Protein 6K96 (pdb70)

Radius of gyration: 32.52 Å; Cα contacts (8 Å, |Δi|>4): 1447; chains: 2; bounding box: 104×56×51 Å

Solvent-accessible surface area: 29428 Å² total; per-residue (Å²): 153,40,0,50,0,0,0,0,9,1,21,14,34,0,1,2,7,4,3,14,4,13,45,32,95,89,45,68,85,124,66,52,62,54,89,106,19,76,49,35,127,55,45,110,0,5,51,2,4,6,16,43,12,59,6,23,0,1,2,23,102,68,111,67,12,49,58,35,68,0,65,67,0,0,48,19,138,53,20,35,18,52,142,60,63,25,181,24,63,108,43,70,28,46,3,31,37,5,3,54,117,158,29,34,82,52,93,14,108,14,0,94,91,0,1,98,37,0,114,110,19,128,1,3,0,0,0,0,15,28,79,38,58,59,65,63,0,0,42,3,5,0,82,0,0,17,57,7,110,2,0,0,0,0,13,4,53,16,89,0,2,80,34,98,133,4,29,111,56,0,98,149,31,30,4,0,0,0,0,0,15,18,26,53,76,87,10,14,63,68,28,6,154,59,36,40,36,109,12,79,143,184,63,50,63,62,40,8,0,7,10,1,8,0,2,4,6,92,70,6,138,71,95,150,138,111,65,25,54,81,33,96,32,2,2,62,0,54,34,11,114,0,60,41,1,1,15,5,5,0,47,1,68,20,235,87,48,75,103,49,71,49,88,50,78,27,102,28,43,19,5,42,11,12,16,15,4,0,12,5,0,0,0,0,0,0,2,2,67,89,36,44,84,24,2,38,20,23,1,0,6,103,21,1,124,29,1,4,65,26,76,137,72,59,88,64,125,63,3,53,99,14,13,145,80,4,42,44,49,36,139,81,188,139,38,0,49,0,0,0,0,10,1,22,18,36,0,1,2,7,10,2,14,9,19,42,33,106,79,27,63,84,132,58,58,61,60,89,107,21,78,49,31,151,47,42,106,0,5,49,2,2,6,16,36,11,64,8,29,0,0,2,21,102,70,112,62,14,55,56,37,57,0,56,64,0,0,55,19,124,40,19,33,22,51,142,60,71,23,154,27,54,93,51,68,34,39,1,37,44,4,2,51,109,152,32,33,82,42,91,15,117,14,2,97,78,0,18,88,28,1,182,109,20,132,3,3,0,0,0,0,16,31,74,43,56,52,74,62,0,0,46,2,6,0,116,0,0,29,79,18,106,2,0,0,0,1,14,5,55,20,82,0,0,78,29,106,135,17,28,80,76,0,89,167,36,33,3,0,0,0,0,0,13,20,25,49,82,88,16,9,24,79,29,0,121,60,33,3,28,92,10,54,138,195,61,52,63,29,41,10,0,2,0,0,0,0,2,2,4,91,70,6,121,64,93,136,147,119,66,41,38,93,19,3,88,80,90,39,94,64,9,55,0,20,35,30,6,0,47,0,54,39,6,115,1,60,37,0,1,11,1,6,0,44,1,69,26,233,88,45,77,100,50,70,48,82,50,78,26,95,27,41,22,4,43,13,8,12,15,5,0,13,7,0,0,1,0,0,0,2,1,76,88,40,47,97,25,2,38,20,23,2,0,6,126,23,2,104,26,2,3,65,27,74,139,70,56,88,69,139,53,6,53,90,20,14,143,77,5,50,58,67,52,152,129

Secondary structure (DSSP, 8-state):
--EEEEEE--SHHHHHHHHHHHHHHHHHHHT--GGG-TT-S-SEETTEETT-EEEEEEEE--TTTTTSBHHHHTT-TT--S---S------S-BPEE---GGGGSTTSHHHHHHHHHHHHTT-SEEEE---TT-HHHHHHHHHHHHHTT-EEEE-SSSSSTTSHHHHHHHHHTT-BEE-S-BPPTT-HHHHHHHHHHHHHHTTPEEEEEEEEEEE-SHHHHHH--TTEEEEEEEEE-GGGTTEEEEEEEEEEE-GGG-EEEEEEEEEEEHHHHHHHHHHHHHHHHHHHHHHT--B--GGGGGGBSS-TT-GGG--HHHHHHHHHHHHHHHHH-/--EEEEEE--SHHHHHHHHHHHHHHHHHHTT--GGG-TT-S-SEETTEETT-EEEEEEEE--TTTTTSBHHHHTT-TT--SPP-SS-----S-B-EE---GGGGSTTSHHHHHHHHHHHHTT-SEEEE-PPTT-HHHHHHHHHHHHHTT-EEEE-SSSSSTTSHHHHHHHHHTT-BEE-S-B--TT-HHHHHHHHHHHHHHTTPEEEEEEEEEEE-SHHHHHH--HHHHHHT----TTEEEEEEEEE-GGGTTEEEEEEEEEEE-GGG-EEEEEEEEEEEHHHHHHHHHHHHHHHHHHHHHHT--B--GGGGGGBSS-TT-GGG--HHHHHHHHHHHHHHHH-

Foldseek 3Di:
DAAAEEEEDLALLVLCLQLVLQVVVVCVVVPDDLVPDPLADDCAFLRDGSNSYQHLAAEDADPQAAFAQSVRNSVTPPHDLDNPPGDGDRNPDGYHYADDLVQLDCPRVNLVVLLVSCLVSVGQEYEYDDAEPCLSRLQRVLVSCLVSLHAYAEQYPHDQLAPPVNLVSQQVSLAAYWDDHFDFSDDPVVVVVVVVVVCVVVPWAWPAKEKAKEAAEVNLVRVCVVHYYYHDNNDYDNVRYQKMKMWMWTWIADVPRDTDIDIDIDIDSRSNSVSSLVSQSSSLRNLSSVLSPTGYQLLNLVGHPATNVGPVVDDCCSNVVSSCCSNVSSVVD/DAAAEAEEDLALLVLLLQLVLQVVVVVVVVPDDQVPDPLAPDQDFLRDGSNRYQHQAAEDADPQQAFAQSQRNNCTPPHDQDDPPGPRDRSPDGYHYADDLVCLDCVRPRLVVLLVSCLVSVGQEYEYDDAEDCLSRLQRVLVSCLVSLHAYAEQYPHDQLAPVVNLVSQQVSLAAYEDDHFDFSDDQLCVVQVVLVVCPVVPWAWPAKEKEKEEAEVNLVRVCFVLSLVSNVNPCPHYYYHDNPDYDNVRYQKMKMWMWTWTADPPGDTDIDIDIDIDSRSNSVSSLVSQVSSLRNLSSVLSRTGYQLLSVVGHSQTHPGPVVDDPVSNVVRSCCSNVSSVD

Sequence (676 aa):
ESIRLAVAGVGNNISALFQGAELYRKMSAEGVAEADFPGIKRPRIGGIGVSDLTFVAAFDLHPNKVGVPFKDAVLAEPNNYPLLGVELPDPGFSVDAGLTEEDADPSSPAFRRIVERLRESKAEVLLYSLPTGLQWAAIAYARAALEAKVAFVNCTPELVARTPELLEEFEKAGVPLIGDDLASHLGTSVVHRALLGLLSERGLSLASSYQLNLGGNEDFRNLRTSNVEVIPSAGYVAHLKDHKVAMLNIEGLGWAGTPVSIDLKLKVQDSSNAAGVIIDLIRIAAAARRVGFGGFSAAAVKVLKSPAGGHPSYTSEDVAEAYRQLDAVTEAMESIRLAVAGVGNNISALFQGAELYRKMSAEGVAEADFPGIKRPRIGGIGVSDLTFVAAFDLHPNKVGVPFKDAVLAEPNNYPLLGVELPDPGFSVDAGLTEEDADPSSPAFRRIVERLRESKAEVLLYSLPTGLQWAAIAYARAALEAKVAFVNCTPELVARTPELLEEFEKAGVPLIGDDLASHLGTSVVHRALLGLLSERGLSLASSYQLNLGGNEDFRNLRRQSKINALAVDTSNVEVIPSAGYVAHLKDHKVAMLNIEGLGWAGTPVSIDLKLKVQDSSNAAGVIIDLIRIAAAARRVGFGGFSAAAVKVLKSPAGGHPSYTSEDVAEAYRQLDAVTEA

Structure (mmCIF, N/CA/C/O backbone):
data_6K96
#
_entry.id   6K96
#
_cell.length_a   101.180
_cell.length_b   101.180
_cell.length_c   389.662
_cell.angle_alpha   90.000
_cell.angle_beta   90.000
_cell.angle_gamma   120.000
#
_symmetry.space_group_name_H-M   'P 65 2 2'
#
loop_
_entity.id
_entity.type
_entity.pdbx_description
1 polymer 'Five-membered-cyclitol-phosphate synthase'
2 non-polymer NICOTINAMIDE-ADENINE-DINUCLEOTIDE
3 non-polymer 'SODIUM ION'
4 non-polymer GLYCEROL
5 water water
#
loop_
_atom_site.group_PDB
_atom_site.id
_atom_site.type_symbol
_atom_site.label_atom_id
_atom_site.label_alt_id
_atom_site.label_comp_id
_atom_site.label_asym_id
_atom_site.label_entity_id
_atom_site.label_seq_id
_atom_site.pdbx_PDB_ins_code
_atom_site.Cartn_x
_atom_site.Cartn_y
_atom_site.Cartn_z
_atom_site.occupancy
_atom_site.B_iso_or_equiv
_atom_site.auth_seq_id
_atom_site.auth_comp_id
_atom_site.auth_asym_id
_atom_site.auth_atom_id
_atom_site.pdbx_PDB_model_num
ATOM 1 N N . GLU A 1 3 ? 8.784 -44.322 24.895 1.00 48.93 3 GLU A N 1
ATOM 2 C CA . GLU A 1 3 ? 8.906 -45.006 23.595 1.00 49.84 3 GLU A CA 1
ATOM 3 C C . GLU A 1 3 ? 10.296 -44.771 22.987 1.00 48.32 3 GLU A C 1
ATOM 4 O O . GLU A 1 3 ? 10.656 -43.593 22.707 1.00 49.00 3 GLU A O 1
ATOM 10 N N . SER A 1 4 ? 10.977 -45.882 22.677 1.00 45.57 4 SER A N 1
ATOM 11 C CA . SER A 1 4 ? 12.366 -45.976 22.168 1.00 43.15 4 SER A CA 1
ATOM 12 C C . SER A 1 4 ? 12.489 -45.304 20.793 1.00 41.69 4 SER A C 1
ATOM 13 O O . SER A 1 4 ? 11.594 -45.468 19.978 1.00 42.43 4 SER A O 1
ATOM 16 N N . ILE A 1 5 ? 13.570 -44.560 20.557 1.00 40.57 5 ILE A N 1
ATOM 17 C CA . ILE A 1 5 ? 13.925 -43.987 19.232 1.00 39.75 5 ILE A CA 1
ATOM 18 C C . ILE A 1 5 ? 14.360 -45.097 18.269 1.00 40.51 5 ILE A C 1
ATOM 19 O O . ILE A 1 5 ? 15.378 -45.785 18.572 1.00 40.43 5 ILE A O 1
ATOM 24 N N . ARG A 1 6 ? 13.677 -45.191 17.121 1.00 40.58 6 ARG A N 1
ATOM 25 C CA . ARG A 1 6 ? 14.079 -46.079 16.007 1.00 40.96 6 ARG A CA 1
ATOM 26 C C . ARG A 1 6 ? 15.089 -45.299 15.141 1.00 37.75 6 ARG A C 1
ATOM 27 O O . ARG A 1 6 ? 14.724 -44.309 14.457 1.00 37.09 6 ARG A O 1
ATOM 35 N N . LEU A 1 7 ? 16.340 -45.711 15.199 1.00 34.87 7 LEU A N 1
ATOM 36 C CA . LEU A 1 7 ? 17.469 -44.895 14.725 1.00 33.13 7 LEU A CA 1
ATOM 37 C C . LEU A 1 7 ? 18.078 -45.581 13.513 1.00 31.48 7 LEU A C 1
ATOM 38 O O . LEU A 1 7 ? 18.412 -46.802 13.597 1.00 30.91 7 LEU A O 1
ATOM 43 N N . ALA A 1 8 ? 18.273 -44.785 12.471 1.00 30.22 8 ALA A N 1
ATOM 44 C CA . ALA A 1 8 ? 19.048 -45.180 11.280 1.00 29.52 8 ALA A CA 1
ATOM 45 C C . ALA A 1 8 ? 20.351 -44.402 11.338 1.00 28.59 8 ALA A C 1
ATOM 46 O O . ALA A 1 8 ? 20.366 -43.290 11.856 1.00 28.77 8 ALA A O 1
ATOM 48 N N . VAL A 1 9 ? 21.385 -44.952 10.749 1.00 27.82 9 VAL A N 1
ATOM 49 C CA . VAL A 1 9 ? 22.775 -44.452 10.918 1.00 27.11 9 VAL A CA 1
ATOM 50 C C . VAL A 1 9 ? 23.387 -44.400 9.517 1.00 26.45 9 VAL A C 1
ATOM 51 O O . VAL A 1 9 ? 23.472 -45.427 8.935 1.00 26.42 9 VAL A O 1
ATOM 55 N N . ALA A 1 10 ? 23.807 -43.256 9.027 1.00 25.87 10 ALA A N 1
ATOM 56 C CA . ALA A 1 10 ? 24.665 -43.180 7.826 1.00 25.58 10 ALA A CA 1
ATOM 57 C C . ALA A 1 10 ? 26.085 -42.967 8.337 1.00 25.09 10 ALA A C 1
ATOM 58 O O . ALA A 1 10 ? 26.409 -41.913 8.716 1.00 24.86 10 ALA A O 1
ATOM 60 N N . GLY A 1 11 ? 26.842 -44.032 8.412 1.00 25.11 11 GLY A N 1
ATOM 61 C CA . GLY A 1 11 ? 28.269 -44.047 8.760 1.00 25.04 11 GLY A CA 1
ATOM 62 C C . GLY A 1 11 ? 28.428 -44.735 10.082 1.00 25.04 11 GLY A C 1
ATOM 63 O O . GLY A 1 11 ? 27.872 -44.218 11.090 1.00 25.13 11 GLY A O 1
ATOM 64 N N . VAL A 1 12 ? 29.103 -45.874 10.082 1.00 25.20 12 VAL A N 1
ATOM 65 C CA . VAL A 1 12 ? 29.192 -46.745 11.282 1.00 25.30 12 VAL A CA 1
ATOM 66 C C . VAL A 1 12 ? 30.618 -46.668 11.779 1.00 25.15 12 VAL A C 1
ATOM 67 O O . VAL A 1 12 ? 31.324 -47.693 11.831 1.00 25.73 12 VAL A O 1
ATOM 71 N N . GLY A 1 13 ? 30.963 -45.471 12.244 1.00 24.75 13 GLY A N 1
ATOM 72 C CA . GLY A 1 13 ? 32.292 -45.122 12.780 1.00 24.21 13 GLY A CA 1
ATOM 73 C C . GLY A 1 13 ? 32.323 -45.125 14.273 1.00 23.74 13 GLY A C 1
ATOM 74 O O . GLY A 1 13 ? 31.342 -45.583 14.887 1.00 23.72 13 GLY A O 1
ATOM 75 N N . ASN A 1 14 ? 33.435 -44.592 14.777 1.00 23.31 14 ASN A N 1
ATOM 76 C CA . ASN A 1 14 ? 33.789 -44.459 16.226 1.00 23.02 14 ASN A CA 1
ATOM 77 C C . ASN A 1 14 ? 32.609 -43.847 17.001 1.00 23.09 14 ASN A C 1
ATOM 78 O O . ASN A 1 14 ? 32.192 -44.436 17.948 1.00 23.13 14 ASN A O 1
ATOM 83 N N . ASN A 1 15 ? 31.979 -42.814 16.468 1.00 23.24 15 ASN A N 1
ATOM 84 C CA . ASN A 1 15 ? 30.827 -42.133 17.078 1.00 23.53 15 ASN A CA 1
ATOM 85 C C . ASN A 1 15 ? 29.710 -43.126 17.400 1.00 24.13 15 ASN A C 1
ATOM 86 O O . ASN A 1 15 ? 29.040 -42.967 18.559 1.00 24.14 15 ASN A O 1
ATOM 91 N N . ILE A 1 16 ? 29.445 -44.067 16.461 1.00 24.53 16 ILE A N 1
ATOM 92 C CA . ILE A 1 16 ? 28.297 -45.022 16.561 1.00 25.11 16 ILE A CA 1
ATOM 93 C C . ILE A 1 16 ? 28.704 -46.143 17.502 1.00 25.57 16 ILE A C 1
ATOM 94 O O . ILE A 1 16 ? 27.854 -46.664 18.215 1.00 25.76 16 ILE A O 1
ATOM 99 N N . SER A 1 17 ? 29.976 -46.497 17.493 1.00 26.06 17 SER A N 1
ATOM 100 C CA . SER A 1 17 ? 30.519 -47.500 18.434 1.00 26.82 17 SER A CA 1
ATOM 101 C C . SER A 1 17 ? 30.270 -46.981 19.860 1.00 27.31 17 SER A C 1
ATOM 102 O O . SER A 1 17 ? 29.727 -47.726 20.661 1.00 27.18 17 SER A O 1
ATOM 105 N N . ALA A 1 18 ? 30.613 -45.706 20.092 1.00 27.77 18 ALA A N 1
ATOM 106 C CA . ALA A 1 18 ? 30.447 -44.968 21.370 1.00 28.54 18 ALA A CA 1
ATOM 107 C C . ALA A 1 18 ? 28.948 -44.883 21.747 1.00 29.58 18 ALA A C 1
ATOM 108 O O . ALA A 1 18 ? 28.635 -45.166 22.869 1.00 30.16 18 ALA A O 1
ATOM 110 N N . LEU A 1 19 ? 28.048 -44.556 20.809 1.00 30.14 19 LEU A N 1
ATOM 111 C CA . LEU A 1 19 ? 26.612 -44.359 21.101 1.00 30.61 19 LEU A CA 1
ATOM 112 C C . LEU A 1 19 ? 25.949 -45.694 21.413 1.00 31.70 19 LEU A C 1
ATOM 113 O O . LEU A 1 19 ? 25.059 -45.722 22.293 1.00 31.60 19 LEU A O 1
ATOM 118 N N . PHE A 1 20 ? 26.289 -46.730 20.629 1.00 32.74 20 PHE A N 1
ATOM 119 C CA . PHE A 1 20 ? 25.686 -48.084 20.708 1.00 33.59 20 PHE A CA 1
ATOM 120 C C . PHE A 1 20 ? 26.123 -48.760 22.007 1.00 34.57 20 PHE A C 1
ATOM 121 O O . PHE A 1 20 ? 25.248 -49.102 22.812 1.00 36.63 20 PHE A O 1
ATOM 129 N N . GLN A 1 21 ? 27.424 -48.924 22.215 1.00 34.81 21 GLN A N 1
ATOM 130 C CA . GLN A 1 21 ? 27.996 -49.435 23.502 1.00 35.13 21 GLN A CA 1
ATOM 131 C C . GLN A 1 21 ? 27.533 -48.552 24.661 1.00 35.79 21 GLN A C 1
ATOM 132 O O . GLN A 1 21 ? 27.201 -49.086 25.723 1.00 37.31 21 GLN A O 1
ATOM 138 N N . GLY A 1 22 ? 27.560 -47.236 24.495 1.00 35.88 22 GLY A N 1
ATOM 139 C CA . GLY A 1 22 ? 27.197 -46.314 25.589 1.00 35.83 22 GLY A CA 1
ATOM 140 C C . GLY A 1 22 ? 25.808 -46.639 26.079 1.00 36.94 22 GLY A C 1
ATOM 141 O O . GLY A 1 22 ? 25.680 -46.974 27.240 1.00 35.98 22 GLY A O 1
ATOM 142 N N . ALA A 1 23 ? 24.826 -46.654 25.168 1.00 38.38 23 ALA A N 1
ATOM 143 C CA . ALA A 1 23 ? 23.398 -46.900 25.472 1.00 39.99 23 ALA A CA 1
ATOM 144 C C . ALA A 1 23 ? 23.242 -48.179 26.298 1.00 41.49 23 ALA A C 1
ATOM 145 O O . ALA A 1 23 ? 22.394 -48.150 27.192 1.00 40.92 23 ALA A O 1
ATOM 147 N N . GLU A 1 24 ? 23.979 -49.261 25.991 1.00 43.24 24 GLU A N 1
ATOM 148 C CA . GLU A 1 24 ? 23.852 -50.546 26.744 1.00 45.33 24 GLU A CA 1
ATOM 149 C C . GLU A 1 24 ? 24.625 -50.513 28.051 1.00 46.52 24 GLU A C 1
ATOM 150 O O . GLU A 1 24 ? 24.298 -51.336 28.914 1.00 48.95 24 GLU A O 1
ATOM 156 N N . LEU A 1 25 ? 25.631 -49.646 28.187 1.00 46.52 25 LEU A N 1
ATOM 157 C CA . LEU A 1 25 ? 26.290 -49.454 29.497 1.00 46.41 25 LEU A CA 1
ATOM 158 C C . LEU A 1 25 ? 25.266 -48.810 30.443 1.00 44.57 25 LEU A C 1
ATOM 159 O O . LEU A 1 25 ? 25.094 -49.347 31.515 1.00 44.83 25 LEU A O 1
ATOM 164 N N . TYR A 1 26 ? 24.584 -47.737 30.056 1.00 43.06 26 TYR A N 1
ATOM 165 C CA . TYR A 1 26 ? 23.539 -47.102 30.896 1.00 43.64 26 TYR A CA 1
ATOM 166 C C . TYR A 1 26 ? 22.394 -48.079 31.155 1.00 45.86 26 TYR A C 1
ATOM 167 O O . TYR A 1 26 ? 21.821 -47.996 32.208 1.00 47.05 26 TYR A O 1
ATOM 176 N N . ARG A 1 27 ? 22.051 -48.964 30.223 1.00 49.29 27 ARG A N 1
ATOM 177 C CA . ARG A 1 27 ? 20.960 -49.950 30.449 1.00 51.67 27 ARG A CA 1
ATOM 178 C C . ARG A 1 27 ? 21.388 -50.854 31.605 1.00 53.36 27 ARG A C 1
ATOM 179 O O . ARG A 1 27 ? 20.536 -51.173 32.428 1.00 56.07 27 ARG A O 1
ATOM 187 N N . LYS A 1 28 ? 22.662 -51.254 31.622 1.00 55.77 28 LYS A N 1
ATOM 188 C CA . LYS A 1 28 ? 23.272 -52.191 32.604 1.00 59.44 28 LYS A CA 1
ATOM 189 C C . LYS A 1 28 ? 23.292 -51.511 33.973 1.00 58.52 28 LYS A C 1
ATOM 190 O O . LYS A 1 28 ? 22.967 -52.169 34.937 1.00 60.20 28 LYS A O 1
ATOM 196 N N . MET A 1 29 ? 23.664 -50.235 34.038 1.00 58.08 29 MET A N 1
ATOM 197 C CA . MET A 1 29 ? 23.683 -49.433 35.295 1.00 59.42 29 MET A CA 1
ATOM 198 C C . MET A 1 29 ? 22.265 -49.350 35.887 1.00 62.11 29 MET A C 1
ATOM 199 O O . MET A 1 29 ? 22.149 -49.331 37.137 1.00 64.90 29 MET A O 1
ATOM 204 N N . SER A 1 30 ? 21.237 -49.260 35.043 1.00 62.18 30 SER A N 1
ATOM 205 C CA . SER A 1 30 ? 19.818 -49.245 35.488 1.00 65.82 30 SER A CA 1
ATOM 206 C C . SER A 1 30 ? 19.505 -50.572 36.177 1.00 66.59 30 SER A C 1
ATOM 207 O O . SER A 1 30 ? 18.813 -50.576 37.185 1.00 64.23 30 SER A O 1
ATOM 210 N N . ALA A 1 31 ? 19.970 -51.666 35.581 1.00 70.75 31 ALA A N 1
ATOM 211 C CA . ALA A 1 31 ? 19.810 -53.021 36.141 1.00 72.72 31 ALA A CA 1
ATOM 212 C C . ALA A 1 31 ? 20.516 -53.040 37.494 1.00 73.65 31 ALA A C 1
ATOM 213 O O . ALA A 1 31 ? 19.840 -53.237 38.501 1.00 77.99 31 ALA A O 1
ATOM 215 N N . GLU A 1 32 ? 21.815 -52.743 37.507 1.00 73.95 32 GLU A N 1
ATOM 216 C CA . GLU A 1 32 ? 22.662 -52.734 38.731 1.00 76.49 32 GLU A CA 1
ATOM 217 C C . GLU A 1 32 ? 21.968 -51.967 39.867 1.00 77.17 32 GLU A C 1
ATOM 218 O O . GLU A 1 32 ? 22.061 -52.433 41.026 1.00 83.52 32 GLU A O 1
ATOM 224 N N . GLY A 1 33 ? 21.332 -50.832 39.574 1.00 73.08 33 GLY A N 1
ATOM 225 C CA . GLY A 1 33 ? 20.594 -50.075 40.597 1.00 70.07 33 GLY A CA 1
ATOM 226 C C . GLY A 1 33 ? 21.025 -48.629 40.658 1.00 68.12 33 GLY A C 1
ATOM 227 O O . GLY A 1 33 ? 21.021 -48.078 41.772 1.00 72.35 33 GLY A O 1
ATOM 228 N N . VAL A 1 34 ? 21.419 -48.057 39.518 1.00 65.12 34 VAL A N 1
ATOM 229 C CA . VAL A 1 34 ? 21.816 -46.621 39.417 1.00 59.93 34 VAL A CA 1
ATOM 230 C C . VAL A 1 34 ? 20.650 -45.832 38.838 1.00 56.45 34 VAL A C 1
ATOM 231 O O . VAL A 1 34 ? 20.177 -46.185 37.764 1.00 58.07 34 VAL A O 1
ATOM 235 N N . ALA A 1 35 ? 20.219 -44.805 39.543 1.00 54.27 35 ALA A N 1
ATOM 236 C CA . ALA A 1 35 ? 19.254 -43.813 39.047 1.00 55.77 35 ALA A CA 1
ATOM 237 C C . ALA A 1 35 ? 19.965 -42.963 38.000 1.00 55.81 35 ALA A C 1
ATOM 238 O O . ALA A 1 35 ? 21.188 -42.758 38.106 1.00 56.08 35 ALA A O 1
ATOM 240 N N . GLU A 1 36 ? 19.184 -42.453 37.054 1.00 56.55 36 GLU A N 1
ATOM 241 C CA . GLU A 1 36 ? 19.665 -41.704 35.865 1.00 56.65 36 GLU A CA 1
ATOM 242 C C . GLU A 1 36 ? 20.166 -40.315 36.284 1.00 53.94 36 GLU A C 1
ATOM 243 O O . GLU A 1 36 ? 20.946 -39.720 35.524 1.00 54.28 36 GLU A O 1
ATOM 249 N N . ALA A 1 37 ? 19.731 -39.815 37.439 1.00 53.30 37 ALA A N 1
ATOM 250 C CA . ALA A 1 37 ? 20.291 -38.630 38.140 1.00 50.90 37 ALA A CA 1
ATOM 251 C C . ALA A 1 37 ? 21.803 -38.779 38.274 1.00 48.09 37 ALA A C 1
ATOM 252 O O . ALA A 1 37 ? 22.533 -37.772 38.134 1.00 47.87 37 ALA A O 1
ATOM 254 N N . ASP A 1 38 ? 22.224 -40.001 38.591 1.00 45.76 38 ASP A N 1
ATOM 255 C CA . ASP A 1 38 ? 23.622 -40.321 38.949 1.00 45.51 38 ASP A CA 1
ATOM 256 C C . ASP A 1 38 ? 24.371 -40.852 37.706 1.00 45.37 38 ASP A C 1
ATOM 257 O O . ASP A 1 38 ? 25.551 -41.268 37.837 1.00 44.99 38 ASP A O 1
ATOM 262 N N . PHE A 1 39 ? 23.779 -40.811 36.508 1.00 44.29 39 PHE A N 1
ATOM 263 C CA . PHE A 1 39 ? 24.482 -41.280 35.283 1.00 43.35 39 PHE A CA 1
ATOM 264 C C . PHE A 1 39 ? 25.657 -40.350 34.986 1.00 41.36 39 PHE A C 1
ATOM 265 O O . PHE A 1 39 ? 25.508 -39.135 34.968 1.00 41.24 39 PHE A O 1
ATOM 273 N N . PRO A 1 40 ? 26.868 -40.892 34.772 1.00 39.48 40 PRO A N 1
ATOM 274 C CA . PRO A 1 40 ? 28.023 -40.084 34.402 1.00 38.81 40 PRO A CA 1
ATOM 275 C C . PRO A 1 40 ? 27.921 -39.529 32.977 1.00 38.70 40 PRO A C 1
ATOM 276 O O . PRO A 1 40 ? 27.676 -40.285 32.051 1.00 40.63 40 PRO A O 1
ATOM 280 N N . GLY A 1 41 ? 28.069 -38.225 32.811 1.00 37.75 41 GLY A N 1
ATOM 281 C CA . GLY A 1 41 ? 28.235 -37.601 31.480 1.00 37.36 41 GLY A CA 1
ATOM 282 C C . GLY A 1 41 ? 26.933 -37.195 30.849 1.00 36.67 41 GLY A C 1
ATOM 283 O O . GLY A 1 41 ? 26.971 -36.843 29.743 1.00 38.20 41 GLY A O 1
ATOM 284 N N . ILE A 1 42 ? 25.831 -37.252 31.569 1.00 37.10 42 ILE A N 1
ATOM 285 C CA . ILE A 1 42 ? 24.467 -37.017 31.052 1.00 37.97 42 ILE A CA 1
ATOM 286 C C . ILE A 1 42 ? 23.979 -35.643 31.510 1.00 39.00 42 ILE A C 1
ATOM 287 O O . ILE A 1 42 ? 23.751 -35.470 32.749 1.00 39.94 42 ILE A O 1
ATOM 292 N N . LYS A 1 43 ? 23.812 -34.707 30.555 1.00 39.82 43 LYS A N 1
ATOM 293 C CA . LYS A 1 43 ? 23.256 -33.363 30.861 1.00 40.23 43 LYS A CA 1
ATOM 294 C C . LYS A 1 43 ? 21.751 -33.510 31.126 1.00 40.85 43 LYS A C 1
ATOM 295 O O . LYS A 1 43 ? 21.365 -33.423 32.314 1.00 39.51 43 LYS A O 1
ATOM 301 N N . ARG A 1 44 ? 20.940 -33.791 30.084 1.00 39.99 44 ARG A N 1
ATOM 302 C CA . ARG A 1 44 ? 19.493 -34.048 30.236 1.00 39.80 44 ARG A CA 1
ATOM 303 C C . ARG A 1 44 ? 19.276 -35.549 30.254 1.00 39.29 44 ARG A C 1
ATOM 304 O O . ARG A 1 44 ? 19.382 -36.197 29.223 1.00 40.27 44 ARG A O 1
ATOM 312 N N . PRO A 1 45 ? 18.954 -36.163 31.414 1.00 38.50 45 PRO A N 1
ATOM 313 C CA . PRO A 1 45 ? 18.642 -37.591 31.445 1.00 37.97 45 PRO A CA 1
ATOM 314 C C . PRO A 1 45 ? 17.308 -37.917 30.760 1.00 37.36 45 PRO A C 1
ATOM 315 O O . PRO A 1 45 ? 17.077 -39.074 30.533 1.00 37.59 45 PRO A O 1
ATOM 319 N N . ARG A 1 46 ? 16.480 -36.911 30.493 1.00 36.50 46 ARG A N 1
ATOM 320 C CA . ARG A 1 46 ? 15.169 -37.077 29.813 1.00 36.83 46 ARG A CA 1
ATOM 321 C C . ARG A 1 46 ? 14.974 -35.874 28.889 1.00 36.42 46 ARG A C 1
ATOM 322 O O . ARG A 1 46 ? 15.240 -34.737 29.319 1.00 36.07 46 ARG A O 1
ATOM 330 N N . ILE A 1 47 ? 14.583 -36.131 27.642 1.00 36.27 47 ILE A N 1
ATOM 331 C CA . ILE A 1 47 ? 14.123 -35.078 26.689 1.00 36.39 47 ILE A CA 1
ATOM 332 C C . ILE A 1 47 ? 12.893 -35.635 25.992 1.00 36.36 47 ILE A C 1
ATOM 333 O O . ILE A 1 47 ? 12.979 -36.758 25.462 1.00 36.28 47 ILE A O 1
ATOM 338 N N . GLY A 1 48 ? 11.793 -34.905 26.060 1.00 36.62 48 GLY A N 1
ATOM 339 C CA . GLY A 1 48 ? 10.454 -35.453 25.771 1.00 37.12 48 GLY A CA 1
ATOM 340 C C . GLY A 1 48 ? 10.320 -36.898 26.235 1.00 36.72 48 GLY A C 1
ATOM 341 O O . GLY A 1 48 ? 9.967 -37.712 25.440 1.00 37.00 48 GLY A O 1
ATOM 342 N N . GLY A 1 49 ? 10.637 -37.233 27.477 1.00 36.66 49 GLY A N 1
ATOM 343 C CA . GLY A 1 49 ? 10.346 -38.578 28.026 1.00 36.68 49 GLY A CA 1
ATOM 344 C C . GLY A 1 49 ? 11.342 -39.615 27.573 1.00 35.97 49 GLY A C 1
ATOM 345 O O . GLY A 1 49 ? 11.251 -40.742 28.023 1.00 35.72 49 GLY A O 1
ATOM 346 N N . ILE A 1 50 ? 12.303 -39.214 26.748 1.00 35.69 50 ILE A N 1
ATOM 347 C CA . ILE A 1 50 ? 13.334 -40.127 26.186 1.00 35.68 50 ILE A CA 1
ATOM 348 C C . ILE A 1 50 ? 14.511 -40.179 27.137 1.00 35.52 50 ILE A C 1
ATOM 349 O O . ILE A 1 50 ? 15.158 -39.155 27.318 1.00 35.69 50 ILE A O 1
ATOM 354 N N . GLY A 1 51 ? 14.799 -41.378 27.623 1.00 36.07 51 GLY A N 1
ATOM 355 C CA . GLY A 1 51 ? 16.030 -41.724 28.343 1.00 35.94 51 GLY A CA 1
ATOM 356 C C . GLY A 1 51 ? 17.182 -41.912 27.366 1.00 35.77 51 GLY A C 1
ATOM 357 O O . GLY A 1 51 ? 16.976 -42.133 26.163 1.00 35.22 51 GLY A O 1
ATOM 358 N N . VAL A 1 52 ? 18.371 -41.846 27.909 1.00 36.25 52 VAL A N 1
ATOM 359 C CA . VAL A 1 52 ? 19.681 -41.971 27.229 1.00 36.27 52 VAL A CA 1
ATOM 360 C C . VAL A 1 52 ? 19.850 -43.401 26.682 1.00 37.87 52 VAL A C 1
ATOM 361 O O . VAL A 1 52 ? 20.782 -43.663 25.863 1.00 37.04 52 VAL A O 1
ATOM 365 N N . SER A 1 53 ? 19.004 -44.319 27.138 1.00 40.35 53 SER A N 1
ATOM 366 C CA . SER A 1 53 ? 19.110 -45.770 26.862 1.00 41.74 53 SER A CA 1
ATOM 367 C C . SER A 1 53 ? 17.945 -46.228 25.985 1.00 42.25 53 SER A C 1
ATOM 368 O O . SER A 1 53 ? 17.920 -47.413 25.629 1.00 41.87 53 SER A O 1
ATOM 371 N N . ASP A 1 54 ? 17.056 -45.308 25.622 1.00 42.95 54 ASP A N 1
ATOM 372 C CA . ASP A 1 54 ? 15.801 -45.591 24.879 1.00 44.88 54 ASP A CA 1
ATOM 373 C C . ASP A 1 54 ? 16.090 -45.410 23.391 1.00 44.56 54 ASP A C 1
ATOM 374 O O . ASP A 1 54 ? 15.588 -44.434 22.780 1.00 44.66 54 ASP A O 1
ATOM 379 N N . LEU A 1 55 ? 16.877 -46.363 22.880 1.00 43.88 55 LEU A N 1
ATOM 380 C CA . LEU A 1 55 ? 17.579 -46.391 21.576 1.00 42.48 55 LEU A CA 1
ATOM 381 C C . LEU A 1 55 ? 17.355 -47.786 20.999 1.00 42.04 55 LEU A C 1
ATOM 382 O O . LEU A 1 55 ? 17.656 -48.768 21.761 1.00 40.16 55 LEU A O 1
ATOM 387 N N . THR A 1 56 ? 16.803 -47.862 19.776 1.00 40.38 56 THR A N 1
ATOM 388 C CA . THR A 1 56 ? 16.816 -49.079 18.957 1.00 40.26 56 THR A CA 1
ATOM 389 C C . THR A 1 56 ? 17.464 -48.739 17.613 1.00 40.59 56 THR A C 1
ATOM 390 O O . THR A 1 56 ? 16.910 -47.907 16.886 1.00 39.97 56 THR A O 1
ATOM 394 N N . PHE A 1 57 ? 18.593 -49.341 17.266 1.00 41.23 57 PHE A N 1
ATOM 395 C CA . PHE A 1 57 ? 19.121 -49.269 15.882 1.00 41.58 57 PHE A CA 1
ATOM 396 C C . PHE A 1 57 ? 18.260 -50.208 15.013 1.00 42.77 57 PHE A C 1
ATOM 397 O O . PHE A 1 57 ? 17.897 -51.370 15.395 1.00 43.58 57 PHE A O 1
ATOM 405 N N . VAL A 1 58 ? 17.814 -49.664 13.883 1.00 41.18 58 VAL A N 1
ATOM 406 C CA . VAL A 1 58 ? 16.878 -50.356 12.973 1.00 41.31 58 VAL A CA 1
ATOM 407 C C . VAL A 1 58 ? 17.543 -50.504 11.606 1.00 40.32 58 VAL A C 1
ATOM 408 O O . VAL A 1 58 ? 17.143 -51.439 10.871 1.00 41.89 58 VAL A O 1
ATOM 412 N N . ALA A 1 59 ? 18.547 -49.686 11.305 1.00 38.09 59 ALA A N 1
ATOM 413 C CA . ALA A 1 59 ? 19.129 -49.596 9.958 1.00 37.28 59 ALA A CA 1
ATOM 414 C C . ALA A 1 59 ? 20.457 -48.859 9.983 1.00 35.98 59 ALA A C 1
ATOM 415 O O . ALA A 1 59 ? 20.657 -47.961 10.780 1.00 35.90 59 ALA A O 1
ATOM 417 N N . ALA A 1 60 ? 21.317 -49.198 9.046 1.00 35.50 60 ALA A N 1
ATOM 418 C CA . ALA A 1 60 ? 22.707 -48.710 8.989 1.00 34.92 60 ALA A CA 1
ATOM 419 C C . ALA A 1 60 ? 23.196 -48.734 7.553 1.00 34.07 60 ALA A C 1
ATOM 420 O O . ALA A 1 60 ? 22.957 -49.740 6.898 1.00 34.77 60 ALA A O 1
ATOM 422 N N . PHE A 1 61 ? 23.927 -47.701 7.161 1.00 33.06 61 PHE A N 1
ATOM 423 C CA . PHE A 1 61 ? 24.636 -47.605 5.867 1.00 32.97 61 PHE A CA 1
ATOM 424 C C . PHE A 1 61 ? 26.120 -47.311 6.072 1.00 32.27 61 PHE A C 1
ATOM 425 O O . PHE A 1 61 ? 26.464 -46.279 6.712 1.00 30.68 61 PHE A O 1
ATOM 433 N N . ASP A 1 62 ? 26.936 -48.188 5.469 1.00 32.46 62 ASP A N 1
ATOM 434 C CA . ASP A 1 62 ? 28.376 -47.944 5.224 1.00 33.00 62 ASP A CA 1
ATOM 435 C C . ASP A 1 62 ? 28.779 -48.357 3.790 1.00 33.53 62 ASP A C 1
ATOM 436 O O . ASP A 1 62 ? 27.949 -48.828 3.050 1.00 32.36 62 ASP A O 1
ATOM 441 N N . LEU A 1 63 ? 30.069 -48.186 3.480 1.00 34.57 63 LEU A N 1
ATOM 442 C CA . LEU A 1 63 ? 30.766 -48.568 2.230 1.00 35.59 63 LEU A CA 1
ATOM 443 C C . LEU A 1 63 ? 31.952 -49.498 2.532 1.00 37.31 63 LEU A C 1
ATOM 444 O O . LEU A 1 63 ? 32.557 -50.066 1.525 1.00 38.41 63 LEU A O 1
ATOM 449 N N . HIS A 1 64 ? 32.384 -49.567 3.797 1.00 37.77 64 HIS A N 1
ATOM 450 C CA . HIS A 1 64 ? 33.653 -50.259 4.126 1.00 38.99 64 HIS A CA 1
ATOM 451 C C . HIS A 1 64 ? 33.403 -51.758 4.150 1.00 39.74 64 HIS A C 1
ATOM 452 O O . HIS A 1 64 ? 32.432 -52.207 4.752 1.00 40.37 64 HIS A O 1
ATOM 459 N N . PRO A 1 65 ? 34.254 -52.550 3.468 1.00 39.70 65 PRO A N 1
ATOM 460 C CA . PRO A 1 65 ? 34.076 -54.000 3.368 1.00 39.97 65 PRO A CA 1
ATOM 461 C C . PRO A 1 65 ? 33.953 -54.813 4.673 1.00 40.08 65 PRO A C 1
ATOM 462 O O . PRO A 1 65 ? 33.300 -55.883 4.664 1.00 40.48 65 PRO A O 1
ATOM 466 N N . ASN A 1 66 ? 34.593 -54.331 5.750 1.00 39.03 66 ASN A N 1
ATOM 467 C CA . ASN A 1 66 ? 34.496 -54.877 7.136 1.00 38.04 66 ASN A CA 1
ATOM 468 C C . ASN A 1 66 ? 33.085 -54.698 7.722 1.00 36.59 66 ASN A C 1
ATOM 469 O O . ASN A 1 66 ? 32.703 -55.493 8.602 1.00 35.65 66 ASN A O 1
ATOM 474 N N . LYS A 1 67 ? 32.334 -53.722 7.222 1.00 35.80 67 LYS A N 1
ATOM 475 C CA . LYS A 1 67 ? 31.048 -53.249 7.807 1.00 35.90 67 LYS A CA 1
ATOM 476 C C . LYS A 1 67 ? 29.847 -53.563 6.895 1.00 36.04 67 LYS A C 1
ATOM 477 O O . LYS A 1 67 ? 28.783 -53.829 7.460 1.00 37.09 67 LYS A O 1
ATOM 483 N N . VAL A 1 68 ? 29.949 -53.477 5.564 1.00 35.69 68 VAL A N 1
ATOM 484 C CA . VAL A 1 68 ? 28.786 -53.709 4.648 1.00 35.74 68 VAL A CA 1
ATOM 485 C C . VAL A 1 68 ? 28.462 -55.223 4.562 1.00 35.88 68 VAL A C 1
ATOM 486 O O . VAL A 1 68 ? 29.380 -56.046 4.314 1.00 34.14 68 VAL A O 1
ATOM 490 N N . GLY A 1 69 ? 27.184 -55.564 4.811 1.00 36.44 69 GLY A N 1
ATOM 491 C CA . GLY A 1 69 ? 26.674 -56.944 4.942 1.00 37.26 69 GLY A CA 1
ATOM 492 C C . GLY A 1 69 ? 27.294 -57.725 6.088 1.00 37.39 69 GLY A C 1
ATOM 493 O O . GLY A 1 69 ? 27.356 -58.980 6.059 1.00 37.62 69 GLY A O 1
ATOM 494 N N . VAL A 1 70 ? 27.779 -56.994 7.074 1.00 38.01 70 VAL A N 1
ATOM 495 C CA . VAL A 1 70 ? 28.053 -57.540 8.431 1.00 38.57 70 VAL A CA 1
ATOM 496 C C . VAL A 1 70 ? 26.849 -57.217 9.317 1.00 38.88 70 VAL A C 1
ATOM 497 O O . VAL A 1 70 ? 26.222 -56.162 9.223 1.00 37.38 70 VAL A O 1
ATOM 501 N N . PRO A 1 71 ? 26.465 -58.130 10.222 1.00 40.59 71 PRO A N 1
ATOM 502 C CA . PRO A 1 71 ? 25.541 -57.764 11.303 1.00 42.14 71 PRO A CA 1
ATOM 503 C C . PRO A 1 71 ? 26.061 -56.587 12.175 1.00 41.61 71 PRO A C 1
ATOM 504 O O . PRO A 1 71 ? 27.200 -56.552 12.575 1.00 38.07 71 PRO A O 1
ATOM 508 N N . PHE A 1 72 ? 25.151 -55.650 12.450 1.00 43.89 72 PHE A N 1
ATOM 509 C CA . PHE A 1 72 ? 25.400 -54.310 13.042 1.00 45.50 72 PHE A CA 1
ATOM 510 C C . PHE A 1 72 ? 26.301 -54.427 14.285 1.00 47.91 72 PHE A C 1
ATOM 511 O O . PHE A 1 72 ? 27.364 -53.762 14.332 1.00 47.38 72 PHE A O 1
ATOM 519 N N . LYS A 1 73 ? 25.870 -55.248 15.249 1.00 49.36 73 LYS A N 1
ATOM 520 C CA . LYS A 1 73 ? 26.622 -55.617 16.465 1.00 51.14 73 LYS A CA 1
ATOM 521 C C . LYS A 1 73 ? 28.116 -55.745 16.143 1.00 51.38 73 LYS A C 1
ATOM 522 O O . LYS A 1 73 ? 28.939 -55.300 16.978 1.00 54.78 73 LYS A O 1
ATOM 528 N N . ASP A 1 74 ? 28.473 -56.394 15.029 1.00 50.03 74 ASP A N 1
ATOM 529 C CA . ASP A 1 74 ? 29.884 -56.740 14.700 1.00 49.87 74 ASP A CA 1
ATOM 530 C C . ASP A 1 74 ? 30.546 -55.594 13.925 1.00 46.34 74 ASP A C 1
ATOM 531 O O . ASP A 1 74 ? 31.736 -55.319 14.190 1.00 45.55 74 ASP A O 1
ATOM 536 N N . ALA A 1 75 ? 29.788 -54.988 13.005 1.00 43.56 75 ALA A N 1
ATOM 537 C CA . ALA A 1 75 ? 30.156 -53.832 12.148 1.00 41.57 75 ALA A CA 1
ATOM 538 C C . ALA A 1 75 ? 30.661 -52.630 12.967 1.00 40.07 75 ALA A C 1
ATOM 539 O O . ALA A 1 75 ? 31.635 -51.990 12.517 1.00 39.43 75 ALA A O 1
ATOM 541 N N . VAL A 1 76 ? 29.995 -52.284 14.085 1.00 38.38 76 VAL A N 1
ATOM 542 C CA . VAL A 1 76 ? 30.336 -51.088 14.915 1.00 36.38 76 VAL A CA 1
ATOM 543 C C . VAL A 1 76 ? 31.714 -51.326 15.517 1.00 35.48 76 VAL A C 1
ATOM 544 O O . VAL A 1 76 ? 32.483 -50.357 15.634 1.00 34.93 76 VAL A O 1
ATOM 548 N N . LEU A 1 77 ? 32.058 -52.577 15.827 1.00 35.19 77 LEU A N 1
ATOM 549 C CA . LEU A 1 77 ? 33.319 -52.898 16.534 1.00 35.12 77 LEU A CA 1
ATOM 550 C C . LEU A 1 77 ? 34.403 -53.236 15.516 1.00 35.00 77 LEU A C 1
ATOM 551 O O . LEU A 1 77 ? 35.483 -53.687 15.883 1.00 35.45 77 LEU A O 1
ATOM 556 N N . ALA A 1 78 ? 34.119 -53.096 14.243 1.00 35.21 78 ALA A N 1
ATOM 557 C CA . ALA A 1 78 ? 34.992 -53.669 13.201 1.00 35.81 78 ALA A CA 1
ATOM 558 C C . ALA A 1 78 ? 36.066 -52.644 12.868 1.00 35.74 78 ALA A C 1
ATOM 559 O O . ALA A 1 78 ? 35.755 -51.433 12.782 1.00 34.39 78 ALA A O 1
ATOM 561 N N . GLU A 1 79 ? 37.276 -53.150 12.654 1.00 36.84 79 GLU A N 1
ATOM 562 C CA . GLU A 1 79 ? 38.444 -52.340 12.221 1.00 37.17 79 GLU A CA 1
ATOM 563 C C . GLU A 1 79 ? 37.960 -51.567 11.021 1.00 34.23 79 GLU A C 1
ATOM 564 O O . GLU A 1 79 ? 37.207 -52.148 10.281 1.00 33.75 79 GLU A O 1
ATOM 570 N N . PRO A 1 80 ? 38.265 -50.273 10.825 1.00 32.09 80 PRO A N 1
ATOM 571 C CA . PRO A 1 80 ? 39.248 -49.530 11.620 1.00 31.67 80 PRO A CA 1
ATOM 572 C C . PRO A 1 80 ? 38.751 -48.666 12.812 1.00 30.38 80 PRO A C 1
ATOM 573 O O . PRO A 1 80 ? 39.511 -47.832 13.289 1.00 29.59 80 PRO A O 1
ATOM 577 N N . ASN A 1 81 ? 37.532 -48.950 13.305 1.00 29.93 81 ASN A N 1
ATOM 578 C CA . ASN A 1 81 ? 36.931 -48.429 14.573 1.00 29.21 81 ASN A CA 1
ATOM 579 C C . ASN A 1 81 ? 37.822 -48.849 15.744 1.00 29.45 81 ASN A C 1
ATOM 580 O O . ASN A 1 81 ? 38.252 -50.015 15.795 1.00 29.47 81 ASN A O 1
ATOM 585 N N . ASN A 1 82 ? 38.163 -47.883 16.607 1.00 29.38 82 ASN A N 1
ATOM 586 C CA . ASN A 1 82 ? 39.138 -48.076 17.714 1.00 29.10 82 ASN A CA 1
ATOM 587 C C . ASN A 1 82 ? 38.617 -47.332 18.948 1.00 29.11 82 ASN A C 1
ATOM 588 O O . ASN A 1 82 ? 39.430 -47.101 19.853 1.00 28.92 82 ASN A O 1
ATOM 593 N N . TYR A 1 83 ? 37.336 -46.987 18.992 1.00 29.38 83 TYR A N 1
ATOM 594 C CA . TYR A 1 83 ? 36.648 -46.723 20.270 1.00 30.10 83 TYR A CA 1
ATOM 595 C C . TYR A 1 83 ? 36.803 -47.983 21.103 1.00 31.97 83 TYR A C 1
ATOM 596 O O . TYR A 1 83 ? 36.788 -49.072 20.550 1.00 31.27 83 TYR A O 1
ATOM 605 N N . PRO A 1 84 ? 37.019 -47.876 22.443 1.00 34.81 84 PRO A N 1
ATOM 606 C CA . PRO A 1 84 ? 37.343 -49.072 23.223 1.00 36.87 84 PRO A CA 1
ATOM 607 C C . PRO A 1 84 ? 36.112 -49.977 23.399 1.00 38.96 84 PRO A C 1
ATOM 608 O O . PRO A 1 84 ? 34.976 -49.461 23.275 1.00 38.00 84 PRO A O 1
ATOM 612 N N . LEU A 1 85 ? 36.362 -51.288 23.599 1.00 41.86 85 LEU A N 1
ATOM 613 C CA . LEU A 1 85 ? 35.332 -52.236 24.101 1.00 44.65 85 LEU A CA 1
ATOM 614 C C . LEU A 1 85 ? 35.044 -51.822 25.526 1.00 45.45 85 LEU A C 1
ATOM 615 O O . LEU A 1 85 ? 35.971 -51.943 26.339 1.00 45.41 85 LEU A O 1
ATOM 620 N N . LEU A 1 86 ? 33.844 -51.319 25.765 1.00 46.27 86 LEU A N 1
ATOM 621 C CA . LEU A 1 86 ? 33.431 -50.823 27.088 1.00 49.19 86 LEU A CA 1
ATOM 622 C C . LEU A 1 86 ? 33.053 -52.004 27.981 1.00 52.90 86 LEU A C 1
ATOM 623 O O . LEU A 1 86 ? 32.813 -51.748 29.175 1.00 56.79 86 LEU A O 1
ATOM 628 N N . GLY A 1 87 ? 33.073 -53.243 27.478 1.00 55.25 87 GLY A N 1
ATOM 629 C CA . GLY A 1 87 ? 32.926 -54.411 28.368 1.00 57.83 87 GLY A CA 1
ATOM 630 C C . GLY A 1 87 ? 31.527 -54.402 28.945 1.00 60.28 87 GLY A C 1
ATOM 631 O O . GLY A 1 87 ? 31.330 -53.974 30.115 1.00 59.84 87 GLY A O 1
ATOM 632 N N . VAL A 1 88 ? 30.596 -54.718 28.058 1.00 62.36 88 VAL A N 1
ATOM 633 C CA . VAL A 1 88 ? 29.126 -54.799 28.265 1.00 64.28 88 VAL A CA 1
ATOM 634 C C . VAL A 1 88 ? 28.639 -55.691 27.127 1.00 69.33 88 VAL A C 1
ATOM 635 O O . VAL A 1 88 ? 29.005 -55.401 25.954 1.00 69.64 88 VAL A O 1
ATOM 639 N N . GLU A 1 89 ? 27.889 -56.746 27.450 1.00 72.17 89 GLU A N 1
ATOM 640 C CA . GLU A 1 89 ? 27.336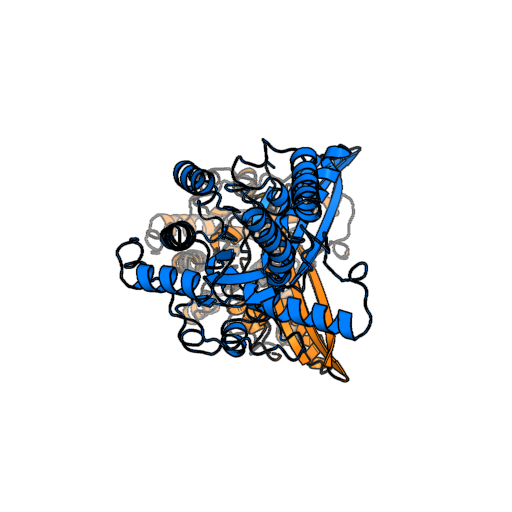 -57.681 26.436 1.00 69.33 89 GLU A CA 1
ATOM 641 C C . GLU A 1 89 ? 26.252 -56.917 25.679 1.00 63.51 89 GLU A C 1
ATOM 642 O O . GLU A 1 89 ? 25.139 -56.753 26.250 1.00 60.04 89 GLU A O 1
ATOM 648 N N . LEU A 1 90 ? 26.593 -56.438 24.476 1.00 60.06 90 LEU A N 1
ATOM 649 C CA . LEU A 1 90 ? 25.688 -55.613 23.626 1.00 57.53 90 LEU A CA 1
ATOM 650 C C . LEU A 1 90 ? 24.621 -56.518 23.026 1.00 56.70 90 LEU A C 1
ATOM 651 O O . LEU A 1 90 ? 24.917 -57.614 22.564 1.00 57.45 90 LEU A O 1
ATOM 656 N N . PRO A 1 91 ? 23.371 -56.036 22.886 1.00 56.79 91 PRO A N 1
ATOM 657 C CA . PRO A 1 91 ? 22.306 -56.840 22.287 1.00 57.69 91 PRO A CA 1
ATOM 658 C C . PRO A 1 91 ? 22.503 -56.898 20.770 1.00 54.45 91 PRO A C 1
ATOM 659 O O . PRO A 1 91 ? 23.083 -55.987 20.239 1.00 53.72 91 PRO A O 1
ATOM 663 N N . ASP A 1 92 ? 22.025 -57.964 20.131 1.00 54.85 92 ASP A N 1
ATOM 664 C CA . ASP A 1 92 ? 22.005 -58.097 18.647 1.00 52.71 92 ASP A CA 1
ATOM 665 C C . ASP A 1 92 ? 20.638 -57.605 18.159 1.00 50.22 92 ASP A C 1
ATOM 666 O O . ASP A 1 92 ? 19.614 -58.212 18.447 1.00 48.86 92 ASP A O 1
ATOM 671 N N . PRO A 1 93 ? 20.588 -56.443 17.471 1.00 48.71 93 PRO A N 1
ATOM 672 C CA . PRO A 1 93 ? 19.331 -55.789 17.115 1.00 49.37 93 PRO A CA 1
ATOM 673 C C . PRO A 1 93 ? 18.677 -56.320 15.825 1.00 49.53 93 PRO A C 1
ATOM 674 O O . PRO A 1 93 ? 17.695 -55.772 15.359 1.00 48.16 93 PRO A O 1
ATOM 678 N N . GLY A 1 94 ? 19.276 -57.357 15.248 1.00 50.62 94 GLY A N 1
ATOM 679 C CA . GLY A 1 94 ? 18.605 -58.306 14.339 1.00 52.13 94 GLY A CA 1
ATOM 680 C C . GLY A 1 94 ? 18.990 -58.099 12.887 1.00 52.59 94 GLY A C 1
ATOM 681 O O . GLY A 1 94 ? 18.580 -58.951 12.045 1.00 53.00 94 GLY A O 1
ATOM 682 N N . PHE A 1 95 ? 19.721 -57.022 12.587 1.00 50.53 95 PHE A N 1
ATOM 683 C CA . PHE A 1 95 ? 19.850 -56.523 11.203 1.00 49.73 95 PHE A CA 1
ATOM 684 C C . PHE A 1 95 ? 21.316 -56.464 10.812 1.00 48.52 95 PHE A C 1
ATOM 685 O O . PHE A 1 95 ? 22.212 -56.847 11.600 1.00 50.22 95 PHE A O 1
ATOM 693 N N . SER A 1 96 ? 21.513 -56.114 9.549 1.00 45.93 96 SER A N 1
ATOM 694 C CA . SER A 1 96 ? 22.822 -56.103 8.872 1.00 44.22 96 SER A CA 1
ATOM 695 C C . SER A 1 96 ? 22.981 -54.753 8.195 1.00 42.21 96 SER A C 1
ATOM 696 O O . SER A 1 96 ? 21.985 -54.146 7.809 1.00 42.07 96 SER A O 1
ATOM 699 N N . VAL A 1 97 ? 24.205 -54.285 8.121 1.00 41.57 97 VAL A N 1
ATOM 700 C CA . VAL A 1 97 ? 24.526 -52.937 7.584 1.00 42.17 97 VAL A CA 1
ATOM 701 C C . VAL A 1 97 ? 24.293 -53.000 6.066 1.00 42.22 97 VAL A C 1
ATOM 702 O O . VAL A 1 97 ? 25.024 -53.784 5.400 1.00 43.51 97 VAL A O 1
ATOM 706 N N . ASP A 1 98 ? 23.329 -52.225 5.557 1.00 41.26 98 ASP A N 1
ATOM 707 C CA . ASP A 1 98 ? 23.053 -52.025 4.109 1.00 42.08 98 ASP A CA 1
ATOM 708 C C . ASP A 1 98 ? 24.234 -51.257 3.494 1.00 40.64 98 ASP A C 1
ATOM 709 O O . ASP A 1 98 ? 24.962 -50.664 4.242 1.00 40.44 98 ASP A O 1
ATOM 714 N N . ALA A 1 99 ? 24.385 -51.250 2.175 1.00 39.02 99 ALA A N 1
ATOM 715 C CA . ALA A 1 99 ? 25.439 -50.506 1.457 1.00 37.70 99 ALA A CA 1
ATOM 716 C C . ALA A 1 99 ? 25.032 -49.044 1.371 1.00 36.40 99 ALA A C 1
ATOM 717 O O . ALA A 1 99 ? 23.942 -48.769 0.976 1.00 36.18 99 ALA A O 1
ATOM 719 N N . GLY A 1 100 ? 25.956 -48.130 1.590 1.00 36.05 100 GLY A N 1
ATOM 720 C CA . GLY A 1 100 ? 25.699 -46.680 1.518 1.00 35.99 100 GLY A CA 1
ATOM 721 C C . GLY A 1 100 ? 25.583 -46.182 0.085 1.00 35.89 100 GLY A C 1
ATOM 722 O O . GLY A 1 100 ? 25.637 -47.018 -0.788 1.00 36.40 100 GLY A O 1
ATOM 723 N N . LEU A 1 101 ? 25.324 -44.882 -0.096 1.00 35.06 101 LEU A N 1
ATOM 724 C CA . LEU A 1 101 ? 25.435 -44.141 -1.357 1.00 35.32 101 LEU A CA 1
ATOM 725 C C . LEU A 1 101 ? 26.896 -43.864 -1.682 1.00 36.16 101 LEU A C 1
ATOM 726 O O . LEU A 1 101 ? 27.517 -43.142 -0.842 1.00 36.65 101 LEU A O 1
ATOM 731 N N . THR A 1 102 ? 27.337 -44.290 -2.881 1.00 36.49 102 THR A N 1
ATOM 732 C CA . THR A 1 102 ? 28.542 -43.817 -3.607 1.00 36.89 102 THR A CA 1
ATOM 733 C C . THR A 1 102 ? 28.198 -42.516 -4.330 1.00 38.02 102 THR A C 1
ATOM 734 O O . THR A 1 102 ? 26.994 -42.279 -4.613 1.00 37.10 102 THR A O 1
ATOM 738 N N . GLU A 1 103 ? 29.231 -41.712 -4.610 1.00 40.09 103 GLU A N 1
ATOM 739 C CA . GLU A 1 103 ? 29.097 -40.315 -5.135 1.00 42.99 103 GLU A CA 1
ATOM 740 C C . GLU A 1 103 ? 28.168 -40.295 -6.365 1.00 44.54 103 GLU A C 1
ATOM 741 O O . GLU A 1 103 ? 27.369 -39.333 -6.474 1.00 46.69 103 GLU A O 1
ATOM 747 N N . GLU A 1 104 ? 28.250 -41.297 -7.247 1.00 45.38 104 GLU A N 1
ATOM 748 C CA . GLU A 1 104 ? 27.473 -41.329 -8.518 1.00 46.86 104 GLU A CA 1
ATOM 749 C C . GLU A 1 104 ? 25.985 -41.531 -8.235 1.00 46.87 104 GLU A C 1
ATOM 750 O O . GLU A 1 104 ? 25.166 -41.027 -8.979 1.00 47.26 104 GLU A O 1
ATOM 756 N N . ASP A 1 105 ? 25.632 -42.222 -7.161 1.00 48.89 105 ASP A N 1
ATOM 757 C CA . ASP A 1 105 ? 24.222 -42.399 -6.715 1.00 48.80 105 ASP A CA 1
ATOM 758 C C . ASP A 1 105 ? 23.702 -41.187 -5.918 1.00 48.07 105 ASP A C 1
ATOM 759 O O . ASP A 1 105 ? 22.684 -41.348 -5.245 1.00 48.00 105 ASP A O 1
ATOM 764 N N . ALA A 1 106 ? 24.318 -40.011 -6.011 1.00 47.87 106 ALA A N 1
ATOM 765 C CA . ALA A 1 106 ? 23.835 -38.797 -5.305 1.00 49.93 106 ALA A CA 1
ATOM 766 C C . ALA A 1 106 ? 22.346 -38.560 -5.606 1.00 49.19 106 ALA A C 1
ATOM 767 O O . ALA A 1 106 ? 21.533 -38.395 -4.670 1.00 45.41 106 ALA A O 1
ATOM 769 N N . ASP A 1 107 ? 21.995 -38.579 -6.895 1.00 52.51 107 ASP A N 1
ATOM 770 C CA . ASP A 1 107 ? 20.688 -38.072 -7.403 1.00 52.39 107 ASP A CA 1
ATOM 771 C C . ASP A 1 107 ? 19.533 -38.900 -6.832 1.00 49.64 107 ASP A C 1
ATOM 772 O O . ASP A 1 107 ? 19.633 -40.131 -6.824 1.00 49.00 107 ASP A O 1
ATOM 777 N N . PRO A 1 108 ? 18.412 -38.274 -6.359 1.00 47.52 108 PRO A N 1
ATOM 778 C CA . PRO A 1 108 ? 17.245 -38.998 -5.826 1.00 46.93 108 PRO A CA 1
ATOM 779 C C . PRO A 1 108 ? 16.624 -40.068 -6.732 1.00 47.40 108 PRO A C 1
ATOM 780 O O . PRO A 1 108 ? 15.853 -40.861 -6.237 1.00 47.07 108 PRO A O 1
ATOM 784 N N . SER A 1 109 ? 16.978 -40.060 -8.025 1.00 47.53 109 SER A N 1
ATOM 785 C CA . SER A 1 109 ? 16.471 -41.015 -9.030 1.00 47.83 109 SER A CA 1
ATOM 786 C C . SER A 1 109 ? 17.391 -42.238 -9.140 1.00 46.02 109 SER A C 1
ATOM 787 O O . SER A 1 109 ? 16.986 -43.165 -9.858 1.00 46.40 109 SER A O 1
ATOM 790 N N . SER A 1 110 ? 18.566 -42.268 -8.505 1.00 43.14 110 SER A N 1
ATOM 791 C CA . SER A 1 110 ? 19.434 -43.476 -8.528 1.00 42.84 110 SER A CA 1
ATOM 792 C C . SER A 1 110 ? 18.690 -44.627 -7.867 1.00 42.19 110 SER A C 1
ATOM 793 O O . SER A 1 110 ? 17.806 -44.399 -7.069 1.00 43.84 110 SER A O 1
ATOM 796 N N . PRO A 1 111 ? 18.946 -45.900 -8.223 1.00 41.88 111 PRO A N 1
ATOM 797 C CA . PRO A 1 111 ? 18.424 -47.038 -7.462 1.00 41.31 111 PRO A CA 1
ATOM 798 C C . PRO A 1 111 ? 18.971 -47.156 -6.024 1.00 40.62 111 PRO A C 1
ATOM 799 O O . PRO A 1 111 ? 18.176 -47.573 -5.160 1.00 41.31 111 PRO A O 1
ATOM 803 N N . ALA A 1 112 ? 20.255 -46.837 -5.779 1.00 39.43 112 ALA A N 1
ATOM 804 C CA . ALA A 1 112 ? 20.859 -46.792 -4.411 1.00 38.31 112 ALA A CA 1
ATOM 805 C C . ALA A 1 112 ? 19.993 -45.904 -3.501 1.00 37.82 112 ALA A C 1
ATOM 806 O O . ALA A 1 112 ? 19.416 -46.361 -2.483 1.00 36.61 112 ALA A O 1
ATOM 808 N N . PHE A 1 113 ? 19.818 -44.665 -3.942 1.00 38.08 113 PHE A N 1
ATOM 809 C CA . PHE A 1 113 ? 18.879 -43.699 -3.343 1.00 38.41 113 PHE A CA 1
ATOM 810 C C . PHE A 1 113 ? 17.541 -44.381 -3.053 1.00 39.55 113 PHE A C 1
ATOM 811 O O . PHE A 1 113 ? 17.012 -44.151 -1.920 1.00 40.38 113 PHE A O 1
ATOM 819 N N . ARG A 1 114 ? 17.018 -45.168 -4.007 1.00 39.63 114 ARG A N 1
ATOM 820 C CA . ARG A 1 114 ? 15.673 -45.764 -3.861 1.00 41.01 114 ARG A CA 1
ATOM 821 C C . ARG A 1 114 ? 15.712 -46.806 -2.754 1.00 40.71 114 ARG A C 1
ATOM 822 O O . ARG A 1 114 ? 14.729 -46.848 -1.938 1.00 40.69 114 ARG A O 1
ATOM 830 N N . ARG A 1 115 ? 16.776 -47.610 -2.729 1.00 40.22 115 ARG A N 1
ATOM 831 C CA . ARG A 1 115 ? 16.963 -48.626 -1.665 1.00 40.54 115 ARG A CA 1
ATOM 832 C C . ARG A 1 115 ? 16.991 -47.958 -0.279 1.00 39.76 115 ARG A C 1
ATOM 833 O O . ARG A 1 115 ? 16.326 -48.511 0.613 1.00 39.28 115 ARG A O 1
ATOM 841 N N . ILE A 1 116 ? 17.708 -46.833 -0.106 1.00 38.77 116 ILE A N 1
ATOM 842 C CA . ILE A 1 116 ? 17.877 -46.174 1.234 1.00 38.18 116 ILE A CA 1
ATOM 843 C C . ILE A 1 116 ? 16.509 -45.680 1.688 1.00 38.09 116 ILE A C 1
ATOM 844 O O . ILE A 1 116 ? 16.108 -46.036 2.837 1.00 36.60 116 ILE A O 1
ATOM 849 N N . VAL A 1 117 ? 15.809 -44.963 0.788 1.00 38.33 117 VAL A N 1
ATOM 850 C CA . VAL A 1 117 ? 14.453 -44.409 1.078 1.00 39.12 117 VAL A CA 1
ATOM 851 C C . VAL A 1 117 ? 13.507 -45.561 1.439 1.00 40.40 117 VAL A C 1
ATOM 852 O O . VAL A 1 117 ? 12.653 -45.386 2.305 1.00 40.67 117 VAL A O 1
ATOM 856 N N . GLU A 1 118 ? 13.634 -46.694 0.762 1.00 42.47 118 GLU A N 1
ATOM 857 C CA . GLU A 1 118 ? 12.745 -47.853 1.007 1.00 44.47 118 GLU A CA 1
ATOM 858 C C . GLU A 1 118 ? 13.194 -48.419 2.345 1.00 42.28 118 GLU A C 1
ATOM 859 O O . GLU A 1 118 ? 12.346 -48.756 3.104 1.00 42.44 118 GLU A O 1
ATOM 865 N N . ARG A 1 119 ? 14.475 -48.469 2.641 1.00 42.06 119 ARG A N 1
ATOM 866 C CA . ARG A 1 119 ? 14.975 -49.101 3.884 1.00 42.72 119 ARG A CA 1
ATOM 867 C C . ARG A 1 119 ? 14.583 -48.259 5.120 1.00 41.98 119 ARG A C 1
ATOM 868 O O . ARG A 1 119 ? 14.178 -48.847 6.136 1.00 40.15 119 ARG A O 1
ATOM 876 N N . LEU A 1 120 ? 14.603 -46.934 5.022 1.00 42.58 120 LEU A N 1
ATOM 877 C CA . LEU A 1 120 ? 14.155 -46.024 6.130 1.00 42.95 120 LEU A CA 1
ATOM 878 C C . LEU A 1 120 ? 12.651 -46.212 6.373 1.00 44.88 120 LEU A C 1
ATOM 879 O O . LEU A 1 120 ? 12.235 -46.200 7.553 1.00 46.43 120 LEU A O 1
ATOM 884 N N . ARG A 1 121 ? 11.867 -46.354 5.301 1.00 46.36 121 ARG A N 1
ATOM 885 C CA . ARG A 1 121 ? 10.387 -46.556 5.335 1.00 47.97 121 ARG A CA 1
ATOM 886 C C . ARG A 1 121 ? 10.068 -47.921 5.978 1.00 46.95 121 ARG A C 1
ATOM 887 O O . ARG A 1 121 ? 9.156 -47.978 6.835 1.00 48.32 121 ARG A O 1
ATOM 895 N N . GLU A 1 122 ? 10.813 -48.964 5.629 1.00 46.57 122 GLU A N 1
ATOM 896 C CA . GLU A 1 122 ? 10.552 -50.374 6.025 1.00 48.45 122 GLU A CA 1
ATOM 897 C C . GLU A 1 122 ? 10.996 -50.582 7.473 1.00 48.26 122 GLU A C 1
ATOM 898 O O . GLU A 1 122 ? 10.251 -51.229 8.226 1.00 48.99 122 GLU A O 1
ATOM 904 N N . SER A 1 123 ? 12.134 -50.017 7.871 1.00 47.77 123 SER A N 1
ATOM 905 C CA . SER A 1 123 ? 12.643 -50.061 9.280 1.00 47.11 123 SER A CA 1
ATOM 906 C C . SER A 1 123 ? 11.884 -49.097 10.169 1.00 47.25 123 SER A C 1
ATOM 907 O O . SER A 1 123 ? 12.104 -49.169 11.365 1.00 46.99 123 SER A O 1
ATOM 910 N N . LYS A 1 124 ? 10.996 -48.276 9.602 1.00 48.89 124 LYS A N 1
ATOM 911 C CA . LYS A 1 124 ? 10.154 -47.344 10.397 1.00 51.36 124 LYS A CA 1
ATOM 912 C C . LYS A 1 124 ? 11.095 -46.467 11.263 1.00 47.08 124 LYS A C 1
ATOM 913 O O . LYS A 1 124 ? 10.744 -46.127 12.402 1.00 45.44 124 LYS A O 1
ATOM 919 N N . ALA A 1 125 ? 12.256 -46.096 10.732 1.00 43.50 125 ALA A N 1
ATOM 920 C CA . ALA A 1 125 ? 13.199 -45.184 11.407 1.00 41.61 125 ALA A CA 1
ATOM 921 C C . ALA A 1 125 ? 12.494 -43.857 11.689 1.00 40.40 125 ALA A C 1
ATOM 922 O O . ALA A 1 125 ? 11.504 -43.518 11.003 1.00 40.20 125 ALA A O 1
ATOM 924 N N . GLU A 1 126 ? 12.928 -43.171 12.734 1.00 38.96 126 GLU A N 1
ATOM 925 C CA . GLU A 1 126 ? 12.367 -41.859 13.122 1.00 38.98 126 GLU A CA 1
ATOM 926 C C . GLU A 1 126 ? 13.420 -40.810 12.823 1.00 36.47 126 GLU A C 1
ATOM 927 O O . GLU A 1 126 ? 13.070 -39.703 12.445 1.00 36.35 126 GLU A O 1
ATOM 933 N N . VAL A 1 127 ? 14.673 -41.200 12.999 1.00 33.89 127 VAL A N 1
ATOM 934 C CA . VAL A 1 127 ? 15.859 -40.323 12.916 1.00 32.18 127 VAL A CA 1
ATOM 935 C C . VAL A 1 127 ? 16.852 -41.019 12.009 1.00 30.97 127 VAL A C 1
ATOM 936 O O . VAL A 1 127 ? 17.108 -42.224 12.202 1.00 30.92 127 VAL A O 1
ATOM 940 N N . LEU A 1 128 ? 17.426 -40.272 11.082 1.00 30.17 128 LEU A N 1
ATOM 941 C CA . LEU A 1 128 ? 18.642 -40.728 10.382 1.00 29.43 128 LEU A CA 1
ATOM 942 C C . LEU A 1 128 ? 19.798 -39.892 10.911 1.00 29.12 128 LEU A C 1
ATOM 943 O O . LEU A 1 128 ? 19.683 -38.630 10.813 1.00 28.94 128 LEU A O 1
ATOM 948 N N . LEU A 1 129 ? 20.786 -40.567 11.532 1.00 28.81 129 LEU A N 1
ATOM 949 C CA . LEU A 1 129 ? 22.055 -39.973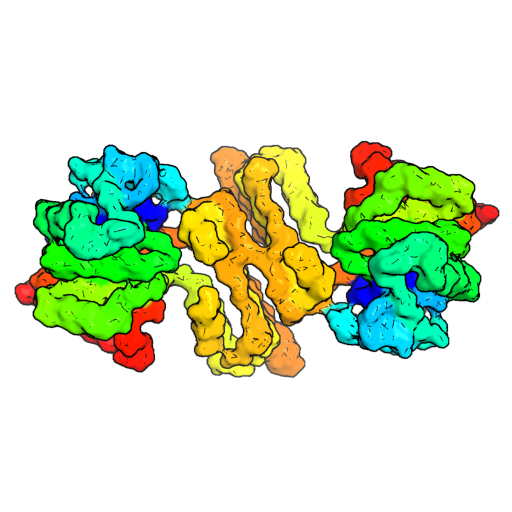 12.031 1.00 28.30 129 LEU A CA 1
ATOM 950 C C . LEU A 1 129 ? 23.110 -39.940 10.918 1.00 28.07 129 LEU A C 1
ATOM 951 O O . LEU A 1 129 ? 23.648 -41.034 10.588 1.00 27.76 129 LEU A O 1
ATOM 956 N N . TYR A 1 130 ? 23.462 -38.752 10.435 1.00 28.04 130 TYR A N 1
ATOM 957 C CA . TYR A 1 130 ? 24.546 -38.593 9.437 1.00 28.57 130 TYR A CA 1
ATOM 958 C C . TYR A 1 130 ? 25.915 -38.513 10.142 1.00 28.59 130 TYR A C 1
ATOM 959 O O . TYR A 1 130 ? 26.189 -37.521 10.804 1.00 28.85 130 TYR A O 1
ATOM 968 N N . SER A 1 131 ? 26.748 -39.534 10.030 1.00 28.30 131 SER A N 1
ATOM 969 C CA . SER A 1 131 ? 27.983 -39.668 10.816 1.00 28.06 131 SER A CA 1
ATOM 970 C C . SER A 1 131 ? 29.169 -40.017 9.872 1.00 27.79 131 SER A C 1
ATOM 971 O O . SER A 1 131 ? 30.119 -40.750 10.256 1.00 27.26 131 SER A O 1
ATOM 974 N N . LEU A 1 132 ? 29.197 -39.395 8.695 1.00 28.03 132 LEU A N 1
ATOM 975 C CA . LEU A 1 132 ? 30.239 -39.696 7.666 1.00 28.17 132 LEU A CA 1
ATOM 976 C C . LEU A 1 132 ? 31.464 -38.849 7.986 1.00 27.66 132 LEU A C 1
ATOM 977 O O . LEU A 1 132 ? 31.378 -37.858 8.711 1.00 26.93 132 LEU A O 1
ATOM 982 N N . PRO A 1 133 ? 32.598 -39.212 7.358 1.00 27.62 133 PRO A N 1
ATOM 983 C CA . PRO A 1 133 ? 33.729 -38.320 7.169 1.00 27.51 133 PRO A CA 1
ATOM 984 C C . PRO A 1 133 ? 33.319 -36.930 6.685 1.00 27.86 133 PRO A C 1
ATOM 985 O O . PRO A 1 133 ? 32.344 -36.671 5.977 1.00 27.91 133 PRO A O 1
ATOM 989 N N . THR A 1 134 ? 34.089 -36.007 7.199 1.00 28.35 134 THR A N 1
ATOM 990 C CA . THR A 1 134 ? 33.927 -34.553 7.019 1.00 28.70 134 THR A CA 1
ATOM 991 C C . THR A 1 134 ? 34.466 -34.346 5.626 1.00 29.25 134 THR A C 1
ATOM 992 O O . THR A 1 134 ? 35.403 -35.098 5.312 1.00 29.28 134 THR A O 1
ATOM 996 N N . GLY A 1 135 ? 33.882 -33.414 4.868 1.00 30.31 135 GLY A N 1
ATOM 997 C CA . GLY A 1 135 ? 34.268 -33.058 3.481 1.00 30.96 135 GLY A CA 1
ATOM 998 C C . GLY A 1 135 ? 33.324 -33.563 2.401 1.00 31.48 135 GLY A C 1
ATOM 999 O O . GLY A 1 135 ? 33.570 -33.222 1.242 1.00 33.17 135 GLY A O 1
ATOM 1000 N N . LEU A 1 136 ? 32.329 -34.403 2.696 1.00 31.29 136 LEU A N 1
ATOM 1001 C CA . LEU A 1 136 ? 31.454 -35.021 1.654 1.00 30.96 136 LEU A CA 1
ATOM 1002 C C . LEU A 1 136 ? 30.094 -34.311 1.620 1.00 31.02 136 LEU A C 1
ATOM 1003 O O . LEU A 1 136 ? 29.102 -34.899 2.119 1.00 30.46 136 LEU A O 1
ATOM 1008 N N . GLN A 1 137 ? 30.087 -33.094 1.066 1.00 31.40 137 GLN A N 1
ATOM 1009 C CA . GLN A 1 137 ? 28.913 -32.225 0.790 1.00 32.33 137 GLN A CA 1
ATOM 1010 C C . GLN A 1 137 ? 27.867 -32.953 -0.074 1.00 32.36 137 GLN A C 1
ATOM 1011 O O . GLN A 1 137 ? 26.648 -32.848 0.223 1.00 32.65 137 GLN A O 1
ATOM 1017 N N . TRP A 1 138 ? 28.273 -33.731 -1.052 1.00 32.18 138 TRP A N 1
ATOM 1018 C CA . TRP A 1 138 ? 27.278 -34.448 -1.924 1.00 32.91 138 TRP A CA 1
ATOM 1019 C C . TRP A 1 138 ? 26.490 -35.450 -1.054 1.00 33.14 138 TRP A C 1
ATOM 1020 O O . TRP A 1 138 ? 25.251 -35.670 -1.345 1.00 33.92 138 TRP A O 1
ATOM 1031 N N . ALA A 1 139 ? 27.146 -36.070 -0.065 1.00 32.74 139 ALA A N 1
ATOM 1032 C CA . ALA A 1 139 ? 26.537 -37.179 0.699 1.00 33.32 139 ALA A CA 1
ATOM 1033 C C . ALA A 1 139 ? 25.526 -36.612 1.713 1.00 33.45 139 ALA A C 1
ATOM 1034 O O . ALA A 1 139 ? 24.348 -37.078 1.746 1.00 33.67 139 ALA A O 1
ATOM 1036 N N . ALA A 1 140 ? 25.946 -35.594 2.455 1.00 34.08 140 ALA A N 1
ATOM 1037 C CA . ALA A 1 140 ? 25.100 -34.864 3.424 1.00 34.77 140 ALA A CA 1
ATOM 1038 C C . ALA A 1 140 ? 23.818 -34.428 2.700 1.00 35.32 140 ALA A C 1
ATOM 1039 O O . ALA A 1 140 ? 22.721 -34.659 3.194 1.00 35.81 140 ALA A O 1
ATOM 1041 N N . ILE A 1 141 ? 23.930 -33.831 1.530 1.00 36.55 141 ILE A N 1
ATOM 1042 C CA . ILE A 1 141 ? 22.711 -33.414 0.767 1.00 37.58 141 ILE A CA 1
ATOM 1043 C C . ILE A 1 141 ? 21.855 -34.650 0.449 1.00 37.55 141 ILE A C 1
ATOM 1044 O O . ILE A 1 141 ? 20.610 -34.637 0.745 1.00 37.47 141 ILE A O 1
ATOM 1049 N N . ALA A 1 142 ? 22.510 -35.684 -0.094 1.00 36.54 142 ALA A N 1
ATOM 1050 C CA . ALA A 1 142 ? 21.846 -36.912 -0.585 1.00 36.17 142 ALA A CA 1
ATOM 1051 C C . ALA A 1 142 ? 21.142 -37.653 0.577 1.00 35.19 142 ALA A C 1
ATOM 1052 O O . ALA A 1 142 ? 19.928 -37.868 0.478 1.00 34.64 142 ALA A O 1
ATOM 1054 N N . TYR A 1 143 ? 21.865 -38.039 1.631 1.00 33.92 143 TYR A N 1
ATOM 1055 C CA . TYR A 1 143 ? 21.233 -38.694 2.808 1.00 33.84 143 TYR A CA 1
ATOM 1056 C C . TYR A 1 143 ? 20.089 -37.831 3.351 1.00 34.14 143 TYR A C 1
ATOM 1057 O O . TYR A 1 143 ? 19.105 -38.362 3.879 1.00 33.81 143 TYR A O 1
ATOM 1066 N N . ALA A 1 144 ? 20.180 -36.526 3.191 1.00 35.13 144 ALA A N 1
ATOM 1067 C CA . ALA A 1 144 ? 19.160 -35.620 3.769 1.00 36.46 144 ALA A CA 1
ATOM 1068 C C . ALA A 1 144 ? 17.887 -35.668 2.886 1.00 37.30 144 ALA A C 1
ATOM 1069 O O . ALA A 1 144 ? 16.779 -35.670 3.420 1.00 37.87 144 ALA A O 1
ATOM 1071 N N . ARG A 1 145 ? 18.024 -35.741 1.581 1.00 38.06 145 ARG A N 1
ATOM 1072 C CA . ARG A 1 145 ? 16.844 -35.808 0.668 1.00 39.41 145 ARG A CA 1
ATOM 1073 C C . ARG A 1 145 ? 16.216 -37.198 0.820 1.00 38.80 145 ARG A C 1
ATOM 1074 O O . ARG A 1 145 ? 14.987 -37.309 0.798 1.00 38.19 145 ARG A O 1
ATOM 1082 N N . ALA A 1 146 ? 17.044 -38.210 1.060 1.00 38.84 146 ALA A N 1
ATOM 1083 C CA . ALA A 1 146 ? 16.622 -39.600 1.300 1.00 39.18 146 ALA A CA 1
ATOM 1084 C C . ALA A 1 146 ? 15.715 -39.599 2.527 1.00 40.53 146 ALA A C 1
ATOM 1085 O O . ALA A 1 146 ? 14.598 -40.137 2.457 1.00 42.68 146 ALA A O 1
ATOM 1087 N N . ALA A 1 147 ? 16.197 -38.987 3.614 1.00 40.64 147 ALA A N 1
ATOM 1088 C CA . ALA A 1 147 ? 15.495 -38.868 4.904 1.00 40.20 147 ALA A CA 1
ATOM 1089 C C . ALA A 1 147 ? 14.258 -38.032 4.686 1.00 40.23 147 ALA A C 1
ATOM 1090 O O . ALA A 1 147 ? 13.222 -38.364 5.274 1.00 41.76 147 ALA A O 1
ATOM 1092 N N . LEU A 1 148 ? 14.413 -36.922 3.982 1.00 40.28 148 LEU A N 1
ATOM 1093 C CA . LEU A 1 148 ? 13.296 -35.980 3.721 1.00 41.95 148 LEU A CA 1
ATOM 1094 C C . LEU A 1 148 ? 12.143 -36.718 3.058 1.00 42.95 148 LEU A C 1
ATOM 1095 O O . LEU A 1 148 ? 11.049 -36.633 3.597 1.00 43.09 148 LEU A O 1
ATOM 1100 N N . GLU A 1 149 ? 12.406 -37.365 1.912 1.00 44.60 149 GLU A N 1
ATOM 1101 C CA . GLU A 1 149 ? 11.390 -38.086 1.110 1.00 45.12 149 GLU A CA 1
ATOM 1102 C C . GLU A 1 149 ? 10.733 -39.140 2.004 1.00 45.27 149 GLU A C 1
ATOM 1103 O O . GLU A 1 149 ? 9.475 -39.298 1.898 1.00 47.41 149 GLU A O 1
ATOM 1109 N N . ALA A 1 150 ? 11.527 -39.800 2.869 1.00 43.00 150 ALA A N 1
ATOM 1110 C CA . ALA A 1 150 ? 11.098 -40.895 3.782 1.00 42.07 150 ALA A CA 1
ATOM 1111 C C . ALA A 1 150 ? 10.326 -40.383 5.015 1.00 41.90 150 ALA A C 1
ATOM 1112 O O . ALA A 1 150 ? 9.829 -41.228 5.808 1.00 40.99 150 ALA A O 1
ATOM 1114 N N . LYS A 1 151 ? 10.247 -39.055 5.178 1.00 42.68 151 LYS A N 1
ATOM 1115 C CA . LYS A 1 151 ? 9.599 -38.329 6.309 1.00 43.06 151 LYS A CA 1
ATOM 1116 C C . LYS A 1 151 ? 10.385 -38.549 7.603 1.00 41.05 151 LYS A C 1
ATOM 1117 O O . LYS A 1 151 ? 9.785 -38.482 8.668 1.00 40.63 151 LYS A O 1
ATOM 1123 N N . VAL A 1 152 ? 11.689 -38.776 7.527 1.00 39.04 152 VAL A N 1
ATOM 1124 C CA . VAL A 1 152 ? 12.499 -39.186 8.713 1.00 37.57 152 VAL A CA 1
ATOM 1125 C C . VAL A 1 152 ? 13.385 -37.995 9.116 1.00 36.83 152 VAL A C 1
ATOM 1126 O O . VAL A 1 152 ? 14.053 -37.382 8.215 1.00 36.38 152 VAL A O 1
ATOM 1130 N N . ALA A 1 153 ? 13.380 -37.639 10.414 1.00 35.99 153 ALA A N 1
ATOM 1131 C CA . ALA A 1 153 ? 14.238 -36.548 10.957 1.00 35.14 153 ALA A CA 1
ATOM 1132 C C . ALA A 1 153 ? 15.693 -36.784 10.536 1.00 33.52 153 ALA A C 1
ATOM 1133 O O . ALA A 1 153 ? 16.127 -37.950 10.582 1.00 32.32 153 ALA A O 1
ATOM 1135 N N . PHE A 1 154 ? 16.388 -35.720 10.100 1.00 32.83 154 PHE A N 1
ATOM 1136 C CA . PHE A 1 154 ? 17.835 -35.754 9.766 1.00 31.87 154 PHE A CA 1
ATOM 1137 C C . PHE A 1 154 ? 18.716 -35.016 10.796 1.00 31.66 154 PHE A C 1
ATOM 1138 O O . PHE A 1 154 ? 18.441 -33.807 11.062 1.00 32.12 154 PHE A O 1
ATOM 1146 N N . VAL A 1 155 ? 19.806 -35.667 11.248 1.00 31.09 155 VAL A N 1
ATOM 1147 C CA . VAL A 1 155 ? 20.780 -35.057 12.212 1.00 30.86 155 VAL A CA 1
ATOM 1148 C C . VAL A 1 155 ? 22.185 -35.026 11.592 1.00 30.50 155 VAL A C 1
ATOM 1149 O O . VAL A 1 155 ? 22.793 -36.066 11.501 1.00 30.43 155 VAL A O 1
ATOM 1153 N N . ASN A 1 156 ? 22.714 -33.840 11.287 1.00 30.50 156 ASN A N 1
ATOM 1154 C CA . ASN A 1 156 ? 24.080 -33.632 10.737 1.00 30.15 156 ASN A CA 1
ATOM 1155 C C . ASN A 1 156 ? 25.163 -33.390 11.824 1.00 30.19 156 ASN A C 1
ATOM 1156 O O . ASN A 1 156 ? 25.359 -32.208 12.236 1.00 30.48 156 ASN A O 1
ATOM 1161 N N . CYS A 1 157 ? 25.958 -34.410 12.182 1.00 29.53 157 CYS A N 1
ATOM 1162 C CA . CYS A 1 157 ? 27.187 -34.295 13.014 1.00 28.95 157 CYS A CA 1
ATOM 1163 C C . CYS A 1 157 ? 28.337 -33.484 12.368 1.00 29.14 157 CYS A C 1
ATOM 1164 O O . CYS A 1 157 ? 29.382 -33.272 13.095 1.00 28.60 157 CYS A O 1
ATOM 1167 N N . THR A 1 158 ? 28.302 -33.223 11.051 1.00 29.32 158 THR A N 1
ATOM 1168 C CA . THR A 1 158 ? 29.509 -32.786 10.276 1.00 29.59 158 THR A CA 1
ATOM 1169 C C . THR A 1 158 ? 29.405 -31.293 9.981 1.00 30.32 158 THR A C 1
ATOM 1170 O O . THR A 1 158 ? 28.316 -30.718 10.094 1.00 29.84 158 THR A O 1
ATOM 1174 N N . PRO A 1 159 ? 30.530 -30.654 9.551 1.00 31.50 159 PRO A N 1
ATOM 1175 C CA . PRO A 1 159 ? 30.532 -29.245 9.161 1.00 32.78 159 PRO A CA 1
ATOM 1176 C C . PRO A 1 159 ? 29.908 -28.963 7.791 1.00 34.58 159 PRO A C 1
ATOM 1177 O O . PRO A 1 159 ? 29.770 -27.820 7.456 1.00 36.41 159 PRO A O 1
ATOM 1181 N N . GLU A 1 160 ? 29.512 -29.996 7.042 1.00 35.83 160 GLU A N 1
ATOM 1182 C CA . GLU A 1 160 ? 28.848 -29.811 5.727 1.00 36.12 160 GLU A CA 1
ATOM 1183 C C . GLU A 1 160 ? 27.574 -28.979 5.907 1.00 37.34 160 GLU A C 1
ATOM 1184 O O . GLU A 1 160 ? 26.906 -29.096 6.972 1.00 37.27 160 GLU A O 1
ATOM 1190 N N . LEU A 1 161 ? 27.272 -28.140 4.915 1.00 38.47 161 LEU A N 1
ATOM 1191 C CA . LEU A 1 161 ? 26.053 -27.300 4.879 1.00 39.36 161 LEU A CA 1
ATOM 1192 C C . LEU A 1 161 ? 24.849 -28.207 4.609 1.00 39.85 161 LEU A C 1
ATOM 1193 O O . LEU A 1 161 ? 24.791 -28.806 3.527 1.00 41.62 161 LEU A O 1
ATOM 1198 N N . VAL A 1 162 ? 23.919 -28.291 5.560 1.00 39.90 162 VAL A N 1
ATOM 1199 C CA . VAL A 1 162 ? 22.600 -28.983 5.432 1.00 40.26 162 VAL A CA 1
ATOM 1200 C C . VAL A 1 162 ? 21.547 -28.094 6.090 1.00 43.01 162 VAL A C 1
ATOM 1201 O O . VAL A 1 162 ? 20.748 -27.452 5.364 1.00 45.37 162 VAL A O 1
ATOM 1205 N N . ALA A 1 163 ? 21.514 -28.033 7.417 1.00 44.58 163 ALA A N 1
ATOM 1206 C CA . ALA A 1 163 ? 20.562 -27.141 8.106 1.00 46.01 163 ALA A CA 1
ATOM 1207 C C . ALA A 1 163 ? 20.873 -25.693 7.699 1.00 47.59 163 ALA A C 1
ATOM 1208 O O . ALA A 1 163 ? 19.966 -24.867 7.857 1.00 46.54 163 ALA A O 1
ATOM 1210 N N . ARG A 1 164 ? 22.081 -25.440 7.155 1.00 48.84 164 ARG A N 1
ATOM 1211 C CA . ARG A 1 164 ? 22.584 -24.090 6.770 1.00 49.82 164 ARG A CA 1
ATOM 1212 C C . ARG A 1 164 ? 22.292 -23.742 5.297 1.00 51.71 164 ARG A C 1
ATOM 1213 O O . ARG A 1 164 ? 22.398 -22.544 4.998 1.00 49.83 164 ARG A O 1
ATOM 1221 N N . THR A 1 165 ? 21.979 -24.703 4.406 1.00 55.72 165 THR A N 1
ATOM 1222 C CA . THR A 1 165 ? 21.506 -24.387 3.018 1.00 60.84 165 THR A CA 1
ATOM 1223 C C . THR A 1 165 ? 20.030 -23.971 3.113 1.00 65.79 165 THR A C 1
ATOM 1224 O O . THR A 1 165 ? 19.129 -24.800 3.341 1.00 68.21 165 THR A O 1
ATOM 1228 N N . PRO A 1 166 ? 19.735 -22.656 2.935 1.00 67.93 166 PRO A N 1
ATOM 1229 C CA . PRO A 1 166 ? 18.425 -22.100 3.302 1.00 66.94 166 PRO A CA 1
ATOM 1230 C C . PRO A 1 166 ? 17.218 -22.821 2.667 1.00 66.12 166 PRO A C 1
ATOM 1231 O O . PRO A 1 166 ? 16.200 -23.018 3.379 1.00 63.79 166 PRO A O 1
ATOM 1235 N N . GLU A 1 167 ? 17.359 -23.221 1.391 1.00 62.46 167 GLU A N 1
ATOM 1236 C CA . GLU A 1 167 ? 16.286 -23.844 0.576 1.00 63.29 167 GLU A CA 1
ATOM 1237 C C . GLU A 1 167 ? 15.993 -25.271 1.069 1.00 58.70 167 GLU A C 1
ATOM 1238 O O . GLU A 1 167 ? 14.818 -25.663 1.036 1.00 59.12 167 GLU A O 1
ATOM 1244 N N . LEU A 1 168 ? 17.001 -26.051 1.477 1.00 53.65 168 LEU A N 1
ATOM 1245 C CA . LEU A 1 168 ? 16.754 -27.429 1.976 1.00 50.53 168 LEU A CA 1
ATOM 1246 C C . LEU A 1 168 ? 16.036 -27.366 3.342 1.00 49.26 168 LEU A C 1
ATOM 1247 O O . LEU A 1 168 ? 15.115 -28.189 3.567 1.00 46.76 168 LEU A O 1
ATOM 1252 N N . LEU A 1 169 ? 16.393 -26.406 4.209 1.00 49.46 169 LEU A N 1
ATOM 1253 C CA . LEU A 1 169 ? 15.660 -26.181 5.498 1.00 51.03 169 LEU A CA 1
ATOM 1254 C C . LEU A 1 169 ? 14.159 -25.956 5.226 1.00 51.09 169 LEU A C 1
ATOM 1255 O O . LEU A 1 169 ? 13.330 -26.696 5.831 1.00 47.91 169 LEU A O 1
ATOM 1260 N N . GLU A 1 170 ? 13.823 -24.993 4.347 1.00 54.92 170 GLU A N 1
ATOM 1261 C CA . GLU A 1 170 ? 12.410 -24.699 3.923 1.00 57.90 170 GLU A CA 1
ATOM 1262 C C . GLU A 1 170 ? 11.652 -26.002 3.643 1.00 55.09 170 GLU A C 1
ATOM 1263 O O . GLU A 1 170 ? 10.531 -26.144 4.176 1.00 52.99 170 GLU A O 1
ATOM 1269 N N . GLU A 1 171 ? 12.241 -26.921 2.870 1.00 52.25 171 GLU A N 1
ATOM 1270 C CA . GLU A 1 171 ? 11.547 -28.184 2.498 1.00 54.32 171 GLU A CA 1
ATOM 1271 C C . GLU A 1 171 ? 11.205 -28.928 3.804 1.00 51.84 171 GLU A C 1
ATOM 1272 O O . GLU A 1 171 ? 9.997 -29.180 4.092 1.00 51.59 171 GLU A O 1
ATOM 1278 N N . PHE A 1 172 ? 12.222 -29.241 4.599 1.00 49.97 172 PHE A N 1
ATOM 1279 C CA . PHE A 1 172 ? 12.075 -29.925 5.910 1.00 49.10 172 PHE A CA 1
ATOM 1280 C C . PHE A 1 172 ? 10.999 -29.223 6.768 1.00 50.82 172 PHE A C 1
ATOM 1281 O O . PHE A 1 172 ? 10.109 -29.958 7.311 1.00 50.32 172 PHE A O 1
ATOM 1289 N N . GLU A 1 173 ? 11.071 -27.885 6.914 1.00 51.58 173 GLU A N 1
ATOM 1290 C CA . GLU A 1 173 ? 10.018 -27.074 7.589 1.00 54.03 173 GLU A CA 1
ATOM 1291 C C . GLU A 1 173 ? 8.641 -27.492 7.063 1.00 55.17 173 GLU A C 1
ATOM 1292 O O . GLU A 1 173 ? 7.797 -27.848 7.889 1.00 55.93 173 GLU A O 1
ATOM 1298 N N . LYS A 1 174 ? 8.472 -27.468 5.733 1.00 56.07 174 LYS A N 1
ATOM 1299 C CA . LYS A 1 174 ? 7.200 -27.702 4.985 1.00 56.77 174 LYS A CA 1
ATOM 1300 C C . LYS A 1 174 ? 6.655 -29.132 5.191 1.00 54.17 174 LYS A C 1
ATOM 1301 O O . LYS A 1 174 ? 5.419 -29.306 5.112 1.00 54.79 174 LYS A O 1
ATOM 1307 N N . ALA A 1 175 ? 7.496 -30.137 5.426 1.00 51.31 175 ALA A N 1
ATOM 1308 C CA . ALA A 1 175 ? 7.016 -31.531 5.551 1.00 51.34 175 ALA A CA 1
ATOM 1309 C C . ALA A 1 175 ? 6.695 -31.904 7.004 1.00 53.25 175 ALA A C 1
ATOM 1310 O O . ALA A 1 175 ? 6.328 -33.067 7.230 1.00 56.73 175 ALA A O 1
ATOM 1312 N N . GLY A 1 176 ? 6.853 -30.999 7.977 1.00 54.09 176 GLY A N 1
ATOM 1313 C CA . GLY A 1 176 ? 6.734 -31.335 9.411 1.00 53.42 176 GLY A CA 1
ATOM 1314 C C . GLY A 1 176 ? 7.862 -32.259 9.867 1.00 52.35 176 GLY A C 1
ATOM 1315 O O . GLY A 1 176 ? 7.666 -33.040 10.832 1.00 54.61 176 GLY A O 1
ATOM 1316 N N . VAL A 1 177 ? 9.039 -32.148 9.245 1.00 49.63 177 VAL A N 1
ATOM 1317 C CA . VAL A 1 177 ? 10.185 -33.058 9.522 1.00 47.00 177 VAL A CA 1
ATOM 1318 C C . VAL A 1 177 ? 11.300 -32.236 10.153 1.00 44.11 177 VAL A C 1
ATOM 1319 O O . VAL A 1 177 ? 11.642 -31.165 9.634 1.00 43.68 177 VAL A O 1
ATOM 1323 N N . PRO A 1 178 ? 11.879 -32.706 11.287 1.00 41.51 178 PRO A N 1
ATOM 1324 C CA . PRO A 1 178 ? 12.968 -31.986 11.942 1.00 39.63 178 PRO A CA 1
ATOM 1325 C C . PRO A 1 178 ? 14.268 -32.171 11.144 1.00 38.12 178 PRO A C 1
ATOM 1326 O O . PRO A 1 178 ? 14.548 -33.261 10.657 1.00 36.78 178 PRO A O 1
ATOM 1330 N N . LEU A 1 179 ? 15.024 -31.082 11.028 1.00 37.81 179 LEU A N 1
ATOM 1331 C CA . LEU A 1 179 ? 16.409 -31.052 10.475 1.00 36.92 179 LEU A CA 1
ATOM 1332 C C . LEU A 1 179 ? 17.328 -30.418 11.537 1.00 35.33 179 LEU A C 1
ATOM 1333 O O . LEU A 1 179 ? 17.262 -29.190 11.773 1.00 35.31 179 LEU A O 1
ATOM 1338 N N . ILE A 1 180 ? 18.125 -31.252 12.188 1.00 33.61 180 ILE A N 1
ATOM 1339 C CA . ILE A 1 180 ? 19.051 -30.820 13.274 1.00 32.31 180 ILE A CA 1
ATOM 1340 C C . ILE A 1 180 ? 20.457 -30.741 12.681 1.00 31.40 180 ILE A C 1
ATOM 1341 O O . ILE A 1 180 ? 20.975 -31.779 12.236 1.00 30.09 180 ILE A O 1
ATOM 1346 N N . GLY A 1 181 ? 21.020 -29.540 12.646 1.00 31.67 181 GLY A N 1
ATOM 1347 C CA . GLY A 1 181 ? 22.387 -29.318 12.143 1.00 32.06 181 GLY A CA 1
ATOM 1348 C C . GLY A 1 181 ? 22.795 -27.867 12.294 1.00 32.61 181 GLY A C 1
ATOM 1349 O O . GLY A 1 181 ? 21.929 -27.066 12.604 1.00 33.43 181 GLY A O 1
ATOM 1350 N N . ASP A 1 182 ? 24.069 -27.520 12.078 1.00 33.14 182 ASP A N 1
ATOM 1351 C CA . ASP A 1 182 ? 25.107 -28.441 11.654 1.00 34.31 182 ASP A CA 1
ATOM 1352 C C . ASP A 1 182 ? 26.291 -28.459 12.637 1.00 35.42 182 ASP A C 1
ATOM 1353 O O . ASP A 1 182 ? 26.543 -27.460 13.339 1.00 35.38 182 ASP A O 1
ATOM 1358 N N . ASP A 1 183 ? 27.007 -29.578 12.656 1.00 37.43 183 ASP A N 1
ATOM 1359 C CA . ASP A 1 183 ? 28.387 -29.725 13.191 1.00 38.23 183 ASP A CA 1
ATOM 1360 C C . ASP A 1 183 ? 28.339 -29.822 14.705 1.00 36.77 183 ASP A C 1
ATOM 1361 O O . ASP A 1 183 ? 28.124 -28.796 15.320 1.00 35.91 183 ASP A O 1
ATOM 1366 N N . LEU A 1 184 ? 28.608 -31.016 15.244 1.00 36.08 184 LEU A N 1
ATOM 1367 C CA . LEU A 1 184 ? 28.716 -31.282 16.697 1.00 35.13 184 LEU A CA 1
ATOM 1368 C C . LEU A 1 184 ? 29.721 -30.328 17.342 1.00 34.70 184 LEU A C 1
ATOM 1369 O O . LEU A 1 184 ? 30.812 -30.171 16.850 1.00 35.08 184 LEU A O 1
ATOM 1374 N N . ALA A 1 185 ? 29.335 -29.721 18.442 1.00 34.85 185 ALA A N 1
ATOM 1375 C CA . ALA A 1 185 ? 30.271 -29.142 19.441 1.00 34.74 185 ALA A CA 1
ATOM 1376 C C . ALA A 1 185 ? 30.660 -30.260 20.411 1.00 33.76 185 ALA A C 1
ATOM 1377 O O . ALA A 1 185 ? 29.797 -30.815 20.961 1.00 34.51 185 ALA A O 1
ATOM 1379 N N . SER A 1 186 ? 31.918 -30.654 20.524 1.00 33.80 186 SER A N 1
ATOM 1380 C CA . SER A 1 186 ? 32.386 -31.746 21.429 1.00 32.65 186 SER A CA 1
ATOM 1381 C C . SER A 1 186 ? 31.813 -31.536 22.837 1.00 32.92 186 SER A C 1
ATOM 1382 O O . SER A 1 186 ? 31.744 -30.394 23.277 1.00 33.18 186 SER A O 1
ATOM 1385 N N . HIS A 1 187 ? 31.406 -32.602 23.530 1.00 32.82 187 HIS A N 1
ATOM 1386 C CA . HIS A 1 187 ? 30.838 -32.563 24.895 1.00 32.66 187 HIS A CA 1
ATOM 1387 C C . HIS A 1 187 ? 31.682 -31.602 25.735 1.00 33.75 187 HIS A C 1
ATOM 1388 O O . HIS A 1 187 ? 31.126 -30.613 26.364 1.00 34.93 187 HIS A O 1
ATOM 1395 N N . LEU A 1 188 ? 32.980 -31.872 25.761 1.00 33.52 188 LEU A N 1
ATOM 1396 C CA . LEU A 1 188 ? 33.961 -30.988 26.409 1.00 33.25 188 LEU A CA 1
ATOM 1397 C C . LEU A 1 188 ? 35.213 -30.972 25.561 1.00 32.48 188 LEU A C 1
ATOM 1398 O O . LEU A 1 188 ? 36.070 -31.827 25.796 1.00 31.92 188 LEU A O 1
ATOM 1403 N N . GLY A 1 189 ? 35.331 -30.019 24.664 1.00 31.91 189 GLY A N 1
ATOM 1404 C CA . GLY A 1 189 ? 36.443 -30.040 23.717 1.00 31.70 189 GLY A CA 1
ATOM 1405 C C . GLY A 1 189 ? 37.522 -29.055 24.078 1.00 31.90 189 GLY A C 1
ATOM 1406 O O . GLY A 1 189 ? 37.301 -28.145 24.974 1.00 33.05 189 GLY A O 1
ATOM 1407 N N . THR A 1 190 ? 38.608 -29.151 23.322 1.00 30.38 190 THR A N 1
ATOM 1408 C CA . THR A 1 190 ? 39.778 -28.290 23.443 1.00 30.08 190 THR A CA 1
ATOM 1409 C C . THR A 1 190 ? 39.336 -26.839 23.517 1.00 29.64 190 THR A C 1
ATOM 1410 O O . THR A 1 190 ? 39.830 -26.067 24.409 1.00 30.25 190 THR A O 1
ATOM 1414 N N . SER A 1 191 ? 38.475 -26.500 22.586 1.00 28.40 191 SER A N 1
ATOM 1415 C CA . SER A 1 191 ? 38.054 -25.126 22.229 1.00 27.97 191 SER A CA 1
ATOM 1416 C C . SER A 1 191 ? 37.274 -24.454 23.369 1.00 27.25 191 SER A C 1
ATOM 1417 O O . SER A 1 191 ? 37.411 -23.267 23.622 1.00 26.48 191 SER A O 1
ATOM 1420 N N . VAL A 1 192 ? 36.344 -25.201 23.927 1.00 26.96 192 VAL A N 1
ATOM 1421 C CA . VAL A 1 192 ? 35.473 -24.643 24.967 1.00 27.37 192 VAL A CA 1
ATOM 1422 C C . VAL A 1 192 ? 36.349 -24.404 26.215 1.00 27.08 192 VAL A C 1
ATOM 1423 O O . VAL A 1 192 ? 36.156 -23.351 26.850 1.00 27.12 192 VAL A O 1
ATOM 1427 N N . VAL A 1 193 ? 37.350 -25.267 26.490 1.00 26.77 193 VAL A N 1
ATOM 1428 C CA . VAL A 1 193 ? 38.293 -25.057 27.615 1.00 26.82 193 VAL A CA 1
ATOM 1429 C C . VAL A 1 193 ? 39.154 -23.856 27.279 1.00 27.28 193 VAL A C 1
ATOM 1430 O O . VAL A 1 193 ? 39.269 -22.983 28.110 1.00 27.03 193 VAL A O 1
ATOM 1434 N N . HIS A 1 194 ? 39.712 -23.793 26.072 1.00 28.01 194 HIS A N 1
ATOM 1435 C CA . HIS A 1 194 ? 40.646 -22.700 25.684 1.00 28.29 194 HIS A CA 1
ATOM 1436 C C . HIS A 1 194 ? 39.910 -21.376 25.854 1.00 29.30 194 HIS A C 1
ATOM 1437 O O . HIS A 1 194 ? 40.496 -20.461 26.479 1.00 30.08 194 HIS A O 1
ATOM 1444 N N . ARG A 1 195 ? 38.669 -21.305 25.377 1.00 30.47 195 ARG A N 1
ATOM 1445 C CA . ARG A 1 195 ? 37.921 -20.021 25.258 1.00 32.25 195 ARG A CA 1
ATOM 1446 C C . ARG A 1 195 ? 37.495 -19.534 26.643 1.00 32.29 195 ARG A C 1
ATOM 1447 O O . ARG A 1 195 ? 37.444 -18.321 26.836 1.00 31.90 195 ARG A O 1
ATOM 1455 N N . ALA A 1 196 ? 37.149 -20.459 27.541 1.00 32.31 196 ALA A N 1
ATOM 1456 C CA . ALA A 1 196 ? 36.726 -20.166 28.922 1.00 32.14 196 ALA A CA 1
ATOM 1457 C C . ALA A 1 196 ? 37.907 -19.483 29.624 1.00 32.44 196 ALA A C 1
ATOM 1458 O O . ALA A 1 196 ? 37.674 -18.479 30.336 1.00 32.28 196 ALA A O 1
ATOM 1460 N N . LEU A 1 197 ? 39.123 -19.996 29.408 1.00 31.88 197 LEU A N 1
ATOM 1461 C CA . LEU A 1 197 ? 40.342 -19.478 30.078 1.00 31.50 197 LEU A CA 1
ATOM 1462 C C . LEU A 1 197 ? 40.666 -18.096 29.509 1.00 31.93 197 LEU A C 1
ATOM 1463 O O . LEU A 1 197 ? 41.058 -17.214 30.299 1.00 32.09 197 LEU A O 1
ATOM 1468 N N . LEU A 1 198 ? 40.511 -17.891 28.201 1.00 31.95 198 LEU A N 1
ATOM 1469 C CA . LEU A 1 198 ? 40.826 -16.565 27.594 1.00 32.23 198 LEU A CA 1
ATOM 1470 C C . LEU A 1 198 ? 39.776 -15.568 28.061 1.00 32.80 198 LEU A C 1
ATOM 1471 O O . LEU A 1 198 ? 40.162 -14.407 28.313 1.00 33.17 198 LEU A O 1
ATOM 1476 N N . GLY A 1 199 ? 38.538 -16.047 28.257 1.00 33.46 199 GLY A N 1
ATOM 1477 C CA . GLY A 1 199 ? 37.385 -15.282 28.775 1.00 34.26 199 GLY A CA 1
ATOM 1478 C C . GLY A 1 199 ? 37.713 -14.722 30.151 1.00 35.84 199 GLY A C 1
ATOM 1479 O O . GLY A 1 199 ? 37.467 -13.536 30.399 1.00 36.09 199 GLY A O 1
ATOM 1480 N N . LEU A 1 200 ? 38.272 -15.581 31.012 1.00 36.68 200 LEU A N 1
ATOM 1481 C CA . LEU A 1 200 ? 38.733 -15.273 32.375 1.00 36.77 200 LEU A CA 1
ATOM 1482 C C . LEU A 1 200 ? 39.754 -14.147 32.319 1.00 36.86 200 LEU A C 1
ATOM 1483 O O . LEU A 1 200 ? 39.557 -13.187 33.095 1.00 37.28 200 LEU A O 1
ATOM 1488 N N . LEU A 1 201 ? 40.752 -14.238 31.441 1.00 36.18 201 LEU A N 1
ATOM 1489 C CA . LEU A 1 201 ? 41.832 -13.232 31.401 1.00 37.22 201 LEU A CA 1
ATOM 1490 C C . LEU A 1 201 ? 41.295 -11.835 31.091 1.00 37.92 201 LEU A C 1
ATOM 1491 O O . LEU A 1 201 ? 41.778 -10.853 31.752 1.00 38.87 201 LEU A O 1
ATOM 1496 N N . SER A 1 202 ? 40.333 -11.711 30.180 1.00 37.42 202 SER A N 1
ATOM 1497 C CA . SER A 1 202 ? 39.886 -10.374 29.718 1.00 38.01 202 SER A CA 1
ATOM 1498 C C . SER A 1 202 ? 38.728 -9.858 30.589 1.00 38.89 202 SER A C 1
ATOM 1499 O O . SER A 1 202 ? 38.679 -8.632 30.797 1.00 40.55 202 SER A O 1
ATOM 1502 N N . GLU A 1 203 ? 37.846 -10.734 31.089 1.00 39.16 203 GLU A N 1
ATOM 1503 C CA . GLU A 1 203 ? 36.840 -10.451 32.149 1.00 40.02 203 GLU A CA 1
ATOM 1504 C C . GLU A 1 203 ? 37.564 -9.730 33.305 1.00 39.07 203 GLU A C 1
ATOM 1505 O O . GLU A 1 203 ? 37.077 -8.687 33.705 1.00 39.64 203 GLU A O 1
ATOM 1511 N N . ARG A 1 204 ? 38.731 -10.197 33.774 1.00 37.89 204 ARG A N 1
ATOM 1512 C CA . ARG A 1 204 ? 39.418 -9.633 34.979 1.00 36.63 204 ARG A CA 1
ATOM 1513 C C . ARG A 1 204 ? 40.394 -8.545 34.540 1.00 34.82 204 ARG A C 1
ATOM 1514 O O . ARG A 1 204 ? 40.942 -7.859 35.428 1.00 35.80 204 ARG A O 1
ATOM 1522 N N . GLY A 1 205 ? 40.606 -8.345 33.248 1.00 32.58 205 GLY A N 1
ATOM 1523 C CA . GLY A 1 205 ? 41.387 -7.171 32.825 1.00 31.72 205 GLY A CA 1
ATOM 1524 C C . GLY A 1 205 ? 42.855 -7.490 32.683 1.00 30.58 205 GLY A C 1
ATOM 1525 O O . GLY A 1 205 ? 43.613 -6.594 32.497 1.00 30.43 205 GLY A O 1
ATOM 1526 N N . LEU A 1 206 ? 43.215 -8.758 32.571 1.00 29.84 206 LEU A N 1
ATOM 1527 C CA . LEU A 1 206 ? 44.591 -9.149 32.172 1.00 29.54 206 LEU A CA 1
ATOM 1528 C C . LEU A 1 206 ? 44.745 -8.969 30.662 1.00 29.48 206 LEU A C 1
ATOM 1529 O O . LEU A 1 206 ? 43.737 -9.047 29.948 1.00 29.54 206 LEU A O 1
ATOM 1534 N N . SER A 1 207 ? 45.951 -8.614 30.219 1.00 29.41 207 SER A N 1
ATOM 1535 C CA . SER A 1 207 ? 46.281 -8.528 28.764 1.00 29.24 207 SER A CA 1
ATOM 1536 C C . SER A 1 207 ? 46.780 -9.882 28.247 1.00 28.36 207 SER A C 1
ATOM 1537 O O . SER A 1 207 ? 47.536 -10.555 28.997 1.00 28.19 207 SER A O 1
ATOM 1540 N N . LEU A 1 208 ? 46.339 -10.305 27.073 1.00 27.73 208 LEU A N 1
ATOM 1541 C CA . LEU A 1 208 ? 46.893 -11.527 26.402 1.00 27.13 208 LEU A CA 1
ATOM 1542 C C . LEU A 1 208 ? 48.160 -11.158 25.611 1.00 26.96 208 LEU A C 1
ATOM 1543 O O . LEU A 1 208 ? 48.136 -10.185 24.929 1.00 27.21 208 LEU A O 1
ATOM 1548 N N . ALA A 1 209 ? 49.290 -11.769 25.896 1.00 26.60 209 ALA A N 1
ATOM 1549 C CA . ALA A 1 209 ? 50.544 -11.625 25.124 1.00 26.82 209 ALA A CA 1
ATOM 1550 C C . ALA A 1 209 ? 50.515 -12.621 23.954 1.00 26.81 209 ALA A C 1
ATOM 1551 O O . ALA A 1 209 ? 50.898 -12.251 22.812 1.00 27.26 209 ALA A O 1
ATOM 1553 N N . SER A 1 210 ? 50.064 -13.847 24.228 1.00 26.26 210 SER A N 1
ATOM 1554 C CA . SER A 1 210 ? 50.003 -14.926 23.237 1.00 26.10 210 SER A CA 1
ATOM 1555 C C . SER A 1 210 ? 49.246 -16.109 23.843 1.00 25.55 210 SER A C 1
ATOM 1556 O O . SER A 1 210 ? 49.165 -16.180 25.074 1.00 25.15 210 SER A O 1
ATOM 1559 N N . SER A 1 211 ? 48.910 -17.073 22.995 1.00 25.02 211 SER A N 1
ATOM 1560 C CA . SER A 1 211 ? 48.266 -18.363 23.339 1.00 24.46 211 SER A CA 1
ATOM 1561 C C . SER A 1 211 ? 48.510 -19.309 22.142 1.00 24.22 211 SER A C 1
ATOM 1562 O O . SER A 1 211 ? 48.737 -18.826 21.033 1.00 24.38 211 SER A O 1
ATOM 1565 N N . TYR A 1 212 ? 48.614 -20.599 22.372 1.00 23.93 212 TYR A N 1
ATOM 1566 C CA . TYR A 1 212 ? 48.622 -21.637 21.313 1.00 23.92 212 TYR A CA 1
ATOM 1567 C C . TYR A 1 212 ? 47.857 -22.805 21.894 1.00 24.34 212 TYR A C 1
ATOM 1568 O O . TYR A 1 212 ? 47.885 -22.993 23.126 1.00 24.31 212 TYR A O 1
ATOM 1577 N N . GLN A 1 213 ? 47.263 -23.585 21.005 1.00 25.11 213 GLN A N 1
ATOM 1578 C CA . GLN A 1 213 ? 46.536 -24.817 21.324 1.00 25.47 213 GLN A CA 1
ATOM 1579 C C . GLN A 1 213 ? 46.887 -25.755 20.186 1.00 25.90 213 GLN A C 1
ATOM 1580 O O . GLN A 1 213 ? 46.753 -25.342 19.064 1.00 26.06 213 GLN A O 1
ATOM 1586 N N . LEU A 1 214 ? 47.244 -26.986 20.496 1.00 26.50 214 LEU A N 1
ATOM 1587 C CA . LEU A 1 214 ? 47.588 -28.020 19.525 1.00 27.25 214 LEU A CA 1
ATOM 1588 C C . LEU A 1 214 ? 46.931 -29.318 19.967 1.00 27.28 214 LEU A C 1
ATOM 1589 O O . LEU A 1 214 ? 46.856 -29.468 21.174 1.00 26.91 214 LEU A O 1
ATOM 1594 N N . ASN A 1 215 ? 46.502 -30.182 19.004 1.00 27.32 215 ASN A N 1
ATOM 1595 C CA . ASN A 1 215 ? 45.685 -31.408 19.223 1.00 27.04 215 ASN A CA 1
ATOM 1596 C C . ASN A 1 215 ? 46.335 -32.623 18.546 1.00 26.96 215 ASN A C 1
ATOM 1597 O O . ASN A 1 215 ? 46.928 -32.481 17.521 1.00 27.08 215 ASN A O 1
ATOM 1602 N N . LEU A 1 216 ? 46.199 -33.806 19.119 1.00 26.79 216 LEU A N 1
ATOM 1603 C CA . LEU A 1 216 ? 46.831 -35.065 18.675 1.00 27.07 216 LEU A CA 1
ATOM 1604 C C . LEU A 1 216 ? 45.715 -36.085 18.659 1.00 26.94 216 LEU A C 1
ATOM 1605 O O . LEU A 1 216 ? 44.889 -35.946 19.542 1.00 26.93 216 LEU A O 1
ATOM 1610 N N . GLY A 1 217 ? 45.657 -36.953 17.649 1.00 26.58 217 GLY A N 1
ATOM 1611 C CA . GLY A 1 217 ? 44.677 -38.043 17.600 1.00 26.42 217 GLY A CA 1
ATOM 1612 C C . GLY A 1 217 ? 45.220 -39.227 16.816 1.00 26.43 217 GLY A C 1
ATOM 1613 O O . GLY A 1 217 ? 46.296 -39.081 16.204 1.00 26.06 217 GLY A O 1
ATOM 1614 N N . GLY A 1 218 ? 44.517 -40.360 16.862 1.00 26.72 218 GLY A N 1
ATOM 1615 C CA . GLY A 1 218 ? 44.934 -41.570 16.136 1.00 27.55 218 GLY A CA 1
ATOM 1616 C C . GLY A 1 218 ? 43.803 -42.360 15.499 1.00 28.03 218 GLY A C 1
ATOM 1617 O O . GLY A 1 218 ? 43.975 -43.579 15.385 1.00 28.73 218 GLY A O 1
ATOM 1618 N N . ASN A 1 219 ? 42.695 -41.721 15.112 1.00 28.06 219 ASN A N 1
ATOM 1619 C CA . ASN A 1 219 ? 41.509 -42.406 14.588 1.00 28.43 219 ASN A CA 1
ATOM 1620 C C . ASN A 1 219 ? 41.251 -41.935 13.137 1.00 29.44 219 ASN A C 1
ATOM 1621 O O . ASN A 1 219 ? 41.930 -40.997 12.646 1.00 28.98 219 ASN A O 1
ATOM 1626 N N . GLU A 1 220 ? 40.255 -42.533 12.502 1.00 30.76 220 GLU A N 1
ATOM 1627 C CA . GLU A 1 220 ? 39.971 -42.249 11.085 1.00 32.94 220 GLU A CA 1
ATOM 1628 C C . GLU A 1 220 ? 39.570 -40.768 10.969 1.00 32.20 220 GLU A C 1
ATOM 1629 O O . GLU A 1 220 ? 40.066 -40.096 10.049 1.00 32.18 220 GLU A O 1
ATOM 1635 N N . ASP A 1 221 ? 38.791 -40.238 11.906 1.00 32.11 221 ASP A N 1
ATOM 1636 C CA . ASP A 1 221 ? 38.306 -38.829 11.844 1.00 31.96 221 ASP A CA 1
ATOM 1637 C C . ASP A 1 221 ? 39.548 -37.941 11.765 1.00 31.56 221 ASP A C 1
ATOM 1638 O O . ASP A 1 221 ? 39.638 -37.088 10.878 1.00 31.11 221 ASP A O 1
ATOM 1643 N N . PHE A 1 222 ? 40.503 -38.173 12.655 1.00 31.42 222 PHE A N 1
ATOM 1644 C CA . PHE A 1 222 ? 41.656 -37.271 12.823 1.00 31.65 222 PHE A CA 1
ATOM 1645 C C . PHE A 1 222 ? 42.523 -37.365 11.553 1.00 33.01 222 PHE A C 1
ATOM 1646 O O . PHE A 1 222 ? 43.005 -36.359 11.043 1.00 32.20 222 PHE A O 1
ATOM 1654 N N . ARG A 1 223 ? 42.785 -38.591 11.119 1.00 36.91 223 ARG A N 1
ATOM 1655 C CA . ARG A 1 223 ? 43.477 -38.951 9.841 1.00 39.99 223 ARG A CA 1
ATOM 1656 C C . ARG A 1 223 ? 42.806 -38.274 8.617 1.00 38.68 223 ARG A C 1
ATOM 1657 O O . ARG A 1 223 ? 43.537 -37.716 7.759 1.00 36.35 223 ARG A O 1
ATOM 1665 N N . ASN A 1 224 ? 41.473 -38.233 8.583 1.00 38.16 224 ASN A N 1
ATOM 1666 C CA . ASN A 1 224 ? 40.708 -37.494 7.544 1.00 39.87 224 ASN A CA 1
ATOM 1667 C C . ASN A 1 224 ? 41.000 -35.990 7.655 1.00 41.22 224 ASN A C 1
ATOM 1668 O O . ASN A 1 224 ? 41.468 -35.387 6.652 1.00 44.61 224 ASN A O 1
ATOM 1673 N N . LEU A 1 225 ? 40.745 -35.375 8.805 1.00 40.52 225 LEU A N 1
ATOM 1674 C CA . LEU A 1 225 ? 40.944 -33.904 8.936 1.00 40.27 225 LEU A CA 1
ATOM 1675 C C . LEU A 1 225 ? 42.412 -33.529 8.602 1.00 40.94 225 LEU A C 1
ATOM 1676 O O . LEU A 1 225 ? 42.634 -32.491 7.971 1.00 40.47 225 LEU A O 1
ATOM 1681 N N . ARG A 1 226 ? 43.393 -34.302 9.066 1.00 41.96 226 ARG A N 1
ATOM 1682 C CA . ARG A 1 226 ? 44.839 -34.074 8.759 1.00 45.22 226 ARG A CA 1
ATOM 1683 C C . ARG A 1 226 ? 45.060 -34.074 7.232 1.00 44.90 226 ARG A C 1
ATOM 1684 O O . ARG A 1 226 ? 45.151 -32.952 6.683 1.00 42.64 226 ARG A O 1
ATOM 1692 N N . THR A 1 247 ? 43.833 -11.565 20.072 1.00 49.58 247 THR A N 1
ATOM 1693 C CA . THR A 1 247 ? 43.869 -12.689 19.075 1.00 50.04 247 THR A CA 1
ATOM 1694 C C . THR A 1 247 ? 44.918 -12.480 17.975 1.00 49.31 247 THR A C 1
ATOM 1695 O O . THR A 1 247 ? 45.195 -13.448 17.276 1.00 46.45 247 THR A O 1
ATOM 1699 N N . SER A 1 248 ? 45.475 -11.276 17.840 1.00 51.01 248 SER A N 1
ATOM 1700 C CA . SER A 1 248 ? 46.738 -10.963 17.102 1.00 51.06 248 SER A CA 1
ATOM 1701 C C . SER A 1 248 ? 47.797 -12.088 17.243 1.00 50.32 248 SER A C 1
ATOM 1702 O O . SER A 1 248 ? 48.464 -12.406 16.249 1.00 53.07 248 SER A O 1
ATOM 1705 N N . ASN A 1 249 ? 47.993 -12.662 18.429 1.00 49.11 249 ASN A N 1
ATOM 1706 C CA . ASN A 1 249 ? 49.074 -13.660 18.668 1.00 45.14 249 ASN A CA 1
ATOM 1707 C C . ASN A 1 249 ? 48.488 -14.921 19.320 1.00 42.42 249 ASN A C 1
ATOM 1708 O O . ASN A 1 249 ? 49.256 -15.579 20.005 1.00 42.96 249 ASN A O 1
ATOM 1713 N N . VAL A 1 250 ? 47.206 -15.244 19.120 1.00 39.74 250 VAL A N 1
ATOM 1714 C CA . VAL A 1 250 ? 46.660 -16.615 19.307 1.00 38.45 250 VAL A CA 1
ATOM 1715 C C . VAL A 1 250 ? 46.985 -17.488 18.068 1.00 39.00 250 VAL A C 1
ATOM 1716 O O . VAL A 1 250 ? 46.993 -16.943 16.915 1.00 39.45 250 VAL A O 1
ATOM 1720 N N . GLU A 1 251 ? 47.356 -18.773 18.259 1.00 37.43 251 GLU A N 1
ATOM 1721 C CA . GLU A 1 251 ? 47.687 -19.676 17.130 1.00 36.95 251 GLU A CA 1
ATOM 1722 C C . GLU A 1 251 ? 46.979 -20.973 17.361 1.00 35.90 251 GLU A C 1
ATOM 1723 O O . GLU A 1 251 ? 47.201 -21.568 18.413 1.00 34.84 251 GLU A O 1
ATOM 1729 N N . VAL A 1 252 ? 46.106 -21.382 16.450 1.00 35.31 252 VAL A N 1
ATOM 1730 C CA . VAL A 1 252 ? 45.423 -22.677 16.715 1.00 35.60 252 VAL A CA 1
ATOM 1731 C C . VAL A 1 252 ? 45.933 -23.696 15.715 1.00 35.73 252 VAL A C 1
ATOM 1732 O O . VAL A 1 252 ? 45.876 -23.393 14.536 1.00 36.79 252 VAL A O 1
ATOM 1736 N N . ILE A 1 253 ? 46.487 -24.807 16.191 1.00 35.80 253 ILE A N 1
ATOM 1737 C CA . ILE A 1 253 ? 46.878 -25.935 15.289 1.00 36.27 253 ILE A CA 1
ATOM 1738 C C . ILE A 1 253 ? 45.975 -27.153 15.541 1.00 35.67 253 ILE A C 1
ATOM 1739 O O . ILE A 1 253 ? 46.286 -28.034 16.363 1.00 33.22 253 ILE A O 1
ATOM 1744 N N . PRO A 1 254 ? 44.866 -27.269 14.762 1.00 35.94 254 PRO A N 1
ATOM 1745 C CA . PRO A 1 254 ? 43.861 -28.288 15.022 1.00 35.74 254 PRO A CA 1
ATOM 1746 C C . PRO A 1 254 ? 44.376 -29.680 14.638 1.00 35.79 254 PRO A C 1
ATOM 1747 O O . PRO A 1 254 ? 43.708 -30.640 15.011 1.00 34.84 254 PRO A O 1
ATOM 1751 N N . SER A 1 255 ? 45.526 -29.773 13.948 1.00 36.48 255 SER A N 1
ATOM 1752 C CA . SER A 1 255 ? 46.092 -31.071 13.515 1.00 37.21 255 SER A CA 1
ATOM 1753 C C . SER A 1 255 ? 47.608 -31.146 13.739 1.00 36.87 255 SER A C 1
ATOM 1754 O O . SER A 1 255 ? 48.347 -31.451 12.775 1.00 38.22 255 SER A O 1
ATOM 1757 N N . ALA A 1 256 ? 48.037 -31.036 15.002 1.00 34.73 256 ALA A N 1
ATOM 1758 C CA . ALA A 1 256 ? 49.455 -31.049 15.426 1.00 33.96 256 ALA A CA 1
ATOM 1759 C C . ALA A 1 256 ? 50.123 -32.364 15.054 1.00 33.05 256 ALA A C 1
ATOM 1760 O O . ALA A 1 256 ? 51.360 -32.377 14.965 1.00 33.10 256 ALA A O 1
ATOM 1762 N N . GLY A 1 257 ? 49.375 -33.442 14.856 1.00 31.69 257 GLY A N 1
ATOM 1763 C CA . GLY A 1 257 ? 50.058 -34.699 14.497 1.00 31.09 257 GLY A CA 1
ATOM 1764 C C . GLY A 1 257 ? 49.204 -35.916 14.729 1.00 30.19 257 GLY A C 1
ATOM 1765 O O . GLY A 1 257 ? 48.418 -35.940 15.767 1.00 29.38 257 GLY A O 1
ATOM 1766 N N . TYR A 1 258 ? 49.323 -36.870 13.810 1.00 29.05 258 TYR A N 1
ATOM 1767 C CA . TYR A 1 258 ? 48.627 -38.151 13.964 1.00 28.75 258 TYR A CA 1
ATOM 1768 C C . TYR A 1 258 ? 49.545 -39.046 14.775 1.00 28.36 258 TYR A C 1
ATOM 1769 O O . TYR A 1 258 ? 50.725 -39.178 14.389 1.00 28.70 258 TYR A O 1
ATOM 1778 N N . VAL A 1 259 ? 48.992 -39.639 15.832 1.00 27.63 259 VAL A N 1
ATOM 1779 C CA . VAL A 1 259 ? 49.722 -40.535 16.765 1.00 27.34 259 VAL A CA 1
ATOM 1780 C C . VAL A 1 259 ? 48.896 -41.798 16.891 1.00 27.00 259 VAL A C 1
ATOM 1781 O O . VAL A 1 259 ? 47.853 -41.762 17.582 1.00 26.54 259 VAL A O 1
ATOM 1785 N N . ALA A 1 260 ? 49.354 -42.864 16.236 1.00 26.96 260 ALA A N 1
ATOM 1786 C CA . ALA A 1 260 ? 48.544 -44.081 16.011 1.00 26.79 260 ALA A CA 1
ATOM 1787 C C . ALA A 1 260 ? 48.158 -44.680 17.362 1.00 26.42 260 ALA A C 1
ATOM 1788 O O . ALA A 1 260 ? 47.025 -45.092 17.470 1.00 26.18 260 ALA A O 1
ATOM 1790 N N . HIS A 1 261 ? 49.074 -44.706 18.350 1.00 26.24 261 HIS A N 1
ATOM 1791 C CA . HIS A 1 261 ? 48.828 -45.389 19.648 1.00 26.19 261 HIS A CA 1
ATOM 1792 C C . HIS A 1 261 ? 47.706 -44.659 20.438 1.00 25.83 261 HIS A C 1
ATOM 1793 O O . HIS A 1 261 ? 47.048 -45.320 21.221 1.00 25.74 261 HIS A O 1
ATOM 1800 N N . LEU A 1 262 ? 47.393 -43.386 20.138 1.00 25.54 262 LEU A N 1
ATOM 1801 C CA . LEU A 1 262 ? 46.271 -42.658 20.771 1.00 25.42 262 LEU A CA 1
ATOM 1802 C C . LEU A 1 262 ? 44.897 -43.140 20.320 1.00 25.52 262 LEU A C 1
ATOM 1803 O O . LEU A 1 262 ? 43.942 -42.811 21.060 1.00 25.08 262 LEU A O 1
ATOM 1808 N N . LYS A 1 263 ? 44.773 -43.833 19.173 1.00 25.96 263 LYS A N 1
ATOM 1809 C CA . LYS A 1 263 ? 43.459 -44.359 18.711 1.00 26.27 263 LYS A CA 1
ATOM 1810 C C . LYS A 1 263 ? 42.388 -43.260 18.769 1.00 25.87 263 LYS A C 1
ATOM 1811 O O . LYS A 1 263 ? 42.680 -42.122 18.254 1.00 25.15 263 LYS A O 1
ATOM 1817 N N . ASP A 1 264 ? 41.252 -43.552 19.429 1.00 26.11 264 ASP A N 1
ATOM 1818 C CA . ASP A 1 264 ? 40.107 -42.608 19.516 1.00 26.50 264 ASP A CA 1
ATOM 1819 C C . ASP A 1 264 ? 40.315 -41.597 20.654 1.00 26.52 264 ASP A C 1
ATOM 1820 O O . ASP A 1 264 ? 39.441 -40.733 20.773 1.00 26.50 264 ASP A O 1
ATOM 1825 N N . HIS A 1 265 ? 41.420 -41.634 21.401 1.00 26.58 265 HIS A N 1
ATOM 1826 C CA . HIS A 1 265 ? 41.760 -40.569 22.383 1.00 26.60 265 HIS A CA 1
ATOM 1827 C C . HIS A 1 265 ? 42.187 -39.302 21.662 1.00 26.83 265 HIS A C 1
ATOM 1828 O O . HIS A 1 265 ? 42.867 -39.389 20.627 1.00 27.25 265 HIS A O 1
ATOM 1835 N N . LYS A 1 266 ? 41.887 -38.154 22.230 1.00 27.03 266 LYS A N 1
ATOM 1836 C CA . LYS A 1 266 ? 42.399 -36.901 21.655 1.00 27.35 266 LYS A CA 1
ATOM 1837 C C . LYS A 1 266 ? 43.115 -36.194 22.788 1.00 26.79 266 LYS A C 1
ATOM 1838 O O . LYS A 1 266 ? 42.529 -36.135 23.821 1.00 26.44 266 LYS A O 1
ATOM 1844 N N . VAL A 1 267 ? 44.328 -35.714 22.542 1.00 26.72 267 VAL A N 1
ATOM 1845 C CA . VAL A 1 267 ? 45.129 -34.958 23.530 1.00 26.90 267 VAL A CA 1
ATOM 1846 C C . VAL A 1 267 ? 45.267 -33.558 22.994 1.00 26.97 267 VAL A C 1
ATOM 1847 O O . VAL A 1 267 ? 45.517 -33.440 21.873 1.00 26.72 267 VAL A O 1
ATOM 1851 N N . ALA A 1 268 ? 45.128 -32.564 23.857 1.00 27.76 268 ALA A N 1
ATOM 1852 C CA . ALA A 1 268 ? 45.230 -31.137 23.529 1.00 28.10 268 ALA A CA 1
ATOM 1853 C C . ALA A 1 268 ? 46.213 -30.556 24.502 1.00 29.14 268 ALA A C 1
ATOM 1854 O O . ALA A 1 268 ? 46.218 -31.017 25.620 1.00 29.67 268 ALA A O 1
ATOM 1856 N N . MET A 1 269 ? 47.066 -29.652 24.072 1.00 30.64 269 MET A N 1
ATOM 1857 C CA . MET A 1 269 ? 47.983 -28.975 24.997 1.00 32.08 269 MET A CA 1
ATOM 1858 C C . MET A 1 269 ? 47.801 -27.492 24.733 1.00 31.43 269 MET A C 1
ATOM 1859 O O . MET A 1 269 ? 47.661 -27.161 23.553 1.00 30.68 269 MET A O 1
ATOM 1864 N N . LEU A 1 270 ? 47.593 -26.656 25.762 1.00 30.50 270 LEU A N 1
ATOM 1865 C CA . LEU A 1 270 ? 47.511 -25.218 25.458 1.00 30.29 270 LEU A CA 1
ATOM 1866 C C . LEU A 1 270 ? 48.365 -24.414 26.435 1.00 30.21 270 LEU A C 1
ATOM 1867 O O . LEU A 1 270 ? 48.839 -24.947 27.481 1.00 29.76 270 LEU A O 1
ATOM 1872 N N . ASN A 1 271 ? 48.789 -23.268 25.917 1.00 29.94 271 ASN A N 1
ATOM 1873 C CA . ASN A 1 271 ? 49.608 -22.253 26.596 1.00 29.74 271 ASN A CA 1
ATOM 1874 C C . ASN A 1 271 ? 48.865 -20.921 26.496 1.00 29.76 271 ASN A C 1
ATOM 1875 O O . ASN A 1 271 ? 48.314 -20.638 25.411 1.00 28.89 271 ASN A O 1
ATOM 1880 N N . ILE A 1 272 ? 48.791 -20.184 27.615 1.00 29.67 272 ILE A N 1
ATOM 1881 C CA . ILE A 1 272 ? 48.331 -18.773 27.628 1.00 29.63 272 ILE A CA 1
ATOM 1882 C C . ILE A 1 272 ? 49.400 -17.995 28.347 1.00 30.06 272 ILE A C 1
ATOM 1883 O O . ILE A 1 272 ? 49.728 -18.379 29.435 1.00 30.16 272 ILE A O 1
ATOM 1888 N N . GLU A 1 273 ? 49.889 -16.922 27.765 1.00 30.94 273 GLU A N 1
ATOM 1889 C CA . GLU A 1 273 ? 50.801 -15.973 28.428 1.00 31.51 273 GLU A CA 1
ATOM 1890 C C . GLU A 1 273 ? 50.027 -14.666 28.579 1.00 31.91 273 GLU A C 1
ATOM 1891 O O . GLU A 1 273 ? 49.884 -13.973 27.597 1.00 32.89 273 GLU A O 1
ATOM 1897 N N . GLY A 1 274 ? 49.511 -14.361 29.766 1.00 31.78 274 GLY A N 1
ATOM 1898 C CA . GLY A 1 274 ? 48.862 -13.071 30.057 1.00 31.44 274 GLY A CA 1
ATOM 1899 C C . GLY A 1 274 ? 49.828 -12.065 30.649 1.00 31.55 274 GLY A C 1
ATOM 1900 O O . GLY A 1 274 ? 50.993 -12.422 30.980 1.00 31.72 274 GLY A O 1
ATOM 1901 N N . LEU A 1 275 ? 49.378 -10.825 30.777 1.00 30.89 275 LEU A N 1
ATOM 1902 C CA . LEU A 1 275 ? 50.170 -9.810 31.484 1.00 30.61 275 LEU A CA 1
ATOM 1903 C C . LEU A 1 275 ? 49.254 -9.158 32.483 1.00 30.12 275 LEU A C 1
ATOM 1904 O O . LEU A 1 275 ? 48.124 -8.829 32.103 1.00 30.09 275 LEU A O 1
ATOM 1909 N N . GLY A 1 276 ? 49.782 -9.038 33.702 1.00 29.76 276 GLY A N 1
ATOM 1910 C CA . GLY A 1 276 ? 49.084 -8.621 34.933 1.00 29.28 276 GLY A CA 1
ATOM 1911 C C . GLY A 1 276 ? 49.484 -7.218 35.282 1.00 29.02 276 GLY A C 1
ATOM 1912 O O . GLY A 1 276 ? 50.141 -6.566 34.453 1.00 29.09 276 GLY A O 1
ATOM 1913 N N . TRP A 1 277 ? 49.100 -6.759 36.464 1.00 28.52 277 TRP A N 1
ATOM 1914 C CA . TRP A 1 277 ? 49.554 -5.460 36.995 1.00 28.48 277 TRP A CA 1
ATOM 1915 C C . TRP A 1 277 ? 51.039 -5.260 36.695 1.00 28.51 277 TRP A C 1
ATOM 1916 O O . TRP A 1 277 ? 51.821 -6.157 36.934 1.00 28.21 277 TRP A O 1
ATOM 1927 N N . ALA A 1 278 ? 51.406 -4.114 36.145 1.00 29.16 278 ALA A N 1
ATOM 1928 C CA . ALA A 1 278 ? 52.817 -3.723 35.954 1.00 29.73 278 ALA A CA 1
ATOM 1929 C C . ALA A 1 278 ? 53.488 -4.505 34.829 1.00 29.70 278 ALA A C 1
ATOM 1930 O O . ALA A 1 278 ? 54.746 -4.469 34.775 1.00 30.07 278 ALA A O 1
ATOM 1932 N N . GLY A 1 279 ? 52.707 -5.202 33.994 1.00 29.61 279 GLY A N 1
ATOM 1933 C CA . GLY A 1 279 ? 53.221 -6.090 32.957 1.00 29.42 279 GLY A CA 1
ATOM 1934 C C . GLY A 1 279 ? 53.882 -7.338 33.513 1.00 29.57 279 GLY A C 1
ATOM 1935 O O . GLY A 1 279 ? 54.646 -7.961 32.740 1.00 30.46 279 GLY A O 1
ATOM 1936 N N . THR A 1 280 ? 53.573 -7.804 34.727 1.00 29.40 280 THR A N 1
ATOM 1937 C CA . THR A 1 280 ? 54.133 -9.099 35.205 1.00 29.06 280 THR A CA 1
ATOM 1938 C C . THR A 1 280 ? 53.430 -10.258 34.502 1.00 28.88 280 THR A C 1
ATOM 1939 O O . THR A 1 280 ? 52.244 -10.177 34.190 1.00 28.84 280 THR A O 1
ATOM 1943 N N . PRO A 1 281 ? 54.152 -11.343 34.147 1.00 28.81 281 PRO A N 1
ATOM 1944 C CA . PRO A 1 281 ? 53.543 -12.444 33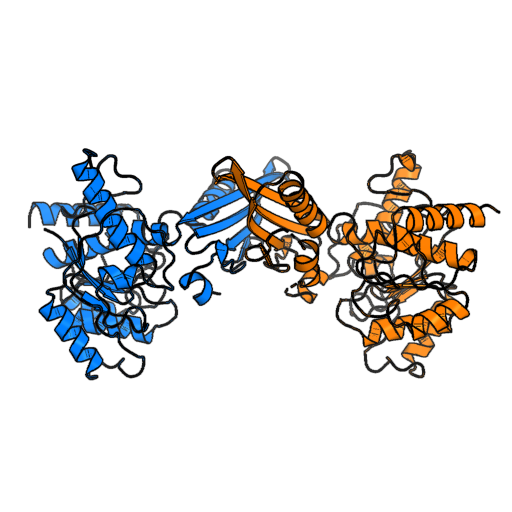.400 1.00 28.36 281 PRO A CA 1
ATOM 1945 C C . PRO A 1 281 ? 52.599 -13.310 34.247 1.00 28.09 281 PRO A C 1
ATOM 1946 O O . PRO A 1 281 ? 52.880 -13.631 35.389 1.00 28.14 281 PRO A O 1
ATOM 1950 N N . VAL A 1 282 ? 51.511 -13.700 33.604 1.00 27.66 282 VAL A N 1
ATOM 1951 C CA . VAL A 1 282 ? 50.583 -14.751 34.072 1.00 27.38 282 VAL A CA 1
ATOM 1952 C C . VAL A 1 282 ? 50.751 -15.856 33.056 1.00 26.97 282 VAL A C 1
ATOM 1953 O O . VAL A 1 282 ? 50.528 -15.551 31.922 1.00 27.37 282 VAL A O 1
ATOM 1957 N N . SER A 1 283 ? 51.287 -17.006 33.441 1.00 26.56 283 SER A N 1
ATOM 1958 C CA . SER A 1 283 ? 51.515 -18.176 32.575 1.00 26.09 283 SER A CA 1
ATOM 1959 C C . SER A 1 283 ? 50.498 -19.271 32.887 1.00 25.90 283 SER A C 1
ATOM 1960 O O . SER A 1 283 ? 50.345 -19.532 34.050 1.00 25.92 283 SER A O 1
ATOM 1963 N N . ILE A 1 284 ? 49.859 -19.889 31.875 1.00 25.62 284 ILE A N 1
ATOM 1964 C CA . ILE A 1 284 ? 48.969 -21.081 32.046 1.00 25.63 284 ILE A CA 1
ATOM 1965 C C . ILE A 1 284 ? 49.421 -22.163 31.056 1.00 25.63 284 ILE A C 1
ATOM 1966 O O . ILE A 1 284 ? 49.632 -21.857 29.888 1.00 25.55 284 ILE A O 1
ATOM 1971 N N . ASP A 1 285 ? 49.572 -23.384 31.538 1.00 25.74 285 ASP A N 1
ATOM 1972 C CA . ASP A 1 285 ? 49.999 -24.556 30.768 1.00 25.83 285 ASP A CA 1
ATOM 1973 C C . ASP A 1 285 ? 48.918 -25.570 31.089 1.00 25.85 285 ASP A C 1
ATOM 1974 O O . ASP A 1 285 ? 48.613 -25.715 32.291 1.00 25.44 285 ASP A O 1
ATOM 1979 N N . LEU A 1 286 ? 48.311 -26.181 30.047 1.00 25.81 286 LEU A N 1
ATOM 1980 C CA . LEU A 1 286 ? 47.153 -27.059 30.259 1.00 26.08 286 LEU A CA 1
ATOM 1981 C C . LEU A 1 286 ? 47.273 -28.292 29.346 1.00 26.39 286 LEU A C 1
ATOM 1982 O O . LEU A 1 286 ? 47.839 -28.165 28.296 1.00 27.03 286 LEU A O 1
ATOM 1987 N N . LYS A 1 287 ? 46.869 -29.473 29.819 1.00 26.45 287 LYS A N 1
ATOM 1988 C CA . LYS A 1 287 ? 46.775 -30.706 29.038 1.00 26.51 287 LYS A CA 1
ATOM 1989 C C . LYS A 1 287 ? 45.388 -31.307 29.286 1.00 26.75 287 LYS A C 1
ATOM 1990 O O . LYS A 1 287 ? 44.997 -31.439 30.447 1.00 26.87 287 LYS A O 1
ATOM 1996 N N . LEU A 1 288 ? 44.698 -31.689 28.205 1.00 26.70 288 LEU A N 1
ATOM 1997 C CA . LEU A 1 288 ? 43.355 -32.296 28.188 1.00 26.70 288 LEU A CA 1
ATOM 1998 C C . LEU A 1 288 ? 43.502 -33.615 27.461 1.00 27.05 288 LEU A C 1
ATOM 1999 O O . LEU A 1 288 ? 44.074 -33.640 26.382 1.00 27.41 288 LEU A O 1
ATOM 2004 N N . LYS A 1 289 ? 43.054 -34.695 28.053 1.00 27.58 289 LYS A N 1
ATOM 2005 C CA . LYS A 1 289 ? 42.889 -35.988 27.369 1.00 27.89 289 LYS A CA 1
ATOM 2006 C C . LYS A 1 289 ? 41.405 -36.317 27.438 1.00 27.90 289 LYS A C 1
ATOM 2007 O O . LYS A 1 289 ? 40.839 -36.051 28.519 1.00 28.21 289 LYS A O 1
ATOM 2013 N N . VAL A 1 290 ? 40.789 -36.794 26.340 1.00 27.49 290 VAL A N 1
ATOM 2014 C CA . VAL A 1 290 ? 39.381 -37.276 26.294 1.00 27.06 290 VAL A CA 1
ATOM 2015 C C . VAL A 1 290 ? 39.283 -38.501 25.367 1.00 26.97 290 VAL A C 1
ATOM 2016 O O . VAL A 1 290 ? 40.179 -38.702 24.532 1.00 26.52 290 VAL A O 1
ATOM 2020 N N . GLN A 1 291 ? 38.252 -39.331 25.552 1.00 27.17 291 GLN A N 1
ATOM 2021 C CA . GLN A 1 291 ? 37.772 -40.341 24.561 1.00 27.77 291 GLN A CA 1
ATOM 2022 C C . GLN A 1 291 ? 37.002 -39.555 23.455 1.00 27.32 291 GLN A C 1
ATOM 2023 O O . GLN A 1 291 ? 35.825 -39.257 23.660 1.00 27.07 291 GLN A O 1
ATOM 2029 N N . ASP A 1 292 ? 37.664 -39.141 22.375 1.00 27.16 292 ASP A N 1
ATOM 2030 C CA . ASP A 1 292 ? 37.158 -38.133 21.387 1.00 27.49 292 ASP A CA 1
ATOM 2031 C C . ASP A 1 292 ? 35.697 -38.468 20.967 1.00 26.93 292 ASP A C 1
ATOM 2032 O O . ASP A 1 292 ? 34.833 -37.615 20.981 1.00 26.24 292 ASP A O 1
ATOM 2037 N N . SER A 1 293 ? 35.404 -39.720 20.702 1.00 26.74 293 SER A N 1
ATOM 2038 C CA . SER A 1 293 ? 34.066 -40.141 20.243 1.00 26.87 293 SER A CA 1
ATOM 2039 C C . SER A 1 293 ? 33.065 -40.241 21.409 1.00 26.73 293 SER A C 1
ATOM 2040 O O . SER A 1 293 ? 31.843 -40.352 21.083 1.00 26.90 293 SER A O 1
ATOM 2043 N N . SER A 1 294 ? 33.488 -40.188 22.677 1.00 26.17 294 SER A N 1
ATOM 2044 C CA . SER A 1 294 ? 32.552 -39.912 23.813 1.00 26.06 294 SER A CA 1
ATOM 2045 C C . SER A 1 294 ? 32.178 -38.428 23.746 1.00 25.66 294 SER A C 1
ATOM 2046 O O . SER A 1 294 ? 31.048 -38.068 24.064 1.00 25.80 294 SER A O 1
ATOM 2049 N N . ASN A 1 295 ? 33.081 -37.581 23.281 1.00 25.27 295 ASN A N 1
ATOM 2050 C CA . ASN A 1 295 ? 32.758 -36.149 23.101 1.00 25.22 295 ASN A CA 1
ATOM 2051 C C . ASN A 1 295 ? 31.681 -36.027 22.019 1.00 25.47 295 ASN A C 1
ATOM 2052 O O . ASN A 1 295 ? 30.949 -35.029 22.048 1.00 25.75 295 ASN A O 1
ATOM 2057 N N . ALA A 1 296 ? 31.593 -36.974 21.079 1.00 25.54 296 ALA A N 1
ATOM 2058 C CA . ALA A 1 296 ? 30.522 -36.969 20.048 1.00 25.81 296 ALA A CA 1
ATOM 2059 C C . ALA A 1 296 ? 29.239 -37.516 20.661 1.00 25.87 296 ALA A C 1
ATOM 2060 O O . ALA A 1 296 ? 28.253 -36.843 20.611 1.00 25.60 296 ALA A O 1
ATOM 2062 N N . ALA A 1 297 ? 29.333 -38.656 21.319 1.00 26.30 297 ALA A N 1
ATOM 2063 C CA . ALA A 1 297 ? 28.179 -39.408 21.848 1.00 27.11 297 ALA A CA 1
ATOM 2064 C C . ALA A 1 297 ? 27.429 -38.557 22.851 1.00 28.06 297 ALA A C 1
ATOM 2065 O O . ALA A 1 297 ? 26.187 -38.467 22.752 1.00 28.08 297 ALA A O 1
ATOM 2067 N N . GLY A 1 298 ? 28.198 -37.909 23.753 1.00 29.39 298 GLY A N 1
ATOM 2068 C CA . GLY A 1 298 ? 27.690 -36.998 24.795 1.00 30.39 298 GLY A CA 1
ATOM 2069 C C . GLY A 1 298 ? 26.753 -35.950 24.245 1.00 31.61 298 GLY A C 1
ATOM 2070 O O . GLY A 1 298 ? 25.970 -35.413 25.012 1.00 32.96 298 GLY A O 1
ATOM 2071 N N . VAL A 1 299 ? 26.823 -35.659 22.954 1.00 33.45 299 VAL A N 1
ATOM 2072 C CA . VAL A 1 299 ? 26.045 -34.559 22.324 1.00 34.78 299 VAL A CA 1
ATOM 2073 C C . VAL A 1 299 ? 25.061 -35.158 21.294 1.00 35.35 299 VAL A C 1
ATOM 2074 O O . VAL A 1 299 ? 23.913 -34.691 21.194 1.00 35.94 299 VAL A O 1
ATOM 2078 N N . ILE A 1 300 ? 25.436 -36.228 20.610 1.00 34.61 300 ILE A N 1
ATOM 2079 C CA . ILE A 1 300 ? 24.509 -36.921 19.682 1.00 33.88 300 ILE A CA 1
ATOM 2080 C C . ILE A 1 300 ? 23.292 -37.330 20.516 1.00 34.19 300 ILE A C 1
ATOM 2081 O O . ILE A 1 300 ? 22.175 -36.977 20.171 1.00 34.41 300 ILE A O 1
ATOM 2086 N N . ILE A 1 301 ? 23.478 -37.974 21.643 1.00 34.49 301 ILE A N 1
ATOM 2087 C CA . ILE A 1 301 ? 22.321 -38.457 22.444 1.00 35.17 301 ILE A CA 1
ATOM 2088 C C . ILE A 1 301 ? 21.339 -37.303 22.730 1.00 35.43 301 ILE A C 1
ATOM 2089 O O . ILE A 1 301 ? 20.170 -37.606 22.867 1.00 34.89 301 ILE A O 1
ATOM 2094 N N . ASP A 1 302 ? 21.775 -36.039 22.872 1.00 35.10 302 ASP A N 1
ATOM 2095 C CA . ASP A 1 302 ? 20.816 -34.893 22.970 1.00 35.31 302 ASP A CA 1
ATOM 2096 C C . ASP A 1 302 ? 20.177 -34.617 21.574 1.00 33.70 302 ASP A C 1
ATOM 2097 O O . ASP A 1 302 ? 18.958 -34.495 21.480 1.00 32.86 302 ASP A O 1
ATOM 2102 N N . LEU A 1 303 ? 20.953 -34.448 20.501 1.00 32.35 303 LEU A N 1
ATOM 2103 C CA . LEU A 1 303 ? 20.416 -34.099 19.157 1.00 31.71 303 LEU A CA 1
ATOM 2104 C C . LEU A 1 303 ? 19.414 -35.175 18.682 1.00 31.46 303 LEU A C 1
ATOM 2105 O O . LEU A 1 303 ? 18.319 -34.802 18.262 1.00 31.01 303 LEU A O 1
ATOM 2110 N N . ILE A 1 304 ? 19.787 -36.452 18.790 1.00 31.33 304 ILE A N 1
ATOM 2111 C CA . ILE A 1 304 ? 18.953 -37.674 18.531 1.00 32.12 304 ILE A CA 1
ATOM 2112 C C . ILE A 1 304 ? 17.570 -37.492 19.172 1.00 32.51 304 ILE A C 1
ATOM 2113 O O . ILE A 1 304 ? 16.541 -37.872 18.528 1.00 33.39 304 ILE A O 1
ATOM 2118 N N . ARG A 1 305 ? 17.531 -37.017 20.413 1.00 32.05 305 ARG A N 1
ATOM 2119 C CA . ARG A 1 305 ? 16.277 -36.970 21.198 1.00 32.40 305 ARG A CA 1
ATOM 2120 C C . ARG A 1 305 ? 15.531 -35.707 20.823 1.00 31.72 305 ARG A C 1
ATOM 2121 O O . ARG A 1 305 ? 14.329 -35.767 20.810 1.00 32.23 305 ARG A O 1
ATOM 2129 N N . ILE A 1 306 ? 16.217 -34.614 20.525 1.00 30.78 306 ILE A N 1
ATOM 2130 C CA . ILE A 1 306 ? 15.522 -33.384 20.054 1.00 30.82 306 ILE A CA 1
ATOM 2131 C C . ILE A 1 306 ? 14.853 -33.756 18.737 1.00 31.54 306 ILE A C 1
ATOM 2132 O O . ILE A 1 306 ? 13.714 -33.424 18.569 1.00 32.18 306 ILE A O 1
ATOM 2137 N N . ALA A 1 307 ? 15.561 -34.500 17.886 1.00 31.57 307 ALA A N 1
ATOM 2138 C CA . ALA A 1 307 ? 15.072 -35.090 16.630 1.00 32.28 307 ALA A CA 1
ATOM 2139 C C . ALA A 1 307 ? 13.760 -35.864 16.833 1.00 33.08 307 ALA A C 1
ATOM 2140 O O . ALA A 1 307 ? 12.694 -35.406 16.284 1.00 34.09 307 ALA A O 1
ATOM 2142 N N . ALA A 1 308 ? 13.820 -37.008 17.506 1.00 33.24 308 ALA A N 1
ATOM 2143 C CA . ALA A 1 308 ? 12.669 -37.924 17.671 1.00 34.12 308 ALA A CA 1
ATOM 2144 C C . ALA A 1 308 ? 11.481 -37.174 18.274 1.00 35.09 308 ALA A C 1
ATOM 2145 O O . ALA A 1 308 ? 10.377 -37.243 17.672 1.00 35.26 308 ALA A O 1
ATOM 2147 N N . ALA A 1 309 ? 11.689 -36.491 19.409 1.00 35.39 309 ALA A N 1
ATOM 2148 C CA . ALA A 1 309 ? 10.588 -35.874 20.187 1.00 36.48 309 ALA A CA 1
ATOM 2149 C C . ALA A 1 309 ? 9.883 -34.813 19.330 1.00 37.42 309 ALA A C 1
ATOM 2150 O O . ALA A 1 309 ? 8.688 -34.529 19.624 1.00 37.87 309 ALA A O 1
ATOM 2152 N N . ALA A 1 310 ? 10.618 -34.163 18.418 1.00 37.42 310 ALA A N 1
ATOM 2153 C CA . ALA A 1 310 ? 10.092 -33.090 17.552 1.00 38.80 310 ALA A CA 1
ATOM 2154 C C . ALA A 1 310 ? 9.223 -33.734 16.453 1.00 40.63 310 ALA A C 1
ATOM 2155 O O . ALA A 1 310 ? 8.097 -33.260 16.222 1.00 40.44 310 ALA A O 1
ATOM 2157 N N . ARG A 1 311 ? 9.696 -34.831 15.858 1.00 42.23 311 ARG A N 1
ATOM 2158 C CA . ARG A 1 311 ? 8.950 -35.553 14.793 1.00 44.04 311 ARG A CA 1
ATOM 2159 C C . ARG A 1 311 ? 7.636 -36.107 15.368 1.00 44.64 311 ARG A C 1
ATOM 2160 O O . ARG A 1 311 ? 6.578 -36.024 14.620 1.00 45.44 311 ARG A O 1
ATOM 2168 N N . ARG A 1 312 ? 7.683 -36.688 16.577 1.00 43.99 312 ARG A N 1
ATOM 2169 C CA . ARG A 1 312 ? 6.479 -37.259 17.256 1.00 45.38 312 ARG A CA 1
ATOM 2170 C C . ARG A 1 312 ? 5.440 -36.140 17.449 1.00 46.43 312 ARG A C 1
ATOM 2171 O O . ARG A 1 312 ? 4.265 -36.396 17.230 1.00 46.84 312 ARG A O 1
ATOM 2179 N N . VAL A 1 313 ? 5.890 -34.918 17.743 1.00 47.60 313 VAL A N 1
ATOM 2180 C CA . VAL A 1 313 ? 5.021 -33.735 18.041 1.00 49.11 313 VAL A CA 1
ATOM 2181 C C . VAL A 1 313 ? 4.900 -32.802 16.796 1.00 49.57 313 VAL A C 1
ATOM 2182 O O . VAL A 1 313 ? 4.223 -31.752 16.850 1.00 49.33 313 VAL A O 1
ATOM 2186 N N . GLY A 1 314 ? 5.496 -33.191 15.670 1.00 50.43 314 GLY A N 1
ATOM 2187 C CA . GLY A 1 314 ? 5.333 -32.557 14.344 1.00 52.05 314 GLY A CA 1
ATOM 2188 C C . GLY A 1 314 ? 6.046 -31.216 14.200 1.00 53.24 314 GLY A C 1
ATOM 2189 O O . GLY A 1 314 ? 5.642 -30.452 13.326 1.00 56.05 314 GLY A O 1
ATOM 2190 N N . PHE A 1 315 ? 7.045 -30.910 15.026 1.00 53.84 315 PHE A N 1
ATOM 2191 C CA . PHE A 1 315 ? 7.867 -29.671 14.936 1.00 53.78 315 PHE A CA 1
ATOM 2192 C C . PHE A 1 315 ? 8.991 -29.889 13.917 1.00 53.11 315 PHE A C 1
ATOM 2193 O O . PHE A 1 315 ? 10.112 -30.369 14.242 1.00 56.88 315 PHE A O 1
ATOM 2201 N N . GLY A 1 316 ? 8.720 -29.515 12.683 1.00 52.60 316 GLY A N 1
ATOM 2202 C CA . GLY A 1 316 ? 9.707 -29.625 11.596 1.00 49.74 316 GLY A CA 1
ATOM 2203 C C . GLY A 1 316 ? 10.678 -28.474 11.590 1.00 47.94 316 GLY A C 1
ATOM 2204 O O . GLY A 1 316 ? 10.404 -27.487 12.261 1.00 47.39 316 GLY A O 1
ATOM 2205 N N . GLY A 1 317 ? 11.749 -28.602 10.809 1.00 45.60 317 GLY A N 1
ATOM 2206 C CA . GLY A 1 317 ? 12.788 -27.577 10.687 1.00 44.39 317 GLY A CA 1
ATOM 2207 C C . GLY A 1 317 ? 13.750 -27.685 11.848 1.00 44.04 317 GLY A C 1
ATOM 2208 O O . GLY A 1 317 ? 13.866 -28.785 12.450 1.00 43.00 317 GLY A O 1
ATOM 2209 N N . PHE A 1 318 ? 14.423 -26.582 12.159 1.00 43.98 318 PHE A N 1
ATOM 2210 C CA . PHE A 1 318 ? 15.484 -26.548 13.178 1.00 43.59 318 PHE A CA 1
ATOM 2211 C C . PHE A 1 318 ? 14.856 -26.389 14.573 1.00 45.55 318 PHE A C 1
ATOM 2212 O O . PHE A 1 318 ? 13.886 -25.623 14.725 1.00 47.40 318 PHE A O 1
ATOM 2220 N N . SER A 1 319 ? 15.361 -27.124 15.573 1.00 44.78 319 SER A N 1
ATOM 2221 C CA . SER A 1 319 ? 14.986 -26.909 16.991 1.00 43.92 319 SER A CA 1
ATOM 2222 C C . SER A 1 319 ? 16.052 -26.058 17.653 1.00 42.79 319 SER A C 1
ATOM 2223 O O . SER A 1 319 ? 17.238 -26.403 17.555 1.00 41.55 319 SER A O 1
ATOM 2226 N N . ALA A 1 320 ? 15.629 -25.018 18.358 1.00 42.31 320 ALA A N 1
ATOM 2227 C CA . ALA A 1 320 ? 16.554 -24.154 19.119 1.00 41.85 320 ALA A CA 1
ATOM 2228 C C . ALA A 1 320 ? 17.160 -24.943 20.298 1.00 40.92 320 ALA A C 1
ATOM 2229 O O . ALA A 1 320 ? 18.275 -24.592 20.753 1.00 40.24 320 ALA A O 1
ATOM 2231 N N . ALA A 1 321 ? 16.513 -26.016 20.766 1.00 40.20 321 ALA A N 1
ATOM 2232 C CA . ALA A 1 321 ? 17.093 -26.897 21.798 1.00 39.38 321 ALA A CA 1
ATOM 2233 C C . ALA A 1 321 ? 18.493 -27.379 21.373 1.00 39.04 321 ALA A C 1
ATOM 2234 O O . ALA A 1 321 ? 19.309 -27.644 22.249 1.00 40.20 321 ALA A O 1
ATOM 2236 N N . ALA A 1 322 ? 18.782 -27.479 20.080 1.00 39.39 322 ALA A N 1
ATOM 2237 C CA . ALA A 1 322 ? 20.029 -28.094 19.567 1.00 38.78 322 ALA A CA 1
ATOM 2238 C C . ALA A 1 322 ? 21.194 -27.100 19.532 1.00 38.23 322 ALA A C 1
ATOM 2239 O O . ALA A 1 322 ? 22.307 -27.535 19.332 1.00 37.99 322 ALA A O 1
ATOM 2241 N N . VAL A 1 323 ? 20.946 -25.823 19.752 1.00 38.92 323 VAL A N 1
ATOM 2242 C CA . VAL A 1 323 ? 21.959 -24.749 19.559 1.00 39.83 323 VAL A CA 1
ATOM 2243 C C . VAL A 1 323 ? 23.198 -24.992 20.446 1.00 39.40 323 VAL A C 1
ATOM 2244 O O . VAL A 1 323 ? 24.331 -24.906 19.938 1.00 37.67 323 VAL A O 1
ATOM 2248 N N . LYS A 1 324 ? 23.041 -25.299 21.726 1.00 41.41 324 LYS A N 1
ATOM 2249 C CA . LYS A 1 324 ? 24.246 -25.260 22.624 1.00 42.82 324 LYS A CA 1
ATOM 2250 C C . LYS A 1 324 ? 25.225 -26.374 22.252 1.00 41.18 324 LYS A C 1
ATOM 2251 O O . LYS A 1 324 ? 26.401 -26.214 22.591 1.00 42.42 324 LYS A O 1
ATOM 2257 N N . VAL A 1 325 ? 24.777 -27.431 21.571 1.00 39.87 325 VAL A N 1
ATOM 2258 C CA . VAL A 1 325 ? 25.642 -28.619 21.296 1.00 38.68 325 VAL A CA 1
ATOM 2259 C C . VAL A 1 325 ? 26.030 -28.676 19.810 1.00 37.28 325 VAL A C 1
ATOM 2260 O O . VAL A 1 325 ? 26.502 -29.737 19.385 1.00 36.51 325 VAL A O 1
ATOM 2264 N N . LEU A 1 326 ? 25.918 -27.561 19.087 1.00 36.47 326 LEU A N 1
ATOM 2265 C CA . LEU A 1 326 ? 26.235 -27.463 17.641 1.00 36.39 326 LEU A CA 1
ATOM 2266 C C . LEU A 1 326 ? 27.208 -26.319 17.428 1.00 36.48 326 LEU A C 1
ATOM 2267 O O . LEU A 1 326 ? 26.920 -25.263 18.020 1.00 37.01 326 LEU A O 1
ATOM 2272 N N . LYS A 1 327 ? 28.215 -26.490 16.564 1.00 36.50 327 LYS A N 1
ATOM 2273 C CA . LYS A 1 327 ? 29.096 -25.384 16.121 1.00 37.59 327 LYS A CA 1
ATOM 2274 C C . LYS A 1 327 ? 28.377 -24.436 15.159 1.00 37.58 327 LYS A C 1
ATOM 2275 O O . LYS A 1 327 ? 28.568 -23.226 15.335 1.00 37.83 327 LYS A O 1
ATOM 2281 N N . SER A 1 328 ? 27.545 -24.923 14.231 1.00 37.66 328 SER A N 1
ATOM 2282 C CA . SER A 1 328 ? 27.005 -24.107 13.114 1.00 38.62 328 SER A CA 1
ATOM 2283 C C . SER A 1 328 ? 25.511 -24.338 12.946 1.00 39.64 328 SER A C 1
ATOM 2284 O O . SER A 1 328 ? 25.053 -24.808 11.903 1.00 39.82 328 SER A O 1
ATOM 2287 N N . PRO A 1 329 ? 24.710 -23.965 13.962 1.00 41.07 329 PRO A N 1
ATOM 2288 C CA . PRO A 1 329 ? 23.296 -24.299 13.983 1.00 42.27 329 PRO A CA 1
ATOM 2289 C C . PRO A 1 329 ? 22.654 -23.471 12.883 1.00 44.53 329 PRO A C 1
ATOM 2290 O O . PRO A 1 329 ? 23.162 -22.393 12.650 1.00 46.86 329 PRO A O 1
ATOM 2294 N N . ALA A 1 330 ? 21.582 -23.956 12.272 1.00 46.49 330 ALA A N 1
ATOM 2295 C CA . ALA A 1 330 ? 20.732 -23.130 11.383 1.00 48.62 330 ALA A CA 1
ATOM 2296 C C . ALA A 1 330 ? 20.407 -21.813 12.102 1.00 49.09 330 ALA A C 1
ATOM 2297 O O . ALA A 1 330 ? 19.968 -21.866 13.288 1.00 47.66 330 ALA A O 1
ATOM 2299 N N . GLY A 1 331 ? 20.633 -20.685 11.420 1.00 49.27 331 GLY A N 1
ATOM 2300 C CA . GLY A 1 331 ? 20.268 -19.338 11.898 1.00 49.98 331 GLY A CA 1
ATOM 2301 C C . GLY A 1 331 ? 21.456 -18.647 12.542 1.00 51.11 331 GLY A C 1
ATOM 2302 O O . GLY A 1 331 ? 21.415 -17.377 12.680 1.00 51.29 331 GLY A O 1
ATOM 2303 N N . GLY A 1 332 ? 22.460 -19.445 12.950 1.00 50.14 332 GLY A N 1
ATOM 2304 C CA . GLY A 1 332 ? 23.749 -18.967 13.479 1.00 48.83 332 GLY A CA 1
ATOM 2305 C C . GLY A 1 332 ? 23.637 -18.547 14.929 1.00 48.71 332 GLY A C 1
ATOM 2306 O O . GLY A 1 332 ? 22.599 -17.984 15.301 1.00 45.52 332 GLY A O 1
ATOM 2307 N N . HIS A 1 333 ? 24.690 -18.846 15.703 1.00 49.40 333 HIS A N 1
ATOM 2308 C CA . HIS A 1 333 ? 24.804 -18.605 17.163 1.00 48.39 333 HIS A CA 1
ATOM 2309 C C . HIS A 1 333 ? 24.429 -17.166 17.523 1.00 50.17 333 HIS A C 1
ATOM 2310 O O . HIS A 1 333 ? 23.699 -16.942 18.491 1.00 52.10 333 HIS A O 1
ATOM 2317 N N . PRO A 1 334 ? 24.927 -16.146 16.791 1.00 51.60 334 PRO A N 1
ATOM 2318 C CA . PRO A 1 334 ? 24.601 -14.751 17.094 1.00 52.95 334 PRO A CA 1
ATOM 2319 C C . PRO A 1 334 ? 23.116 -14.459 17.358 1.00 54.93 334 PRO A C 1
ATOM 2320 O O . PRO A 1 334 ? 22.833 -13.634 18.215 1.00 55.92 334 PRO A O 1
ATOM 2324 N N . SER A 1 335 ? 22.217 -15.142 16.629 1.00 55.17 335 SER A N 1
ATOM 2325 C CA . SER A 1 335 ? 20.738 -14.946 16.657 1.00 53.34 335 SER A CA 1
ATOM 2326 C C . SER A 1 335 ? 20.055 -15.811 17.731 1.00 51.62 335 SER A C 1
ATOM 2327 O O . SER A 1 335 ? 18.835 -15.997 17.636 1.00 49.21 335 SER A O 1
ATOM 2330 N N . TYR A 1 336 ? 20.801 -16.310 18.724 1.00 51.16 336 TYR A N 1
ATOM 2331 C CA . TYR A 1 336 ? 20.264 -17.167 19.815 1.00 50.66 336 TYR A CA 1
ATOM 2332 C C . TYR A 1 336 ? 20.923 -16.886 21.180 1.00 51.61 336 TYR A C 1
ATOM 2333 O O . TYR A 1 336 ? 22.213 -16.967 21.320 1.00 51.87 336 TYR A O 1
ATOM 2342 N N . THR A 1 337 ? 20.036 -16.664 22.164 1.00 51.71 337 THR A N 1
ATOM 2343 C CA . THR A 1 337 ? 20.282 -16.585 23.628 1.00 51.57 337 THR A CA 1
ATOM 2344 C C . THR A 1 337 ? 19.893 -17.941 24.223 1.00 51.50 337 THR A C 1
ATOM 2345 O O . THR A 1 337 ? 19.127 -18.679 23.579 1.00 49.95 337 THR A O 1
ATOM 2349 N N . SER A 1 338 ? 20.398 -18.249 25.410 1.00 51.93 338 SER A N 1
ATOM 2350 C CA . SER A 1 338 ? 20.210 -19.571 26.057 1.00 52.40 338 SER A CA 1
ATOM 2351 C C . SER A 1 338 ? 18.771 -19.666 26.606 1.00 53.98 338 SER A C 1
ATOM 2352 O O . SER A 1 338 ? 18.350 -20.800 26.924 1.00 50.88 338 SER A O 1
ATOM 2355 N N . GLU A 1 339 ? 18.031 -18.546 26.684 1.00 56.18 339 GLU A N 1
ATOM 2356 C CA . GLU A 1 339 ? 16.556 -18.543 26.922 1.00 60.26 339 GLU A CA 1
ATOM 2357 C C . GLU A 1 339 ? 15.816 -19.208 25.746 1.00 57.40 339 GLU A C 1
ATOM 2358 O O . GLU A 1 339 ? 14.938 -20.086 25.982 1.00 55.82 339 GLU A O 1
ATOM 2364 N N . ASP A 1 340 ? 16.181 -18.812 24.520 1.00 54.04 340 ASP A N 1
ATOM 2365 C CA . ASP A 1 340 ? 15.649 -19.408 23.265 1.00 52.03 340 ASP A CA 1
ATOM 2366 C C . ASP A 1 340 ? 15.817 -20.923 23.399 1.00 47.89 340 ASP A C 1
ATOM 2367 O O . ASP A 1 340 ? 14.887 -21.655 23.009 1.00 45.23 340 ASP A O 1
ATOM 2372 N N . VAL A 1 341 ? 16.951 -21.357 23.964 1.00 44.13 341 VAL A N 1
ATOM 2373 C CA . VAL A 1 341 ? 17.331 -22.792 23.984 1.00 43.68 341 VAL A CA 1
ATOM 2374 C C . VAL A 1 341 ? 16.456 -23.498 25.015 1.00 45.38 341 VAL A C 1
ATOM 2375 O O . VAL A 1 341 ? 15.711 -24.431 24.613 1.00 47.07 341 VAL A O 1
ATOM 2379 N N . ALA A 1 342 ? 16.460 -22.998 26.245 1.00 47.54 342 ALA A N 1
ATOM 2380 C CA . ALA A 1 342 ? 15.712 -23.508 27.423 1.00 47.31 342 ALA A CA 1
ATOM 2381 C C . ALA A 1 342 ? 14.205 -23.458 27.200 1.00 49.22 342 ALA A C 1
ATOM 2382 O O . ALA A 1 342 ? 13.534 -24.348 27.782 1.00 48.33 342 ALA A O 1
ATOM 2384 N N . GLU A 1 343 ? 13.704 -22.420 26.500 1.00 51.90 343 GLU A N 1
ATOM 2385 C CA . GLU A 1 343 ? 12.275 -22.291 26.076 1.00 54.35 343 GLU A CA 1
ATOM 2386 C C . GLU A 1 343 ? 11.913 -23.493 25.201 1.00 52.18 343 GLU A C 1
ATOM 2387 O O . GLU A 1 343 ? 10.886 -24.143 25.474 1.00 53.71 343 GLU A O 1
ATOM 2393 N N . ALA A 1 344 ? 12.772 -23.808 24.228 1.00 48.04 344 ALA A N 1
ATOM 2394 C CA . ALA A 1 344 ? 12.557 -24.856 23.211 1.00 45.17 344 ALA A CA 1
ATOM 2395 C C . ALA A 1 344 ? 12.545 -26.239 23.878 1.00 43.45 344 ALA A C 1
ATOM 2396 O O . ALA A 1 344 ? 11.681 -27.056 23.503 1.00 43.16 344 ALA A O 1
ATOM 2398 N N . TYR A 1 345 ? 13.429 -26.499 24.853 1.00 42.44 345 TYR A N 1
ATOM 2399 C CA . TYR A 1 345 ? 13.424 -27.742 25.694 1.00 41.55 345 TYR A CA 1
ATOM 2400 C C . TYR A 1 345 ? 12.112 -27.825 26.484 1.00 42.46 345 TYR A C 1
ATOM 2401 O O . TYR A 1 345 ? 11.472 -28.886 26.446 1.00 42.64 345 TYR A O 1
ATOM 2410 N N . ARG A 1 346 ? 11.718 -26.731 27.143 1.00 43.55 346 ARG A N 1
ATOM 2411 C CA . ARG A 1 346 ? 10.468 -26.611 27.940 1.00 45.23 346 ARG A CA 1
ATOM 2412 C C . ARG A 1 346 ? 9.251 -26.894 27.042 1.00 45.23 346 ARG A C 1
ATOM 2413 O O . ARG A 1 346 ? 8.423 -27.711 27.386 1.00 44.44 346 ARG A O 1
ATOM 2421 N N . GLN A 1 347 ? 9.111 -26.230 25.912 1.00 46.51 347 GLN A N 1
ATOM 2422 C CA . GLN A 1 347 ? 7.915 -26.455 25.049 1.00 48.44 347 GLN A CA 1
ATOM 2423 C C . GLN A 1 347 ? 7.994 -27.870 24.443 1.00 48.16 347 GLN A C 1
ATOM 2424 O O . GLN A 1 347 ? 6.951 -28.519 24.458 1.00 49.41 347 GLN A O 1
ATOM 2430 N N . LEU A 1 348 ? 9.166 -28.387 24.063 1.00 46.57 348 LEU A N 1
ATOM 2431 C CA . LEU A 1 348 ? 9.271 -29.751 23.476 1.00 46.55 348 LEU A CA 1
ATOM 2432 C C . LEU A 1 348 ? 8.834 -30.814 24.501 1.00 46.62 348 LEU A C 1
ATOM 2433 O O . LEU A 1 348 ? 8.120 -31.762 24.091 1.00 46.16 348 LEU A O 1
ATOM 2438 N N . ASP A 1 349 ? 9.298 -30.691 25.744 1.00 46.38 349 ASP A N 1
ATOM 2439 C CA . ASP A 1 349 ? 8.983 -31.611 26.874 1.00 47.84 349 ASP A CA 1
ATOM 2440 C C . ASP A 1 349 ? 7.512 -31.441 27.306 1.00 47.62 349 ASP A C 1
ATOM 2441 O O . ASP A 1 349 ? 6.889 -32.448 27.703 1.00 47.05 349 ASP A O 1
ATOM 2446 N N . ALA A 1 350 ? 7.003 -30.205 27.312 1.00 47.07 350 ALA A N 1
ATOM 2447 C CA . ALA A 1 350 ? 5.649 -29.870 27.832 1.00 48.73 350 ALA A CA 1
ATOM 2448 C C . ALA A 1 350 ? 4.600 -30.234 26.766 1.00 49.81 350 ALA A C 1
ATOM 2449 O O . ALA A 1 350 ? 3.433 -30.442 27.095 1.00 50.11 350 ALA A O 1
ATOM 2451 N N . VAL A 1 351 ? 5.005 -30.316 25.505 1.00 48.83 351 VAL A N 1
ATOM 2452 C CA . VAL A 1 351 ? 4.071 -30.687 24.418 1.00 50.27 351 VAL A CA 1
ATOM 2453 C C . VAL A 1 351 ? 3.986 -32.211 24.449 1.00 49.99 351 VAL A C 1
ATOM 2454 O O . VAL A 1 351 ? 2.898 -32.746 24.271 1.00 49.70 351 VAL A O 1
ATOM 2458 N N . THR A 1 352 ? 5.074 -32.880 24.802 1.00 49.63 352 THR A N 1
ATOM 2459 C CA . THR A 1 352 ? 5.122 -34.364 24.854 1.00 49.64 352 THR A CA 1
ATOM 2460 C C . THR A 1 352 ? 4.280 -34.869 26.030 1.00 51.97 352 THR A C 1
ATOM 2461 O O . THR A 1 352 ? 3.461 -35.735 25.800 1.00 52.63 352 THR A O 1
ATOM 2465 N N . GLU A 1 353 ? 4.505 -34.367 27.241 1.00 55.11 353 GLU A N 1
ATOM 2466 C CA . GLU A 1 353 ? 3.657 -34.627 28.442 1.00 58.32 353 GLU A CA 1
ATOM 2467 C C . GLU A 1 353 ? 2.199 -34.495 28.036 1.00 56.48 353 GLU A C 1
ATOM 2468 O O . GLU A 1 353 ? 1.452 -35.413 28.326 1.00 57.50 353 GLU A O 1
ATOM 2474 N N . ALA A 1 354 ? 1.865 -33.420 27.326 1.00 54.97 354 ALA A N 1
ATOM 2475 C CA . ALA A 1 354 ? 0.510 -33.069 26.845 1.00 55.63 354 ALA A CA 1
ATOM 2476 C C . ALA A 1 354 ? 0.079 -34.036 25.734 1.00 57.17 354 ALA A C 1
ATOM 2477 O O . ALA A 1 354 ? -0.771 -34.918 26.074 1.00 56.85 354 ALA A O 1
ATOM 2479 N N . MET A 1 355 ? 0.629 -33.837 24.502 1.00 59.24 355 MET A N 1
ATOM 2480 C CA . MET A 1 355 ? 0.761 -34.723 23.283 1.00 58.65 355 MET A CA 1
ATOM 2481 C C . MET A 1 355 ? 0.043 -34.079 22.084 1.00 59.18 355 MET A C 1
ATOM 2482 O O . MET A 1 355 ? -0.842 -34.614 21.400 1.00 60.12 355 MET A O 1
ATOM 2487 N N . GLU B 1 3 ? 94.381 -14.435 23.690 1.00 59.75 3 GLU B N 1
ATOM 2488 C CA . GLU B 1 3 ? 94.670 -14.177 22.234 1.00 61.60 3 GLU B CA 1
ATOM 2489 C C . GLU B 1 3 ? 93.449 -14.550 21.372 1.00 59.40 3 GLU B C 1
ATOM 2490 O O . GLU B 1 3 ? 93.186 -15.750 21.165 1.00 56.56 3 GLU B O 1
ATOM 2496 N N . SER B 1 4 ? 92.775 -13.528 20.851 1.00 58.27 4 SER B N 1
ATOM 2497 C CA . SER B 1 4 ? 91.366 -13.564 20.386 1.00 59.28 4 SER B CA 1
ATOM 2498 C C . SER B 1 4 ? 91.278 -14.319 19.049 1.00 57.86 4 SER B C 1
ATOM 2499 O O . SER B 1 4 ? 92.179 -14.134 18.203 1.00 59.56 4 SER B O 1
ATOM 2502 N N . ILE B 1 5 ? 90.253 -15.162 18.884 1.00 55.35 5 ILE B N 1
ATOM 2503 C CA . ILE B 1 5 ? 89.908 -15.850 17.599 1.00 55.33 5 ILE B CA 1
ATOM 2504 C C . ILE B 1 5 ? 89.386 -14.834 16.574 1.00 55.31 5 ILE B C 1
ATOM 2505 O O . ILE B 1 5 ? 88.367 -14.175 16.854 1.00 56.20 5 ILE B O 1
ATOM 2510 N N . ARG B 1 6 ? 90.009 -14.779 15.401 1.00 53.94 6 ARG B N 1
ATOM 2511 C CA . ARG B 1 6 ? 89.521 -14.009 14.235 1.00 54.13 6 ARG B CA 1
ATOM 2512 C C . ARG B 1 6 ? 88.530 -14.917 13.465 1.00 52.69 6 ARG B C 1
ATOM 2513 O O . ARG B 1 6 ? 88.954 -15.912 12.796 1.00 52.86 6 ARG B O 1
ATOM 2521 N N . LEU B 1 7 ? 87.233 -14.621 13.586 1.00 48.53 7 LEU B N 1
ATOM 2522 C CA . LEU B 1 7 ? 86.157 -15.595 13.302 1.00 46.62 7 LEU B CA 1
ATOM 2523 C C . LEU B 1 7 ? 85.314 -15.083 12.138 1.00 44.75 7 LEU B C 1
ATOM 2524 O O . LEU B 1 7 ? 84.855 -13.942 12.181 1.00 42.34 7 LEU B O 1
ATOM 2529 N N . ALA B 1 8 ? 85.182 -15.935 11.119 1.00 44.53 8 ALA B N 1
ATOM 2530 C CA . ALA B 1 8 ? 84.471 -15.647 9.858 1.00 44.13 8 ALA B CA 1
ATOM 2531 C C . ALA B 1 8 ? 83.173 -16.450 9.881 1.00 43.00 8 ALA B C 1
ATOM 2532 O O . ALA B 1 8 ? 83.172 -17.540 10.501 1.00 41.53 8 ALA B O 1
ATOM 2534 N N . VAL B 1 9 ? 82.130 -15.937 9.234 1.00 41.38 9 VAL B N 1
ATOM 2535 C CA . VAL B 1 9 ? 80.754 -16.455 9.414 1.00 40.52 9 VAL B CA 1
ATOM 2536 C C . VAL B 1 9 ? 80.135 -16.608 8.041 1.00 40.21 9 VAL B C 1
ATOM 2537 O O . VAL B 1 9 ? 80.036 -15.630 7.303 1.00 41.03 9 VAL B O 1
ATOM 2541 N N . ALA B 1 10 ? 79.723 -17.807 7.701 1.00 39.22 10 ALA B N 1
ATOM 2542 C CA . ALA B 1 10 ? 78.924 -18.020 6.490 1.00 39.02 10 ALA B CA 1
ATOM 2543 C C . ALA B 1 10 ? 77.508 -18.215 7.006 1.00 37.99 10 ALA B C 1
ATOM 2544 O O . ALA B 1 10 ? 77.230 -19.254 7.568 1.00 37.97 10 ALA B O 1
ATOM 2546 N N . GLY B 1 11 ? 76.694 -17.176 6.889 1.00 38.26 11 GLY B N 1
ATOM 2547 C CA . GLY B 1 11 ? 75.301 -17.133 7.372 1.00 37.52 11 GLY B CA 1
ATOM 2548 C C . GLY B 1 11 ? 75.207 -16.371 8.692 1.00 36.79 11 GLY B C 1
ATOM 2549 O O . GLY B 1 11 ? 75.714 -16.884 9.700 1.00 36.22 11 GLY B O 1
ATOM 2550 N N . VAL B 1 12 ? 74.558 -15.213 8.676 1.00 36.40 12 VAL B N 1
ATOM 2551 C CA . VAL B 1 12 ? 74.359 -14.355 9.870 1.00 36.10 12 VAL B CA 1
ATOM 2552 C C . VAL B 1 12 ? 72.936 -14.532 10.389 1.00 35.02 12 VAL B C 1
ATOM 2553 O O . VAL B 1 12 ? 72.127 -13.609 10.258 1.00 35.03 12 VAL B O 1
ATOM 2557 N N . GLY B 1 13 ? 72.693 -15.699 10.964 1.00 34.30 13 GLY B N 1
ATOM 2558 C CA . GLY B 1 13 ? 71.380 -16.096 11.487 1.00 33.79 13 GLY B CA 1
ATOM 2559 C C . GLY B 1 13 ? 71.225 -15.895 12.990 1.00 33.16 13 GLY B C 1
ATOM 2560 O O . GLY B 1 13 ? 71.971 -15.133 13.639 1.00 31.43 13 GLY B O 1
ATOM 2561 N N . ASN B 1 14 ? 70.166 -16.517 13.501 1.00 33.32 14 ASN B N 1
ATOM 2562 C CA . ASN B 1 14 ? 69.890 -16.607 14.957 1.00 32.54 14 ASN B CA 1
ATOM 2563 C C . ASN B 1 14 ? 71.164 -17.085 15.667 1.00 31.79 14 ASN B C 1
ATOM 2564 O O . ASN B 1 14 ? 71.550 -16.428 16.635 1.00 32.25 14 ASN B O 1
ATOM 2569 N N . ASN B 1 15 ? 71.864 -18.092 15.134 1.00 30.70 15 ASN B N 1
ATOM 2570 C CA . ASN B 1 15 ? 73.046 -18.691 15.817 1.00 29.73 15 ASN B CA 1
ATOM 2571 C C . ASN B 1 15 ? 74.123 -17.609 16.084 1.00 30.65 15 ASN B C 1
ATOM 2572 O O . ASN B 1 15 ? 74.835 -17.668 17.154 1.00 32.00 15 ASN B O 1
ATOM 2577 N N . ILE B 1 16 ? 74.310 -16.664 15.182 1.00 31.44 16 ILE B N 1
ATOM 2578 C CA . ILE B 1 16 ? 75.416 -15.663 15.261 1.00 32.12 16 ILE B CA 1
ATOM 2579 C C . ILE B 1 16 ? 74.912 -14.473 16.068 1.00 32.44 16 ILE B C 1
ATOM 2580 O O . ILE B 1 16 ? 75.713 -13.831 16.737 1.00 32.63 16 ILE B O 1
ATOM 2585 N N . SER B 1 17 ? 73.622 -14.187 16.032 1.00 33.03 17 SER B N 1
ATOM 2586 C CA . SER B 1 17 ? 73.003 -13.197 16.963 1.00 33.43 17 SER B CA 1
ATOM 2587 C C . SER B 1 17 ? 73.315 -13.625 18.376 1.00 33.00 17 SER B C 1
ATOM 2588 O O . SER B 1 17 ? 73.842 -12.811 19.121 1.00 33.73 17 SER B O 1
ATOM 2591 N N . ALA B 1 18 ? 73.081 -14.906 18.652 1.00 32.86 18 ALA B N 1
ATOM 2592 C CA . ALA B 1 18 ? 73.303 -15.562 19.951 1.00 33.26 18 ALA B CA 1
ATOM 2593 C C . ALA B 1 18 ? 74.783 -15.550 20.306 1.00 34.06 18 ALA B C 1
ATOM 2594 O O . ALA B 1 18 ? 75.096 -15.192 21.440 1.00 36.90 18 ALA B O 1
ATOM 2596 N N . LEU B 1 19 ? 75.671 -15.863 19.386 1.00 34.56 19 LEU B N 1
ATOM 2597 C CA . LEU B 1 19 ? 77.117 -15.984 19.681 1.00 35.84 19 LEU B CA 1
ATOM 2598 C C . LEU B 1 19 ? 77.731 -14.612 19.969 1.00 37.37 19 LEU B C 1
ATOM 2599 O O . LEU B 1 19 ? 78.600 -14.517 20.864 1.00 37.41 19 LEU B O 1
ATOM 2604 N N . PHE B 1 20 ? 77.360 -13.627 19.158 1.00 39.57 20 PHE B N 1
ATOM 2605 C CA . PHE B 1 20 ? 77.916 -12.253 19.183 1.00 41.50 20 PHE B CA 1
ATOM 2606 C C . PHE B 1 20 ? 77.430 -11.554 20.443 1.00 41.98 20 PHE B C 1
ATOM 2607 O O . PHE B 1 20 ? 78.271 -11.135 21.228 1.00 45.20 20 PHE B O 1
ATOM 2615 N N . GLN B 1 21 ? 76.118 -11.439 20.631 1.00 40.75 21 GLN B N 1
ATOM 2616 C CA . GLN B 1 21 ? 75.531 -10.873 21.867 1.00 40.08 21 GLN B CA 1
ATOM 2617 C C . GLN B 1 21 ? 75.999 -11.695 23.068 1.00 41.44 21 GLN B C 1
ATOM 2618 O O . GLN B 1 21 ? 76.286 -11.097 24.101 1.00 42.26 21 GLN B O 1
ATOM 2624 N N . GLY B 1 22 ? 76.033 -13.018 22.969 1.00 41.38 22 GLY B N 1
ATOM 2625 C CA . GLY B 1 22 ? 76.470 -13.831 24.114 1.00 42.82 22 GLY B CA 1
ATOM 2626 C C . GLY B 1 22 ? 77.847 -13.404 24.567 1.00 43.78 22 GLY B C 1
ATOM 2627 O O . GLY B 1 22 ? 77.976 -13.014 25.690 1.00 47.03 22 GLY B O 1
ATOM 2628 N N . ALA B 1 23 ? 78.821 -13.414 23.671 1.00 45.42 23 ALA B N 1
ATOM 2629 C CA . ALA B 1 23 ? 80.228 -13.060 23.946 1.00 48.70 23 ALA B CA 1
ATOM 2630 C C . ALA B 1 23 ? 80.319 -11.700 24.639 1.00 51.10 23 ALA B C 1
ATOM 2631 O O . ALA B 1 23 ? 81.179 -11.597 25.508 1.00 53.45 23 ALA B O 1
ATOM 2633 N N . GLU B 1 24 ? 79.494 -10.710 24.282 1.00 53.72 24 GLU B N 1
ATOM 2634 C CA . GLU B 1 24 ? 79.530 -9.356 24.919 1.00 57.15 24 GLU B CA 1
ATOM 2635 C C . GLU B 1 24 ? 78.762 -9.348 26.245 1.00 55.43 24 GLU B C 1
ATOM 2636 O O . GLU B 1 24 ? 79.041 -8.428 27.041 1.00 57.08 24 GLU B O 1
ATOM 2642 N N . LEU B 1 25 ? 77.805 -10.255 26.447 1.00 51.45 25 LEU B N 1
ATOM 2643 C CA . LEU B 1 25 ? 77.169 -10.418 27.772 1.00 51.40 25 LEU B CA 1
ATOM 2644 C C . LEU B 1 25 ? 78.233 -10.942 28.732 1.00 51.92 25 LEU B C 1
ATOM 2645 O O . LEU B 1 25 ? 78.365 -10.326 29.770 1.00 54.49 25 LEU B O 1
ATOM 2650 N N . TYR B 1 26 ? 78.981 -11.997 28.398 1.00 51.43 26 TYR B N 1
ATOM 2651 C CA . TYR B 1 26 ? 80.057 -12.512 29.286 1.00 51.91 26 TYR B CA 1
ATOM 2652 C C . TYR B 1 26 ? 81.119 -11.427 29.475 1.00 54.25 26 TYR B C 1
ATOM 2653 O O . TYR B 1 26 ? 81.701 -11.430 30.541 1.00 54.89 26 TYR B O 1
ATOM 2662 N N . ARG B 1 27 ? 81.406 -10.580 28.476 1.00 57.51 27 ARG B N 1
ATOM 2663 C CA . ARG B 1 27 ? 82.439 -9.520 28.628 1.00 61.27 27 ARG B CA 1
ATOM 2664 C C . ARG B 1 27 ? 81.978 -8.560 29.732 1.00 64.09 27 ARG B C 1
ATOM 2665 O O . ARG B 1 27 ? 82.830 -8.158 30.542 1.00 64.36 27 ARG B O 1
ATOM 2673 N N . LYS B 1 28 ? 80.677 -8.240 29.746 1.00 65.52 28 LYS B N 1
ATOM 2674 C CA . LYS B 1 28 ? 80.005 -7.306 30.685 1.00 67.20 28 LYS B CA 1
ATOM 2675 C C . LYS B 1 28 ? 80.076 -7.906 32.093 1.00 67.87 28 LYS B C 1
ATOM 2676 O O . LYS B 1 28 ? 80.477 -7.172 33.026 1.00 68.17 28 LYS B O 1
ATOM 2682 N N . MET B 1 29 ? 79.746 -9.192 32.229 1.00 64.94 29 MET B N 1
ATOM 2683 C CA . MET B 1 29 ? 79.763 -9.924 33.526 1.00 65.29 29 MET B CA 1
ATOM 2684 C C . MET B 1 29 ? 81.184 -9.924 34.120 1.00 65.52 29 MET B C 1
ATOM 2685 O O . MET B 1 29 ? 81.270 -9.889 35.377 1.00 64.89 29 MET B O 1
ATOM 2690 N N . SER B 1 30 ? 82.238 -9.969 33.282 1.00 62.47 30 SER B N 1
ATOM 2691 C CA . SER B 1 30 ? 83.666 -9.876 33.695 1.00 63.14 30 SER B CA 1
ATOM 2692 C C . SER B 1 30 ? 83.899 -8.550 34.427 1.00 64.24 30 SER B C 1
ATOM 2693 O O . SER B 1 30 ? 84.496 -8.554 35.537 1.00 62.16 30 SER B O 1
ATOM 2696 N N . ALA B 1 31 ? 83.488 -7.450 33.794 1.00 62.34 31 ALA B N 1
ATOM 2697 C CA . ALA B 1 31 ? 83.583 -6.096 34.371 1.00 62.38 31 ALA B CA 1
ATOM 2698 C C . ALA B 1 31 ? 82.774 -6.100 35.669 1.00 62.42 31 ALA B C 1
ATOM 2699 O O . ALA B 1 31 ? 83.359 -6.095 36.714 1.00 64.82 31 ALA B O 1
ATOM 2701 N N . GLU B 1 32 ? 81.463 -6.249 35.579 1.00 64.04 32 GLU B N 1
ATOM 2702 C CA . GLU B 1 32 ? 80.530 -6.143 36.731 1.00 64.65 32 GLU B CA 1
ATOM 2703 C C . GLU B 1 32 ? 80.964 -7.145 37.824 1.00 62.80 32 GLU B C 1
ATOM 2704 O O . GLU B 1 32 ? 80.358 -7.111 38.889 1.00 64.20 32 GLU B O 1
ATOM 2710 N N . GLY B 1 33 ? 81.962 -8.015 37.600 1.00 60.97 33 GLY B N 1
ATOM 2711 C CA . GLY B 1 33 ? 82.701 -8.683 38.701 1.00 60.24 33 GLY B CA 1
ATOM 2712 C C . GLY B 1 33 ? 82.898 -10.189 38.553 1.00 59.48 33 GLY B C 1
ATOM 2713 O O . GLY B 1 33 ? 83.905 -10.673 39.061 1.00 57.16 33 GLY B O 1
ATOM 2714 N N . VAL B 1 34 ? 82.007 -10.893 37.840 1.00 59.06 34 VAL B N 1
ATOM 2715 C CA . VAL B 1 34 ? 81.786 -12.367 37.899 1.00 56.70 34 VAL B CA 1
ATOM 2716 C C . VAL B 1 34 ? 83.025 -13.088 37.371 1.00 55.70 34 VAL B C 1
ATOM 2717 O O . VAL B 1 34 ? 83.488 -12.756 36.244 1.00 54.91 34 VAL B O 1
ATOM 2721 N N . ALA B 1 35 ? 83.523 -14.040 38.158 1.00 54.09 35 ALA B N 1
ATOM 2722 C CA . ALA B 1 35 ? 84.598 -14.982 37.769 1.00 53.89 35 ALA B CA 1
ATOM 2723 C C . ALA B 1 35 ? 84.047 -15.940 36.719 1.00 52.41 35 ALA B C 1
ATOM 2724 O O . ALA B 1 35 ? 82.846 -16.232 36.767 1.00 51.25 35 ALA B O 1
ATOM 2726 N N . GLU B 1 36 ? 84.906 -16.449 35.844 1.00 53.40 36 GLU B N 1
ATOM 2727 C CA . GLU B 1 36 ? 84.467 -17.263 34.676 1.00 54.97 36 GLU B CA 1
ATOM 2728 C C . GLU B 1 36 ? 84.025 -18.665 35.148 1.00 52.98 36 GLU B C 1
ATOM 2729 O O . GLU B 1 36 ? 83.287 -19.362 34.392 1.00 52.57 36 GLU B O 1
ATOM 2735 N N . ALA B 1 37 ? 84.436 -19.116 36.329 1.00 51.38 37 ALA B N 1
ATOM 2736 C CA . ALA B 1 37 ? 83.933 -20.424 36.817 1.00 51.44 37 ALA B CA 1
ATOM 2737 C C . ALA B 1 37 ? 82.447 -20.270 37.174 1.00 49.66 37 ALA B C 1
ATOM 2738 O O . ALA B 1 37 ? 81.735 -21.286 37.132 1.00 47.78 37 ALA B O 1
ATOM 2740 N N . ASP B 1 38 ? 81.998 -19.044 37.451 1.00 49.53 38 ASP B N 1
ATOM 2741 C CA . ASP B 1 38 ? 80.588 -18.756 37.810 1.00 50.48 38 ASP B CA 1
ATOM 2742 C C . ASP B 1 38 ? 79.791 -18.341 36.556 1.00 47.89 38 ASP B C 1
ATOM 2743 O O . ASP B 1 38 ? 78.575 -18.014 36.707 1.00 46.98 38 ASP B O 1
ATOM 2748 N N . PHE B 1 39 ? 80.401 -18.335 35.370 1.00 45.70 39 PHE B N 1
ATOM 2749 C CA . PHE B 1 39 ? 79.661 -18.039 34.113 1.00 45.90 39 PHE B CA 1
ATOM 2750 C C . PHE B 1 39 ? 78.561 -19.081 33.901 1.00 44.42 39 PHE B C 1
ATOM 2751 O O . PHE B 1 39 ? 78.833 -20.285 33.929 1.00 45.36 39 PHE B O 1
ATOM 2759 N N . PRO B 1 40 ? 77.292 -18.656 33.725 1.00 42.58 40 PRO B N 1
ATOM 2760 C CA . PRO B 1 40 ? 76.200 -19.590 33.430 1.00 42.78 40 PRO B CA 1
ATOM 2761 C C . PRO B 1 40 ? 76.305 -20.176 32.013 1.00 41.77 40 PRO B C 1
ATOM 2762 O O . PRO B 1 40 ? 76.476 -19.440 31.078 1.00 40.44 40 PRO B O 1
ATOM 2766 N N . GLY B 1 41 ? 76.264 -21.502 31.914 1.00 43.35 41 GLY B N 1
ATOM 2767 C CA . GLY B 1 41 ? 76.060 -22.244 30.649 1.00 42.62 41 GLY B CA 1
ATOM 2768 C C . GLY B 1 41 ? 77.369 -22.595 29.977 1.00 42.40 41 GLY B C 1
ATOM 2769 O O . GLY B 1 41 ? 77.346 -23.038 28.823 1.00 42.00 41 GLY B O 1
ATOM 2770 N N . ILE B 1 42 ? 78.488 -22.429 30.681 1.00 43.54 42 ILE B N 1
ATOM 2771 C CA . ILE B 1 42 ? 79.858 -22.682 30.156 1.00 43.09 42 ILE B CA 1
ATOM 2772 C C . ILE B 1 42 ? 80.393 -23.981 30.762 1.00 45.66 42 ILE B C 1
ATOM 2773 O O . ILE B 1 42 ? 80.665 -23.980 31.966 1.00 50.17 42 ILE B O 1
ATOM 2778 N N . LYS B 1 43 ? 80.524 -25.051 29.977 1.00 47.87 43 LYS B N 1
ATOM 2779 C CA . LYS B 1 43 ? 81.067 -26.348 30.452 1.00 49.92 43 LYS B CA 1
ATOM 2780 C C . LYS B 1 43 ? 82.573 -26.233 30.673 1.00 51.58 43 LYS B C 1
ATOM 2781 O O . LYS B 1 43 ? 83.075 -26.876 31.607 1.00 56.59 43 LYS B O 1
ATOM 2787 N N . ARG B 1 44 ? 83.274 -25.512 29.803 1.00 50.50 44 ARG B N 1
ATOM 2788 C CA . ARG B 1 44 ? 84.761 -25.403 29.803 1.00 50.11 44 ARG B CA 1
ATOM 2789 C C . ARG B 1 44 ? 85.128 -23.938 29.596 1.00 47.33 44 ARG B C 1
ATOM 2790 O O . ARG B 1 44 ? 85.020 -23.439 28.489 1.00 49.16 44 ARG B O 1
ATOM 2798 N N . PRO B 1 45 ? 85.464 -23.173 30.644 1.00 44.91 45 PRO B N 1
ATOM 2799 C CA . PRO B 1 45 ? 85.669 -21.737 30.503 1.00 43.67 45 PRO B CA 1
ATOM 2800 C C . PRO B 1 45 ? 86.915 -21.343 29.715 1.00 41.85 45 PRO B C 1
ATOM 2801 O O . PRO B 1 45 ? 87.036 -20.183 29.389 1.00 41.89 45 PRO B O 1
ATOM 2805 N N . ARG B 1 46 ? 87.826 -22.278 29.495 1.00 40.64 46 ARG B N 1
ATOM 2806 C CA . ARG B 1 46 ? 88.967 -22.055 28.579 1.00 41.41 46 ARG B CA 1
ATOM 2807 C C . ARG B 1 46 ? 89.271 -23.328 27.793 1.00 41.82 46 ARG B C 1
ATOM 2808 O O . ARG B 1 46 ? 89.088 -24.423 28.339 1.00 42.78 46 ARG B O 1
ATOM 2816 N N . ILE B 1 47 ? 89.635 -23.149 26.527 1.00 42.39 47 ILE B N 1
ATOM 2817 C CA . ILE B 1 47 ? 90.080 -24.214 25.583 1.00 42.16 47 ILE B CA 1
ATOM 2818 C C . ILE B 1 47 ? 91.308 -23.676 24.858 1.00 42.71 47 ILE B C 1
ATOM 2819 O O . ILE B 1 47 ? 91.215 -22.605 24.219 1.00 42.60 47 ILE B O 1
ATOM 2824 N N . GLY B 1 48 ? 92.424 -24.397 24.950 1.00 43.96 48 GLY B N 1
ATOM 2825 C CA . GLY B 1 48 ? 93.744 -23.822 24.641 1.00 44.01 48 GLY B CA 1
ATOM 2826 C C . GLY B 1 48 ? 93.788 -22.344 25.003 1.00 45.04 48 GLY B C 1
ATOM 2827 O O . GLY B 1 48 ? 93.992 -21.557 24.081 1.00 44.34 48 GLY B O 1
ATOM 2828 N N . GLY B 1 49 ? 93.526 -22.002 26.291 1.00 46.56 49 GLY B N 1
ATOM 2829 C CA . GLY B 1 49 ? 93.636 -20.651 26.900 1.00 46.40 49 GLY B CA 1
ATOM 2830 C C . GLY B 1 49 ? 92.652 -19.631 26.308 1.00 46.14 49 GLY B C 1
ATOM 2831 O O . GLY B 1 49 ? 92.708 -18.453 26.729 1.00 45.78 49 GLY B O 1
ATOM 2832 N N . ILE B 1 50 ? 91.759 -20.047 25.401 1.00 44.85 50 ILE B N 1
ATOM 2833 C CA . ILE B 1 50 ? 90.735 -19.154 24.781 1.00 44.85 50 ILE B CA 1
ATOM 2834 C C . ILE B 1 50 ? 89.487 -19.163 25.644 1.00 44.50 50 ILE B C 1
ATOM 2835 O O . ILE B 1 50 ? 88.887 -20.242 25.800 1.00 42.76 50 ILE B O 1
ATOM 2840 N N . GLY B 1 51 ? 89.117 -17.973 26.109 1.00 46.41 51 GLY B N 1
ATOM 2841 C CA . GLY B 1 51 ? 87.918 -17.712 26.912 1.00 46.88 51 GLY B CA 1
ATOM 2842 C C . GLY B 1 51 ? 86.699 -17.582 26.044 1.00 46.55 51 GLY B C 1
ATOM 2843 O O . GLY B 1 51 ? 86.815 -17.397 24.831 1.00 45.50 51 GLY B O 1
ATOM 2844 N N . VAL B 1 52 ? 85.561 -17.572 26.704 1.00 47.80 52 VAL B N 1
ATOM 2845 C CA . VAL B 1 52 ? 84.236 -17.628 26.038 1.00 48.00 52 VAL B CA 1
ATOM 2846 C C . VAL B 1 52 ? 83.966 -16.280 25.337 1.00 48.40 52 VAL B C 1
ATOM 2847 O O . VAL B 1 52 ? 83.030 -16.210 24.510 1.00 45.43 52 VAL B O 1
ATOM 2851 N N . SER B 1 53 ? 84.790 -15.263 25.624 1.00 49.24 53 SER B N 1
ATOM 2852 C CA . SER B 1 53 ? 84.580 -13.862 25.185 1.00 50.00 53 SER B CA 1
ATOM 2853 C C . SER B 1 53 ? 85.645 -13.449 24.163 1.00 50.95 53 SER B C 1
ATOM 2854 O O . SER B 1 53 ? 85.588 -12.295 23.694 1.00 50.52 53 SER B O 1
ATOM 2857 N N . ASP B 1 54 ? 86.584 -14.351 23.847 1.00 51.68 54 ASP B N 1
ATOM 2858 C CA . ASP B 1 54 ? 87.838 -14.038 23.112 1.00 52.82 54 ASP B CA 1
ATOM 2859 C C . ASP B 1 54 ? 87.604 -14.279 21.619 1.00 53.99 54 ASP B C 1
ATOM 2860 O O . ASP B 1 54 ? 88.192 -15.232 21.049 1.00 54.66 54 ASP B O 1
ATOM 2865 N N . LEU B 1 55 ? 86.770 -13.406 21.049 1.00 53.46 55 LEU B N 1
ATOM 2866 C CA . LEU B 1 55 ? 86.090 -13.514 19.731 1.00 52.25 55 LEU B CA 1
ATOM 2867 C C . LEU B 1 55 ? 86.178 -12.164 19.012 1.00 51.45 55 LEU B C 1
ATOM 2868 O O . LEU B 1 55 ? 85.625 -11.153 19.521 1.00 49.60 55 LEU B O 1
ATOM 2873 N N . THR B 1 56 ? 86.793 -12.151 17.838 1.00 49.89 56 THR B N 1
ATOM 2874 C CA . THR B 1 56 ? 86.776 -10.969 16.944 1.00 49.83 56 THR B CA 1
ATOM 2875 C C . THR B 1 56 ? 86.118 -11.407 15.638 1.00 49.77 56 THR B C 1
ATOM 2876 O O . THR B 1 56 ? 86.646 -12.268 14.983 1.00 50.30 56 THR B O 1
ATOM 2880 N N . PHE B 1 57 ? 84.938 -10.906 15.331 1.00 49.63 57 PHE B N 1
ATOM 2881 C CA . PHE B 1 57 ? 84.275 -11.176 14.047 1.00 48.22 57 PHE B CA 1
ATOM 2882 C C . PHE B 1 57 ? 84.996 -10.329 13.005 1.00 50.33 57 PHE B C 1
ATOM 2883 O O . PHE B 1 57 ? 85.103 -9.113 13.214 1.00 51.36 57 PHE B O 1
ATOM 2891 N N . VAL B 1 58 ? 85.479 -10.932 11.916 1.00 50.81 58 VAL B N 1
ATOM 2892 C CA . VAL B 1 58 ? 86.355 -10.218 10.938 1.00 50.27 58 VAL B CA 1
ATOM 2893 C C . VAL B 1 58 ? 85.676 -10.226 9.566 1.00 50.71 58 VAL B C 1
ATOM 2894 O O . VAL B 1 58 ? 86.000 -9.373 8.697 1.00 50.85 58 VAL B O 1
ATOM 2898 N N . ALA B 1 59 ? 84.704 -11.121 9.403 1.00 49.65 59 ALA B N 1
ATOM 2899 C CA . ALA B 1 59 ? 84.154 -11.476 8.079 1.00 47.97 59 ALA B CA 1
ATOM 2900 C C . ALA B 1 59 ? 82.774 -12.096 8.253 1.00 44.42 59 ALA B C 1
ATOM 2901 O O . ALA B 1 59 ? 82.580 -12.885 9.190 1.00 42.37 59 ALA B O 1
ATOM 2903 N N . ALA B 1 60 ? 81.892 -11.782 7.323 1.00 43.93 60 ALA B N 1
ATOM 2904 C CA . ALA B 1 60 ? 80.495 -12.236 7.335 1.00 44.31 60 ALA B CA 1
ATOM 2905 C C . ALA B 1 60 ? 79.979 -12.280 5.901 1.00 45.39 60 ALA B C 1
ATOM 2906 O O . ALA B 1 60 ? 80.221 -11.306 5.143 1.00 46.60 60 ALA B O 1
ATOM 2908 N N . PHE B 1 61 ? 79.265 -13.368 5.590 1.00 45.08 61 PHE B N 1
ATOM 2909 C CA . PHE B 1 61 ? 78.720 -13.694 4.256 1.00 44.03 61 PHE B CA 1
ATOM 2910 C C . PHE B 1 61 ? 77.247 -14.107 4.389 1.00 44.77 61 PHE B C 1
ATOM 2911 O O . PHE B 1 61 ? 76.938 -15.043 5.161 1.00 44.29 61 PHE B O 1
ATOM 2919 N N . ASP B 1 62 ? 76.360 -13.443 3.642 1.00 45.40 62 ASP B N 1
ATOM 2920 C CA . ASP B 1 62 ? 74.890 -13.695 3.606 1.00 44.61 62 ASP B CA 1
ATOM 2921 C C . ASP B 1 62 ? 74.363 -13.391 2.196 1.00 45.84 62 ASP B C 1
ATOM 2922 O O . ASP B 1 62 ? 75.180 -12.918 1.348 1.00 46.14 62 ASP B O 1
ATOM 2927 N N . LEU B 1 63 ? 73.064 -13.640 1.961 1.00 46.40 63 LEU B N 1
ATOM 2928 C CA . LEU B 1 63 ? 72.352 -13.367 0.670 1.00 47.51 63 LEU B CA 1
ATOM 2929 C C . LEU B 1 63 ? 71.128 -12.495 0.920 1.00 48.29 63 LEU B C 1
ATOM 2930 O O . LEU B 1 63 ? 70.627 -11.944 -0.069 1.00 49.99 63 LEU B O 1
ATOM 2935 N N . HIS B 1 64 ? 70.605 -12.436 2.142 1.00 49.53 64 HIS B N 1
ATOM 2936 C CA . HIS B 1 64 ? 69.373 -11.659 2.461 1.00 51.21 64 HIS B CA 1
ATOM 2937 C C . HIS B 1 64 ? 69.653 -10.155 2.343 1.00 53.04 64 HIS B C 1
ATOM 2938 O O . HIS B 1 64 ? 70.623 -9.618 2.907 1.00 51.96 64 HIS B O 1
ATOM 2945 N N . PRO B 1 65 ? 68.793 -9.438 1.585 1.00 53.87 65 PRO B N 1
ATOM 2946 C CA . PRO B 1 65 ? 68.929 -7.984 1.382 1.00 55.36 65 PRO B CA 1
ATOM 2947 C C . PRO B 1 65 ? 69.042 -7.077 2.636 1.00 54.77 65 PRO B C 1
ATOM 2948 O O . PRO B 1 65 ? 69.689 -6.026 2.546 1.00 56.75 65 PRO B O 1
ATOM 2952 N N . ASN B 1 66 ? 68.418 -7.450 3.757 1.00 53.76 66 ASN B N 1
ATOM 2953 C CA . ASN B 1 66 ? 68.542 -6.758 5.078 1.00 53.46 66 ASN B CA 1
ATOM 2954 C C . ASN B 1 66 ? 69.945 -6.931 5.695 1.00 53.41 66 ASN B C 1
ATOM 2955 O O . ASN B 1 66 ? 70.343 -6.075 6.544 1.00 50.51 66 ASN B O 1
ATOM 2960 N N . LYS B 1 67 ? 70.686 -7.964 5.257 1.00 54.07 67 LYS B N 1
ATOM 2961 C CA . LYS B 1 67 ? 71.996 -8.341 5.847 1.00 55.13 67 LYS B CA 1
ATOM 2962 C C . LYS B 1 67 ? 73.168 -7.943 4.942 1.00 55.40 67 LYS B C 1
ATOM 2963 O O . LYS B 1 67 ? 74.217 -7.614 5.512 1.00 58.91 67 LYS B O 1
ATOM 2969 N N . VAL B 1 68 ? 73.019 -7.950 3.615 1.00 54.14 68 VAL B N 1
ATOM 2970 C CA . VAL B 1 68 ? 74.152 -7.688 2.673 1.00 53.95 68 VAL B CA 1
ATOM 2971 C C . VAL B 1 68 ? 74.484 -6.181 2.654 1.00 54.77 68 VAL B C 1
ATOM 2972 O O . VAL B 1 68 ? 73.562 -5.334 2.483 1.00 55.13 68 VAL B O 1
ATOM 2976 N N . GLY B 1 69 ? 75.764 -5.851 2.857 1.00 54.85 69 GLY B N 1
ATOM 2977 C CA . GLY B 1 69 ? 76.276 -4.463 2.852 1.00 57.14 69 GLY B CA 1
ATOM 2978 C C . GLY B 1 69 ? 75.781 -3.640 4.031 1.00 58.64 69 GLY B C 1
ATOM 2979 O O . GLY B 1 69 ? 76.037 -2.405 4.066 1.00 59.26 69 GLY B O 1
ATOM 2980 N N . VAL B 1 70 ? 75.163 -4.312 4.999 1.00 57.98 70 VAL B N 1
ATOM 2981 C CA . VAL B 1 70 ? 74.876 -3.762 6.344 1.00 58.30 70 VAL B CA 1
ATOM 2982 C C . VAL B 1 70 ? 76.076 -4.044 7.265 1.00 57.57 70 VAL B C 1
ATOM 2983 O O . VAL B 1 70 ? 76.724 -5.097 7.207 1.00 55.38 70 VAL B O 1
ATOM 2987 N N . PRO B 1 71 ? 76.450 -3.081 8.126 1.00 56.79 71 PRO B N 1
ATOM 2988 C CA . PRO B 1 71 ? 77.493 -3.330 9.121 1.00 58.13 71 PRO B CA 1
ATOM 2989 C C . PRO B 1 71 ? 77.059 -4.447 10.090 1.00 56.97 71 PRO B C 1
ATOM 2990 O O . PRO B 1 71 ? 75.901 -4.485 10.512 1.00 55.98 71 PRO B O 1
ATOM 2994 N N . PHE B 1 72 ? 78.006 -5.332 10.398 1.00 56.48 72 PHE B N 1
ATOM 2995 C CA . PHE B 1 72 ? 77.803 -6.621 11.105 1.00 55.89 72 PHE B CA 1
ATOM 2996 C C . PHE B 1 72 ? 76.887 -6.421 12.303 1.00 56.70 72 PHE B C 1
ATOM 2997 O O . PHE B 1 72 ? 75.863 -7.096 12.403 1.00 57.99 72 PHE B O 1
ATOM 3005 N N . LYS B 1 73 ? 77.283 -5.492 13.176 1.00 59.25 73 LYS B N 1
ATOM 3006 C CA . LYS B 1 73 ? 76.552 -5.059 14.390 1.00 59.32 73 LYS B CA 1
ATOM 3007 C C . LYS B 1 73 ? 75.048 -4.999 14.121 1.00 59.27 73 LYS B C 1
ATOM 3008 O O . LYS B 1 73 ? 74.292 -5.416 15.002 1.00 63.15 73 LYS B O 1
ATOM 3014 N N . ASP B 1 74 ? 74.630 -4.472 12.971 1.00 59.93 74 ASP B N 1
ATOM 3015 C CA . ASP B 1 74 ? 73.205 -4.191 12.645 1.00 59.57 74 ASP B CA 1
ATOM 3016 C C . ASP B 1 74 ? 72.567 -5.416 11.983 1.00 56.61 74 ASP B C 1
ATOM 3017 O O . ASP B 1 74 ? 71.403 -5.734 12.337 1.00 55.94 74 ASP B O 1
ATOM 3022 N N . ALA B 1 75 ? 73.314 -6.047 11.073 1.00 53.50 75 ALA B N 1
ATOM 3023 C CA . ALA B 1 75 ? 72.979 -7.283 10.326 1.00 51.62 75 ALA B CA 1
ATOM 3024 C C . ALA B 1 75 ? 72.551 -8.427 11.260 1.00 49.24 75 ALA B C 1
ATOM 3025 O O . ALA B 1 75 ? 71.581 -9.149 10.881 1.00 50.17 75 ALA B O 1
ATOM 3027 N N . VAL B 1 76 ? 73.267 -8.642 12.373 1.00 47.49 76 VAL B N 1
ATOM 3028 C CA . VAL B 1 76 ? 73.003 -9.770 13.320 1.00 46.96 76 VAL B CA 1
ATOM 3029 C C . VAL B 1 76 ? 71.616 -9.568 13.929 1.00 48.64 76 VAL B C 1
ATOM 3030 O O . VAL B 1 76 ? 70.921 -10.576 14.139 1.00 50.48 76 VAL B O 1
ATOM 3034 N N . LEU B 1 77 ? 71.198 -8.325 14.158 1.00 49.66 77 LEU B N 1
ATOM 3035 C CA . LEU B 1 77 ? 69.892 -8.084 14.823 1.00 51.07 77 LEU B CA 1
ATOM 3036 C C . LEU B 1 77 ? 68.809 -7.972 13.761 1.00 50.53 77 LEU B C 1
ATOM 3037 O O . LEU B 1 77 ? 67.636 -8.028 14.136 1.00 51.63 77 LEU B O 1
ATOM 3042 N N . ALA B 1 78 ? 69.208 -7.902 12.497 1.00 50.33 78 ALA B N 1
ATOM 3043 C CA . ALA B 1 78 ? 68.329 -7.539 11.369 1.00 49.52 78 ALA B CA 1
ATOM 3044 C C . ALA B 1 78 ? 67.368 -8.684 11.064 1.00 48.90 78 ALA B C 1
ATOM 3045 O O . ALA B 1 78 ? 67.776 -9.873 11.047 1.00 46.93 78 ALA B O 1
ATOM 3047 N N . GLU B 1 79 ? 66.129 -8.294 10.799 1.00 49.57 79 GLU B N 1
ATOM 3048 C CA . GLU B 1 79 ? 65.046 -9.167 10.297 1.00 50.43 79 GLU B CA 1
ATOM 3049 C C . GLU B 1 79 ? 65.588 -10.139 9.248 1.00 46.84 79 GLU B C 1
ATOM 3050 O O . GLU B 1 79 ? 66.418 -9.737 8.448 1.00 48.41 79 GLU B O 1
ATOM 3056 N N . PRO B 1 80 ? 65.161 -11.423 9.206 1.00 42.74 80 PRO B N 1
ATOM 3057 C CA . PRO B 1 80 ? 64.202 -11.985 10.165 1.00 41.02 80 PRO B CA 1
ATOM 3058 C C . PRO B 1 80 ? 64.814 -12.705 11.383 1.00 38.40 80 PRO B C 1
ATOM 3059 O O . PRO B 1 80 ? 64.177 -13.633 11.867 1.00 38.02 80 PRO B O 1
ATOM 3063 N N . ASN B 1 81 ? 66.024 -12.301 11.812 1.00 36.75 81 ASN B N 1
ATOM 3064 C CA . ASN B 1 81 ? 66.687 -12.736 13.084 1.00 35.60 81 ASN B CA 1
ATOM 3065 C C . ASN B 1 81 ? 65.829 -12.269 14.267 1.00 35.35 81 ASN B C 1
ATOM 3066 O O . ASN B 1 81 ? 65.425 -11.087 14.282 1.00 36.60 81 ASN B O 1
ATOM 3071 N N . ASN B 1 82 ? 65.502 -13.188 15.170 1.00 33.76 82 ASN B N 1
ATOM 3072 C CA . ASN B 1 82 ? 64.533 -12.943 16.260 1.00 33.35 82 ASN B CA 1
ATOM 3073 C C . ASN B 1 82 ? 65.056 -13.645 17.521 1.00 31.89 82 ASN B C 1
ATOM 3074 O O . ASN B 1 82 ? 64.264 -13.963 18.363 1.00 31.32 82 ASN B O 1
ATOM 3079 N N . TYR B 1 83 ? 66.354 -13.908 17.605 1.00 30.87 83 TYR B N 1
ATOM 3080 C CA . TYR B 1 83 ? 67.007 -14.097 18.915 1.00 31.34 83 TYR B CA 1
ATOM 3081 C C . TYR B 1 83 ? 66.775 -12.806 19.696 1.00 33.26 83 TYR B C 1
ATOM 3082 O O . TYR B 1 83 ? 66.673 -11.729 19.088 1.00 34.58 83 TYR B O 1
ATOM 3091 N N . PRO B 1 84 ? 66.579 -12.858 21.031 1.00 34.03 84 PRO B N 1
ATOM 3092 C CA . PRO B 1 84 ? 66.381 -11.634 21.817 1.00 35.59 84 PRO B CA 1
ATOM 3093 C C . PRO B 1 84 ? 67.572 -10.654 21.760 1.00 36.82 84 PRO B C 1
ATOM 3094 O O . PRO B 1 84 ? 68.660 -11.057 21.568 1.00 35.30 84 PRO B O 1
ATOM 3098 N N . LEU B 1 85 ? 67.282 -9.369 21.945 1.00 41.03 85 LEU B N 1
ATOM 3099 C CA . LEU B 1 85 ? 68.223 -8.327 22.437 1.00 43.95 85 LEU B CA 1
ATOM 3100 C C . LEU B 1 85 ? 68.540 -8.624 23.900 1.00 44.49 85 LEU B C 1
ATOM 3101 O O . LEU B 1 85 ? 67.586 -8.744 24.679 1.00 42.88 85 LEU B O 1
ATOM 3106 N N . LEU B 1 86 ? 69.822 -8.757 24.233 1.00 46.09 86 LEU B N 1
ATOM 3107 C CA . LEU B 1 86 ? 70.240 -9.167 25.585 1.00 50.15 86 LEU B CA 1
ATOM 3108 C C . LEU B 1 86 ? 70.503 -7.932 26.450 1.00 55.49 86 LEU B C 1
ATOM 3109 O O . LEU B 1 86 ? 70.724 -8.123 27.664 1.00 55.19 86 LEU B O 1
ATOM 3114 N N . GLY B 1 87 ? 70.453 -6.719 25.895 1.00 61.19 87 GLY B N 1
ATOM 3115 C CA . GLY B 1 87 ? 70.617 -5.512 26.734 1.00 64.75 87 GLY B CA 1
ATOM 3116 C C . GLY B 1 87 ? 72.066 -5.357 27.159 1.00 66.81 87 GLY B C 1
ATOM 3117 O O . GLY B 1 87 ? 72.361 -5.231 28.372 1.00 63.07 87 GLY B O 1
ATOM 3118 N N . VAL B 1 88 ? 72.943 -5.411 26.162 1.00 68.32 88 VAL B N 1
ATOM 3119 C CA . VAL B 1 88 ? 74.401 -5.195 26.311 1.00 70.87 88 VAL B CA 1
ATOM 3120 C C . VAL B 1 88 ? 7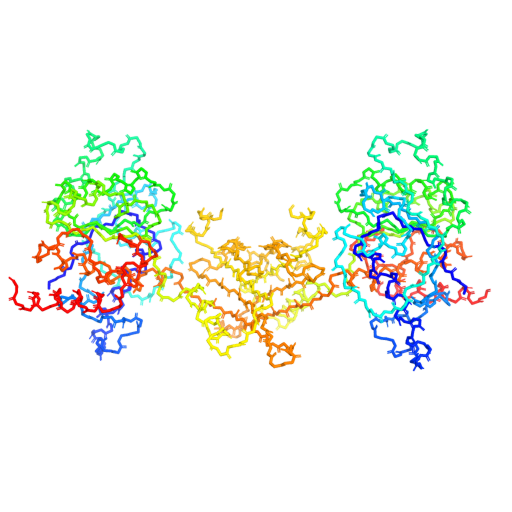4.794 -4.196 25.229 1.00 69.41 88 VAL B C 1
ATOM 3121 O O . VAL B 1 88 ? 74.193 -4.210 24.156 1.00 64.45 88 VAL B O 1
ATOM 3125 N N . GLU B 1 89 ? 75.736 -3.312 25.519 1.00 74.06 89 GLU B N 1
ATOM 3126 C CA . GLU B 1 89 ? 76.255 -2.410 24.469 1.00 75.18 89 GLU B CA 1
ATOM 3127 C C . GLU B 1 89 ? 77.082 -3.283 23.537 1.00 73.08 89 GLU B C 1
ATOM 3128 O O . GLU B 1 89 ? 78.257 -3.528 23.842 1.00 72.47 89 GLU B O 1
ATOM 3134 N N . LEU B 1 90 ? 76.447 -3.804 22.492 1.00 71.41 90 LEU B N 1
ATOM 3135 C CA . LEU B 1 90 ? 77.153 -4.586 21.449 1.00 71.85 90 LEU B CA 1
ATOM 3136 C C . LEU B 1 90 ? 78.130 -3.645 20.748 1.00 69.71 90 LEU B C 1
ATOM 3137 O O . LEU B 1 90 ? 77.709 -2.592 20.288 1.00 68.64 90 LEU B O 1
ATOM 3142 N N . PRO B 1 91 ? 79.480 -3.972 20.652 1.00 66.88 91 PRO B N 1
ATOM 3143 C CA . PRO B 1 91 ? 80.535 -3.179 20.031 1.00 68.84 91 PRO B CA 1
ATOM 3144 C C . PRO B 1 91 ? 80.410 -3.206 18.500 1.00 71.83 91 PRO B C 1
ATOM 3145 O O . PRO B 1 91 ? 79.788 -4.111 17.986 1.00 70.20 91 PRO B O 1
ATOM 3149 N N . ASP B 1 92 ? 80.986 -2.215 17.822 1.00 76.00 92 ASP B N 1
ATOM 3150 C CA . ASP B 1 92 ? 81.026 -2.175 16.344 1.00 80.45 92 ASP B CA 1
ATOM 3151 C C . ASP B 1 92 ? 82.385 -2.710 15.917 1.00 79.55 92 ASP B C 1
ATOM 3152 O O . ASP B 1 92 ? 83.399 -2.074 16.180 1.00 83.80 92 ASP B O 1
ATOM 3157 N N . PRO B 1 93 ? 82.452 -3.893 15.264 1.00 75.78 93 PRO B N 1
ATOM 3158 C CA . PRO B 1 93 ? 83.733 -4.478 14.869 1.00 72.96 93 PRO B CA 1
ATOM 3159 C C . PRO B 1 93 ? 84.318 -3.812 13.619 1.00 73.79 93 PRO B C 1
ATOM 3160 O O . PRO B 1 93 ? 85.445 -4.128 13.319 1.00 73.77 93 PRO B O 1
ATOM 3164 N N . GLY B 1 94 ? 83.540 -2.961 12.927 1.00 74.27 94 GLY B N 1
ATOM 3165 C CA . GLY B 1 94 ? 84.044 -2.005 11.918 1.00 72.67 94 GLY B CA 1
ATOM 3166 C C . GLY B 1 94 ? 83.981 -2.500 10.482 1.00 69.56 94 GLY B C 1
ATOM 3167 O O . GLY B 1 94 ? 84.438 -1.757 9.608 1.00 74.39 94 GLY B O 1
ATOM 3168 N N . PHE B 1 95 ? 83.457 -3.699 10.236 1.00 65.78 95 PHE B N 1
ATOM 3169 C CA . PHE B 1 95 ? 83.300 -4.274 8.871 1.00 65.31 95 PHE B CA 1
ATOM 3170 C C . PHE B 1 95 ? 81.815 -4.434 8.528 1.00 63.77 95 PHE B C 1
ATOM 3171 O O . PHE B 1 95 ? 80.907 -4.072 9.339 1.00 64.81 95 PHE B O 1
ATOM 3179 N N . SER B 1 96 ? 81.562 -4.930 7.322 1.00 62.47 96 SER B N 1
ATOM 3180 C CA . SER B 1 96 ? 80.205 -5.045 6.740 1.00 62.75 96 SER B CA 1
ATOM 3181 C C . SER B 1 96 ? 80.047 -6.435 6.136 1.00 64.56 96 SER B C 1
ATOM 3182 O O . SER B 1 96 ? 81.074 -6.998 5.663 1.00 63.84 96 SER B O 1
ATOM 3185 N N . VAL B 1 97 ? 78.810 -6.939 6.118 1.00 66.20 97 VAL B N 1
ATOM 3186 C CA . VAL B 1 97 ? 78.484 -8.285 5.568 1.00 68.67 97 VAL B CA 1
ATOM 3187 C C . VAL B 1 97 ? 78.705 -8.242 4.050 1.00 73.33 97 VAL B C 1
ATOM 3188 O O . VAL B 1 97 ? 77.977 -7.484 3.375 1.00 78.69 97 VAL B O 1
ATOM 3192 N N . ASP B 1 98 ? 79.680 -9.001 3.540 1.00 74.38 98 ASP B N 1
ATOM 3193 C CA . ASP B 1 98 ? 79.876 -9.177 2.075 1.00 77.58 98 ASP B CA 1
ATOM 3194 C C . ASP B 1 98 ? 78.818 -10.153 1.550 1.00 74.23 98 ASP B C 1
ATOM 3195 O O . ASP B 1 98 ? 78.187 -10.834 2.361 1.00 76.58 98 ASP B O 1
ATOM 3200 N N . ALA B 1 99 ? 78.658 -10.217 0.228 1.00 68.78 99 ALA B N 1
ATOM 3201 C CA . ALA B 1 99 ? 77.773 -11.155 -0.496 1.00 64.29 99 ALA B CA 1
ATOM 3202 C C . ALA B 1 99 ? 78.322 -12.581 -0.404 1.00 61.56 99 ALA B C 1
ATOM 3203 O O . ALA B 1 99 ? 79.526 -12.766 -0.561 1.00 62.62 99 ALA B O 1
ATOM 3205 N N . GLY B 1 100 ? 77.461 -13.564 -0.183 1.00 59.80 100 GLY B N 1
ATOM 3206 C CA . GLY B 1 100 ? 77.875 -14.979 -0.155 1.00 57.53 100 GLY B CA 1
ATOM 3207 C C . GLY B 1 100 ? 77.939 -15.574 -1.551 1.00 55.20 100 GLY B C 1
ATOM 3208 O O . GLY B 1 100 ? 77.743 -14.827 -2.506 1.00 52.96 100 GLY B O 1
ATOM 3209 N N . LEU B 1 101 ? 78.191 -16.883 -1.624 1.00 54.62 101 LEU B N 1
ATOM 3210 C CA . LEU B 1 101 ? 78.092 -17.739 -2.834 1.00 55.59 101 LEU B CA 1
ATOM 3211 C C . LEU B 1 101 ? 76.633 -18.116 -3.045 1.00 55.27 101 LEU B C 1
ATOM 3212 O O . LEU B 1 101 ? 76.069 -18.749 -2.147 1.00 54.38 101 LEU B O 1
ATOM 3217 N N . THR B 1 102 ? 76.078 -17.825 -4.221 1.00 55.36 102 THR B N 1
ATOM 3218 C CA . THR B 1 102 ? 74.821 -18.442 -4.725 1.00 55.47 102 THR B CA 1
ATOM 3219 C C . THR B 1 102 ? 75.184 -19.748 -5.444 1.00 56.16 102 THR B C 1
ATOM 3220 O O . THR B 1 102 ? 76.362 -19.903 -5.780 1.00 55.51 102 THR B O 1
ATOM 3224 N N . GLU B 1 103 ? 74.231 -20.663 -5.635 1.00 56.73 103 GLU B N 1
ATOM 3225 C CA . GLU B 1 103 ? 74.486 -22.054 -6.121 1.00 57.42 103 GLU B CA 1
ATOM 3226 C C . GLU B 1 103 ? 75.354 -22.026 -7.404 1.00 60.00 103 GLU B C 1
ATOM 3227 O O . GLU B 1 103 ? 76.240 -22.902 -7.531 1.00 60.52 103 GLU B O 1
ATOM 3233 N N . GLU B 1 104 ? 75.142 -21.069 -8.322 1.00 61.85 104 GLU B N 1
ATOM 3234 C CA . GLU B 1 104 ? 75.912 -20.971 -9.607 1.00 63.10 104 GLU B CA 1
ATOM 3235 C C . GLU B 1 104 ? 77.372 -20.567 -9.353 1.00 61.57 104 GLU B C 1
ATOM 3236 O O . GLU B 1 104 ? 78.220 -20.990 -10.113 1.00 61.38 104 GLU B O 1
ATOM 3242 N N . ASP B 1 105 ? 77.659 -19.825 -8.291 1.00 62.63 105 ASP B N 1
ATOM 3243 C CA . ASP B 1 105 ? 79.043 -19.454 -7.881 1.00 62.81 105 ASP B CA 1
ATOM 3244 C C . ASP B 1 105 ? 79.716 -20.591 -7.097 1.00 60.61 105 ASP B C 1
ATOM 3245 O O . ASP B 1 105 ? 80.771 -20.338 -6.512 1.00 58.17 105 ASP B O 1
ATOM 3250 N N . ALA B 1 106 ? 79.155 -21.800 -7.065 1.00 61.67 106 ALA B N 1
ATOM 3251 C CA . ALA B 1 106 ? 79.763 -22.953 -6.354 1.00 64.52 106 ALA B CA 1
ATOM 3252 C C . ALA B 1 106 ? 81.233 -23.114 -6.782 1.00 65.43 106 ALA B C 1
ATOM 3253 O O . ALA B 1 106 ? 82.138 -23.153 -5.904 1.00 62.78 106 ALA B O 1
ATOM 3255 N N . ASP B 1 107 ? 81.447 -23.170 -8.101 1.00 68.18 107 ASP B N 1
ATOM 3256 C CA . ASP B 1 107 ? 82.723 -23.551 -8.756 1.00 70.62 107 ASP B CA 1
ATOM 3257 C C . ASP B 1 107 ? 83.870 -22.643 -8.306 1.00 70.38 107 ASP B C 1
ATOM 3258 O O . ASP B 1 107 ? 83.723 -21.427 -8.389 1.00 68.99 107 ASP B O 1
ATOM 3263 N N . PRO B 1 108 ? 85.050 -23.201 -7.906 1.00 70.19 108 PRO B N 1
ATOM 3264 C CA . PRO B 1 108 ? 86.138 -22.413 -7.309 1.00 68.86 108 PRO B CA 1
ATOM 3265 C C . PRO B 1 108 ? 86.700 -21.287 -8.190 1.00 68.11 108 PRO B C 1
ATOM 3266 O O . PRO B 1 108 ? 87.391 -20.451 -7.657 1.00 68.67 108 PRO B O 1
ATOM 3270 N N . SER B 1 109 ? 86.435 -21.301 -9.498 1.00 66.27 109 SER B N 1
ATOM 3271 C CA . SER B 1 109 ? 86.974 -20.271 -10.418 1.00 65.85 109 SER B CA 1
ATOM 3272 C C . SER B 1 109 ? 85.953 -19.141 -10.633 1.00 64.56 109 SER B C 1
ATOM 3273 O O . SER B 1 109 ? 86.307 -18.184 -11.328 1.00 62.21 109 SER B O 1
ATOM 3276 N N . SER B 1 110 ? 84.744 -19.224 -10.060 1.00 64.56 110 SER B N 1
ATOM 3277 C CA . SER B 1 110 ? 83.737 -18.122 -10.106 1.00 63.84 110 SER B CA 1
ATOM 3278 C C . SER B 1 110 ? 84.351 -16.878 -9.476 1.00 65.67 110 SER B C 1
ATOM 3279 O O . SER B 1 110 ? 85.227 -17.005 -8.623 1.00 67.56 110 SER B O 1
ATOM 3282 N N . PRO B 1 111 ? 83.916 -15.658 -9.866 1.00 68.40 111 PRO B N 1
ATOM 3283 C CA . PRO B 1 111 ? 84.330 -14.421 -9.193 1.00 68.98 111 PRO B CA 1
ATOM 3284 C C . PRO B 1 111 ? 83.952 -14.304 -7.706 1.00 67.37 111 PRO B C 1
ATOM 3285 O O . PRO B 1 111 ? 84.732 -13.725 -6.961 1.00 65.31 111 PRO B O 1
ATOM 3289 N N . ALA B 1 112 ? 82.773 -14.815 -7.323 1.00 65.84 112 ALA B N 1
ATOM 3290 C CA . ALA B 1 112 ? 82.346 -14.942 -5.911 1.00 65.78 112 ALA B CA 1
ATOM 3291 C C . ALA B 1 112 ? 83.392 -15.754 -5.145 1.00 63.58 112 ALA B C 1
ATOM 3292 O O . ALA B 1 112 ? 83.991 -15.220 -4.192 1.00 65.32 112 ALA B O 1
ATOM 3294 N N . PHE B 1 113 ? 83.609 -17.001 -5.546 1.00 59.20 113 PHE B N 1
ATOM 3295 C CA . PHE B 1 113 ? 84.539 -17.916 -4.840 1.00 56.47 113 PHE B CA 1
ATOM 3296 C C . PHE B 1 113 ? 85.885 -17.220 -4.611 1.00 57.41 113 PHE B C 1
ATOM 3297 O O . PHE B 1 113 ? 86.455 -17.343 -3.526 1.00 53.53 113 PHE B O 1
ATOM 3305 N N . ARG B 1 114 ? 86.400 -16.534 -5.636 1.00 63.26 114 ARG B N 1
ATOM 3306 C CA . ARG B 1 114 ? 87.741 -15.882 -5.607 1.00 64.30 114 ARG B CA 1
ATOM 3307 C C . ARG B 1 114 ? 87.679 -14.742 -4.598 1.00 63.46 114 ARG B C 1
ATOM 3308 O O . ARG B 1 114 ? 88.646 -14.579 -3.844 1.00 66.22 114 ARG B O 1
ATOM 3316 N N . ARG B 1 115 ? 86.585 -13.978 -4.608 1.00 60.85 115 ARG B N 1
ATOM 3317 C CA . ARG B 1 115 ? 86.404 -12.848 -3.667 1.00 59.79 115 ARG B CA 1
ATOM 3318 C C . ARG B 1 115 ? 86.388 -13.372 -2.219 1.00 57.86 115 ARG B C 1
ATOM 3319 O O . ARG B 1 115 ? 87.023 -12.734 -1.378 1.00 56.53 115 ARG B O 1
ATOM 3327 N N . ILE B 1 116 ? 85.700 -14.481 -1.942 1.00 55.74 116 ILE B N 1
ATOM 3328 C CA . ILE B 1 116 ? 85.559 -15.036 -0.564 1.00 55.17 116 ILE B CA 1
ATOM 3329 C C . ILE B 1 116 ? 86.923 -15.508 -0.078 1.00 54.46 116 ILE B C 1
ATOM 3330 O O . ILE B 1 116 ? 87.317 -15.104 1.037 1.00 55.66 116 ILE B O 1
ATOM 3335 N N . VAL B 1 117 ? 87.639 -16.257 -0.903 1.00 55.50 117 VAL B N 1
ATOM 3336 C CA . VAL B 1 117 ? 89.034 -16.719 -0.614 1.00 57.32 117 VAL B CA 1
ATOM 3337 C C . VAL B 1 117 ? 89.946 -15.501 -0.412 1.00 58.82 117 VAL B C 1
ATOM 3338 O O . VAL B 1 117 ? 90.838 -15.564 0.390 1.00 59.74 117 VAL B O 1
ATOM 3342 N N . GLU B 1 118 ? 89.732 -14.434 -1.165 1.00 63.43 118 GLU B N 1
ATOM 3343 C CA . GLU B 1 118 ? 90.257 -13.063 -0.918 1.00 67.12 118 GLU B CA 1
ATOM 3344 C C . GLU B 1 118 ? 89.949 -12.630 0.514 1.00 66.36 118 GLU B C 1
ATOM 3345 O O . GLU B 1 118 ? 90.891 -12.272 1.225 1.00 65.87 118 GLU B O 1
ATOM 3351 N N . ARG B 1 119 ? 88.662 -12.607 0.883 1.00 68.88 119 ARG B N 1
ATOM 3352 C CA . ARG B 1 119 ? 88.184 -12.013 2.168 1.00 69.06 119 ARG B CA 1
ATOM 3353 C C . ARG B 1 119 ? 88.743 -12.830 3.343 1.00 66.17 119 ARG B C 1
ATOM 3354 O O . ARG B 1 119 ? 89.160 -12.191 4.338 1.00 66.16 119 ARG B O 1
ATOM 3362 N N . LEU B 1 120 ? 88.803 -14.166 3.239 1.00 61.81 120 LEU B N 1
ATOM 3363 C CA . LEU B 1 120 ? 89.292 -15.008 4.362 1.00 60.67 120 LEU B CA 1
ATOM 3364 C C . LEU B 1 120 ? 90.791 -14.741 4.583 1.00 63.96 120 LEU B C 1
ATOM 3365 O O . LEU B 1 120 ? 91.241 -14.672 5.785 1.00 64.24 120 LEU B O 1
ATOM 3370 N N . ARG B 1 121 ? 91.545 -14.588 3.484 1.00 65.97 121 ARG B N 1
ATOM 3371 C CA . ARG B 1 121 ? 93.013 -14.332 3.524 1.00 69.94 121 ARG B CA 1
ATOM 3372 C C . ARG B 1 121 ? 93.268 -12.918 4.088 1.00 71.01 121 ARG B C 1
ATOM 3373 O O . ARG B 1 121 ? 94.177 -12.774 4.943 1.00 69.92 121 ARG B O 1
ATOM 3381 N N . GLU B 1 122 ? 92.484 -11.927 3.655 1.00 72.82 122 GLU B N 1
ATOM 3382 C CA . GLU B 1 122 ? 92.705 -10.482 3.943 1.00 77.47 122 GLU B CA 1
ATOM 3383 C C . GLU B 1 122 ? 92.336 -10.193 5.401 1.00 75.77 122 GLU B C 1
ATOM 3384 O O . GLU B 1 122 ? 93.094 -9.453 6.068 1.00 73.86 122 GLU B O 1
ATOM 3390 N N . SER B 1 123 ? 91.206 -10.749 5.858 1.00 75.01 123 SER B N 1
ATOM 3391 C CA . SER B 1 123 ? 90.673 -10.602 7.237 1.00 72.28 123 SER B CA 1
ATOM 3392 C C . SER B 1 123 ? 91.496 -11.419 8.220 1.00 69.88 123 SER B C 1
ATOM 3393 O O . SER B 1 123 ? 91.224 -11.310 9.413 1.00 70.00 123 SER B O 1
ATOM 3396 N N . LYS B 1 124 ? 92.442 -12.214 7.733 1.00 70.27 124 LYS B N 1
ATOM 3397 C CA . LYS B 1 124 ? 93.321 -13.045 8.591 1.00 71.93 124 LYS B CA 1
ATOM 3398 C C . LYS B 1 124 ? 92.441 -13.914 9.497 1.00 68.27 124 LYS B C 1
ATOM 3399 O O . LYS B 1 124 ? 92.841 -14.176 10.641 1.00 65.68 124 LYS B O 1
ATOM 3405 N N . ALA B 1 125 ? 91.293 -14.361 8.993 1.00 64.16 125 ALA B N 1
ATOM 3406 C CA . ALA B 1 125 ? 90.391 -15.271 9.725 1.00 61.63 125 ALA B CA 1
ATOM 3407 C C . ALA B 1 125 ? 91.151 -16.558 10.073 1.00 58.11 125 ALA B C 1
ATOM 3408 O O . ALA B 1 125 ? 92.125 -16.916 9.375 1.00 59.50 125 ALA B O 1
ATOM 3410 N N . GLU B 1 126 ? 90.764 -17.182 11.174 1.00 55.29 126 GLU B N 1
ATOM 3411 C CA . GLU B 1 126 ? 91.383 -18.435 11.655 1.00 53.78 126 GLU B CA 1
ATOM 3412 C C . GLU B 1 126 ? 90.375 -19.554 11.473 1.00 51.95 126 GLU B C 1
ATOM 3413 O O . GLU B 1 126 ? 90.795 -20.699 11.177 1.00 54.94 126 GLU B O 1
ATOM 3419 N N . VAL B 1 127 ? 89.100 -19.211 11.629 1.00 47.81 127 VAL B N 1
ATOM 3420 C CA . VAL B 1 127 ? 87.968 -20.171 11.633 1.00 44.33 127 VAL B CA 1
ATOM 3421 C C . VAL B 1 127 ? 86.895 -19.577 10.736 1.00 42.29 127 VAL B C 1
ATOM 3422 O O . VAL B 1 127 ? 86.550 -18.391 10.913 1.00 42.53 127 VAL B O 1
ATOM 3426 N N . LEU B 1 128 ? 86.355 -20.380 9.835 1.00 40.72 128 LEU B N 1
ATOM 3427 C CA . LEU B 1 128 ? 85.103 -20.038 9.134 1.00 39.09 128 LEU B CA 1
ATOM 3428 C C . LEU B 1 128 ? 84.005 -20.911 9.731 1.00 38.28 128 LEU B C 1
ATOM 3429 O O . LEU B 1 128 ? 84.161 -22.129 9.710 1.00 38.85 128 LEU B O 1
ATOM 3434 N N . LEU B 1 129 ? 82.993 -20.286 10.330 1.00 38.01 129 LEU B N 1
ATOM 3435 C CA . LEU B 1 129 ? 81.775 -20.941 10.873 1.00 37.57 129 LEU B CA 1
ATOM 3436 C C . LEU B 1 129 ? 80.696 -20.986 9.780 1.00 37.59 129 LEU B C 1
ATOM 3437 O O . LEU B 1 129 ? 80.136 -19.918 9.379 1.00 38.71 129 LEU B O 1
ATOM 3442 N N . TYR B 1 130 ? 80.383 -22.189 9.326 1.00 36.14 130 TYR B N 1
ATOM 3443 C CA . TYR B 1 130 ? 79.326 -22.427 8.340 1.00 35.54 130 TYR B CA 1
ATOM 3444 C C . TYR B 1 130 ? 77.997 -22.538 9.058 1.00 34.93 130 TYR B C 1
ATOM 3445 O O . TYR B 1 130 ? 77.776 -23.557 9.760 1.00 36.16 130 TYR B O 1
ATOM 3454 N N . SER B 1 131 ? 77.119 -21.576 8.886 1.00 34.49 131 SER B N 1
ATOM 3455 C CA . SER B 1 131 ? 75.887 -21.532 9.715 1.00 34.95 131 SER B CA 1
ATOM 3456 C C . SER B 1 131 ? 74.684 -21.203 8.836 1.00 34.19 131 SER B C 1
ATOM 3457 O O . SER B 1 131 ? 73.796 -20.451 9.283 1.00 35.49 131 SER B O 1
ATOM 3460 N N . LEU B 1 132 ? 74.633 -21.816 7.665 1.00 32.68 132 LEU B N 1
ATOM 3461 C CA . LEU B 1 132 ? 73.546 -21.657 6.668 1.00 32.05 132 LEU B CA 1
ATOM 3462 C C . LEU B 1 132 ? 72.382 -22.563 7.038 1.00 30.28 132 LEU B C 1
ATOM 3463 O O . LEU B 1 132 ? 72.497 -23.451 7.879 1.00 28.70 132 LEU B O 1
ATOM 3468 N N . PRO B 1 133 ? 71.253 -22.411 6.317 1.00 29.70 133 PRO B N 1
ATOM 3469 C CA . PRO B 1 133 ? 70.149 -23.341 6.476 1.00 29.74 133 PRO B CA 1
ATOM 3470 C C . PRO B 1 133 ? 70.599 -24.791 6.225 1.00 30.25 133 PRO B C 1
ATOM 3471 O O . PRO B 1 133 ? 71.591 -25.063 5.5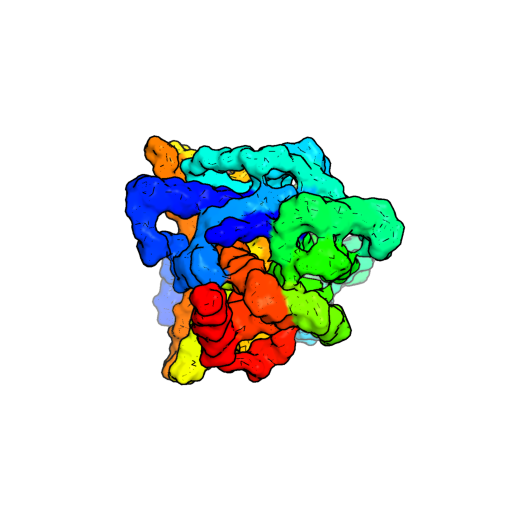27 1.00 31.03 133 PRO B O 1
ATOM 3475 N N . THR B 1 134 ? 69.875 -25.726 6.808 1.00 30.64 134 THR B N 1
ATOM 3476 C CA . THR B 1 134 ? 70.044 -27.168 6.540 1.00 31.59 134 THR B CA 1
ATOM 3477 C C . THR B 1 134 ? 69.580 -27.408 5.100 1.00 33.10 134 THR B C 1
ATOM 3478 O O . THR B 1 134 ? 68.638 -26.705 4.704 1.00 34.27 134 THR B O 1
ATOM 3482 N N . GLY B 1 135 ? 70.282 -28.274 4.356 1.00 33.77 135 GLY B N 1
ATOM 3483 C CA . GLY B 1 135 ? 69.828 -28.831 3.083 1.00 34.88 135 GLY B CA 1
ATOM 3484 C C . GLY B 1 135 ? 70.697 -28.385 1.917 1.00 36.12 135 GLY B C 1
ATOM 3485 O O . GLY B 1 135 ? 70.390 -28.816 0.754 1.00 36.86 135 GLY B O 1
ATOM 3486 N N . LEU B 1 136 ? 71.722 -27.564 2.152 1.00 35.70 136 LEU B N 1
ATOM 3487 C CA . LEU B 1 136 ? 72.466 -26.955 1.021 1.00 36.46 136 LEU B CA 1
ATOM 3488 C C . LEU B 1 136 ? 73.836 -27.609 0.889 1.00 36.59 136 LEU B C 1
ATOM 3489 O O . LEU B 1 136 ? 74.804 -26.937 1.169 1.00 36.53 136 LEU B O 1
ATOM 3494 N N . GLN B 1 137 ? 73.888 -28.859 0.414 1.00 38.13 137 GLN B N 1
ATOM 3495 C CA . GLN B 1 137 ? 75.124 -29.681 0.198 1.00 38.85 137 GLN B CA 1
ATOM 3496 C C . GLN B 1 137 ? 76.139 -28.952 -0.690 1.00 39.73 137 GLN B C 1
ATOM 3497 O O . GLN B 1 137 ? 77.329 -28.944 -0.343 1.00 42.15 137 GLN B O 1
ATOM 3503 N N . TRP B 1 138 ? 75.715 -28.305 -1.762 1.00 39.87 138 TRP B N 1
ATOM 3504 C CA . TRP B 1 138 ? 76.637 -27.509 -2.616 1.00 39.73 138 TRP B CA 1
ATOM 3505 C C . TRP B 1 138 ? 77.383 -26.435 -1.798 1.00 38.40 138 TRP B C 1
ATOM 3506 O O . TRP B 1 138 ? 78.573 -26.194 -2.101 1.00 37.64 138 TRP B O 1
ATOM 3517 N N . ALA B 1 139 ? 76.724 -25.783 -0.828 1.00 37.67 139 ALA B N 1
ATOM 3518 C CA . ALA B 1 139 ? 77.284 -24.593 -0.136 1.00 37.53 139 ALA B CA 1
ATOM 3519 C C . ALA B 1 139 ? 78.293 -25.055 0.908 1.00 37.78 139 ALA B C 1
ATOM 3520 O O . ALA B 1 139 ? 79.431 -24.540 0.925 1.00 37.94 139 ALA B O 1
ATOM 3522 N N . ALA B 1 140 ? 77.900 -26.033 1.720 1.00 38.50 140 ALA B N 1
ATOM 3523 C CA . ALA B 1 140 ? 78.759 -26.666 2.744 1.00 39.52 140 ALA B CA 1
ATOM 3524 C C . ALA B 1 140 ? 80.063 -27.104 2.058 1.00 41.56 140 ALA B C 1
ATOM 3525 O O . ALA B 1 140 ? 81.153 -26.749 2.537 1.00 42.31 140 ALA B O 1
ATOM 3527 N N . ILE B 1 141 ? 79.972 -27.794 0.917 1.00 42.05 141 ILE B N 1
ATOM 3528 C CA . ILE B 1 141 ? 81.196 -28.204 0.153 1.00 43.03 141 ILE B CA 1
ATOM 3529 C C . ILE B 1 141 ? 81.969 -26.938 -0.249 1.00 42.41 141 ILE B C 1
ATOM 3530 O O . ILE B 1 141 ? 83.176 -26.900 -0.049 1.00 42.99 141 ILE B O 1
ATOM 3535 N N . ALA B 1 142 ? 81.271 -25.945 -0.810 1.00 41.91 142 ALA B N 1
ATOM 3536 C CA . ALA B 1 142 ? 81.847 -24.737 -1.446 1.00 41.18 142 ALA B CA 1
ATOM 3537 C C . ALA B 1 142 ? 82.558 -23.907 -0.390 1.00 40.88 142 ALA B C 1
ATOM 3538 O O . ALA B 1 142 ? 83.764 -23.710 -0.551 1.00 42.03 142 ALA B O 1
ATOM 3540 N N . TYR B 1 143 ? 81.858 -23.443 0.648 1.00 40.07 143 TYR B N 1
ATOM 3541 C CA . TYR B 1 143 ? 82.495 -22.689 1.751 1.00 40.15 143 TYR B CA 1
ATOM 3542 C C . TYR B 1 143 ? 83.653 -23.495 2.338 1.00 40.91 143 TYR B C 1
ATOM 3543 O O . TYR B 1 143 ? 84.633 -22.893 2.811 1.00 41.04 143 TYR B O 1
ATOM 3552 N N . ALA B 1 144 ? 83.569 -24.818 2.302 1.00 42.06 144 ALA B N 1
ATOM 3553 C CA . ALA B 1 144 ? 84.623 -25.681 2.879 1.00 44.16 144 ALA B CA 1
ATOM 3554 C C . ALA B 1 144 ? 85.888 -25.640 1.985 1.00 45.37 144 ALA B C 1
ATOM 3555 O O . ALA B 1 144 ? 87.016 -25.562 2.498 1.00 44.69 144 ALA B O 1
ATOM 3557 N N . ARG B 1 145 ? 85.739 -25.651 0.674 1.00 48.40 145 ARG B N 1
ATOM 3558 C CA . ARG B 1 145 ? 86.925 -25.636 -0.233 1.00 52.07 145 ARG B CA 1
ATOM 3559 C C . ARG B 1 145 ? 87.493 -24.215 -0.228 1.00 51.57 145 ARG B C 1
ATOM 3560 O O . ARG B 1 145 ? 88.724 -24.073 -0.246 1.00 50.94 145 ARG B O 1
ATOM 3568 N N . ALA B 1 146 ? 86.609 -23.216 -0.078 1.00 51.10 146 ALA B N 1
ATOM 3569 C CA . ALA B 1 146 ? 86.972 -21.785 0.050 1.00 49.55 146 ALA B CA 1
ATOM 3570 C C . ALA B 1 146 ? 87.904 -21.649 1.241 1.00 49.60 146 ALA B C 1
ATOM 3571 O O . ALA B 1 146 ? 88.955 -21.059 1.086 1.00 50.88 146 ALA B O 1
ATOM 3573 N N . ALA B 1 147 ? 87.527 -22.253 2.368 1.00 50.45 147 ALA B N 1
ATOM 3574 C CA . ALA B 1 147 ? 88.268 -22.198 3.648 1.00 50.82 147 ALA B CA 1
ATOM 3575 C C . ALA B 1 147 ? 89.583 -22.925 3.486 1.00 51.43 147 ALA B C 1
ATOM 3576 O O . ALA B 1 147 ? 90.607 -22.412 3.972 1.00 50.74 147 ALA B O 1
ATOM 3578 N N . LEU B 1 148 ? 89.518 -24.097 2.859 1.00 54.32 148 LEU B N 1
ATOM 3579 C CA . LEU B 1 148 ? 90.717 -24.950 2.667 1.00 56.14 148 LEU B CA 1
ATOM 3580 C C . LEU B 1 148 ? 91.751 -24.165 1.875 1.00 58.26 148 LEU B C 1
ATOM 3581 O O . LEU B 1 148 ? 92.887 -24.142 2.330 1.00 61.32 148 LEU B O 1
ATOM 3586 N N . GLU B 1 149 ? 91.360 -23.605 0.731 1.00 60.00 149 GLU B N 1
ATOM 3587 C CA . GLU B 1 149 ? 92.263 -22.921 -0.231 1.00 63.12 149 GLU B CA 1
ATOM 3588 C C . GLU B 1 149 ? 93.061 -21.834 0.486 1.00 61.68 149 GLU B C 1
ATOM 3589 O O . GLU B 1 149 ? 94.267 -21.719 0.211 1.00 62.52 149 GLU B O 1
ATOM 3595 N N . ALA B 1 150 ? 92.401 -21.111 1.397 1.00 63.03 150 ALA B N 1
ATOM 3596 C CA . ALA B 1 150 ? 92.947 -19.966 2.181 1.00 61.93 150 ALA B CA 1
ATOM 3597 C C . ALA B 1 150 ? 93.535 -20.399 3.535 1.00 60.02 150 ALA B C 1
ATOM 3598 O O . ALA B 1 150 ? 93.921 -19.495 4.329 1.00 59.72 150 ALA B O 1
ATOM 3600 N N . LYS B 1 151 ? 93.582 -21.706 3.809 1.00 58.33 151 LYS B N 1
ATOM 3601 C CA . LYS B 1 151 ? 94.203 -22.346 5.011 1.00 57.42 151 LYS B CA 1
ATOM 3602 C C . LYS B 1 151 ? 93.428 -21.978 6.290 1.00 55.60 151 LYS B C 1
ATOM 3603 O O . LYS B 1 151 ? 94.042 -21.929 7.366 1.00 58.96 151 LYS B O 1
ATOM 3609 N N . VAL B 1 152 ? 92.122 -21.738 6.197 1.00 51.49 152 VAL B N 1
ATOM 3610 C CA . VAL B 1 152 ? 91.292 -21.341 7.369 1.00 49.02 152 VAL B CA 1
ATOM 3611 C C . VAL B 1 152 ? 90.486 -22.564 7.879 1.00 47.76 152 VAL B C 1
ATOM 3612 O O . VAL B 1 152 ? 89.854 -23.285 7.065 1.00 46.27 152 VAL B O 1
ATOM 3616 N N . ALA B 1 153 ? 90.529 -22.833 9.185 1.00 47.06 153 ALA B N 1
ATOM 3617 C CA . ALA B 1 153 ? 89.770 -23.932 9.848 1.00 46.70 153 ALA B CA 1
ATOM 3618 C C . ALA B 1 153 ? 88.268 -23.817 9.495 1.00 44.38 153 ALA B C 1
ATOM 3619 O O . ALA B 1 153 ? 87.751 -22.681 9.413 1.00 43.66 153 ALA B O 1
ATOM 3621 N N . PHE B 1 154 ? 87.587 -24.948 9.314 1.00 41.93 154 PHE B N 1
ATOM 3622 C CA . PHE B 1 154 ? 86.146 -24.994 8.959 1.00 40.97 154 PHE B CA 1
ATOM 3623 C C . PHE B 1 154 ? 85.319 -25.702 10.040 1.00 40.32 154 PHE B C 1
ATOM 3624 O O . PHE B 1 154 ? 85.665 -26.844 10.425 1.00 39.88 154 PHE B O 1
ATOM 3632 N N . VAL B 1 155 ? 84.177 -25.113 10.419 1.00 39.68 155 VAL B N 1
ATOM 3633 C CA . VAL B 1 155 ? 83.211 -25.716 11.389 1.00 38.98 155 VAL B CA 1
ATOM 3634 C C . VAL B 1 155 ? 81.851 -25.892 10.719 1.00 37.51 155 VAL B C 1
ATOM 3635 O O . VAL B 1 155 ? 81.217 -24.884 10.425 1.00 38.22 155 VAL B O 1
ATOM 3639 N N . ASN B 1 156 ? 81.372 -27.128 10.616 1.00 36.54 156 ASN B N 1
ATOM 3640 C CA . ASN B 1 156 ? 80.038 -27.446 10.040 1.00 35.85 156 ASN B CA 1
ATOM 3641 C C . ASN B 1 156 ? 78.960 -27.612 11.138 1.00 35.88 156 ASN B C 1
ATOM 3642 O O . ASN B 1 156 ? 78.854 -28.735 11.724 1.00 34.34 156 ASN B O 1
ATOM 3647 N N . CYS B 1 157 ? 78.096 -26.602 11.324 1.00 36.44 157 CYS B N 1
ATOM 3648 C CA . CYS B 1 157 ? 76.876 -26.717 12.174 1.00 37.00 157 CYS B CA 1
ATOM 3649 C C . CYS B 1 157 ? 75.812 -27.673 11.622 1.00 36.46 157 CYS B C 1
ATOM 3650 O O . CYS B 1 157 ? 74.907 -28.059 12.474 1.00 37.38 157 CYS B O 1
ATOM 3653 N N . THR B 1 158 ? 75.818 -27.948 10.313 1.00 34.50 158 THR B N 1
ATOM 3654 C CA . THR B 1 158 ? 74.639 -28.510 9.586 1.00 34.30 158 THR B CA 1
ATOM 3655 C C . THR B 1 158 ? 74.809 -30.007 9.390 1.00 34.70 158 THR B C 1
ATOM 3656 O O . THR B 1 158 ? 75.929 -30.494 9.568 1.00 34.71 158 THR B O 1
ATOM 3660 N N . PRO B 1 159 ? 73.720 -30.744 9.022 1.00 35.38 159 PRO B N 1
ATOM 3661 C CA . PRO B 1 159 ? 73.789 -32.178 8.699 1.00 35.93 159 PRO B CA 1
ATOM 3662 C C . PRO B 1 159 ? 74.449 -32.499 7.341 1.00 36.39 159 PRO B C 1
ATOM 3663 O O . PRO B 1 159 ? 74.654 -33.686 7.038 1.00 35.77 159 PRO B O 1
ATOM 3667 N N . GLU B 1 160 ? 74.854 -31.483 6.589 1.00 37.01 160 GLU B N 1
ATOM 3668 C CA . GLU B 1 160 ? 75.517 -31.712 5.284 1.00 39.13 160 GLU B CA 1
ATOM 3669 C C . GLU B 1 160 ? 76.824 -32.473 5.498 1.00 40.00 160 GLU B C 1
ATOM 3670 O O . GLU B 1 160 ? 77.476 -32.260 6.499 1.00 38.52 160 GLU B O 1
ATOM 3676 N N . LEU B 1 161 ? 77.149 -33.334 4.523 1.00 41.94 161 LEU B N 1
ATOM 3677 C CA . LEU B 1 161 ? 78.408 -34.111 4.451 1.00 42.90 161 LEU B CA 1
ATOM 3678 C C . LEU B 1 161 ? 79.556 -33.144 4.151 1.00 42.57 161 LEU B C 1
ATOM 3679 O O . LEU B 1 161 ? 79.492 -32.536 3.048 1.00 42.57 161 LEU B O 1
ATOM 3684 N N . VAL B 1 162 ? 80.489 -32.957 5.109 1.00 41.55 162 VAL B N 1
ATOM 3685 C CA . VAL B 1 162 ? 81.762 -32.193 4.934 1.00 41.82 162 VAL B CA 1
ATOM 3686 C C . VAL B 1 162 ? 82.894 -32.943 5.642 1.00 42.03 162 VAL B C 1
ATOM 3687 O O . VAL B 1 162 ? 83.735 -33.561 4.979 1.00 42.41 162 VAL B O 1
ATOM 3691 N N . ALA B 1 163 ? 82.941 -32.906 6.969 1.00 43.42 163 ALA B N 1
ATOM 3692 C CA . ALA B 1 163 ? 83.949 -33.677 7.736 1.00 43.60 163 ALA B CA 1
ATOM 3693 C C . ALA B 1 163 ? 83.743 -35.146 7.415 1.00 43.88 163 ALA B C 1
ATOM 3694 O O . ALA B 1 163 ? 84.668 -35.895 7.572 1.00 46.89 163 ALA B O 1
ATOM 3696 N N . ARG B 1 164 ? 82.568 -35.539 6.935 1.00 43.38 164 ARG B N 1
ATOM 3697 C CA . ARG B 1 164 ? 82.285 -36.989 6.770 1.00 44.10 164 ARG B CA 1
ATOM 3698 C C . ARG B 1 164 ? 82.696 -37.495 5.373 1.00 46.53 164 ARG B C 1
ATOM 3699 O O . ARG B 1 164 ? 82.697 -38.750 5.204 1.00 44.32 164 ARG B O 1
ATOM 3707 N N . THR B 1 165 ? 82.983 -36.601 4.404 1.00 49.04 165 THR B N 1
ATOM 3708 C CA . THR B 1 165 ? 83.521 -37.015 3.076 1.00 53.84 165 THR B CA 1
ATOM 3709 C C . THR B 1 165 ? 85.020 -37.293 3.254 1.00 54.64 165 THR B C 1
ATOM 3710 O O . THR B 1 165 ? 85.822 -36.366 3.358 1.00 53.91 165 THR B O 1
ATOM 3714 N N . PRO B 1 166 ? 85.441 -38.580 3.255 1.00 56.62 166 PRO B N 1
ATOM 3715 C CA . PRO B 1 166 ? 86.820 -38.939 3.619 1.00 57.72 166 PRO B CA 1
ATOM 3716 C C . PRO B 1 166 ? 87.932 -38.243 2.793 1.00 56.60 166 PRO B C 1
ATOM 3717 O O . PRO B 1 166 ? 88.986 -37.994 3.323 1.00 55.76 166 PRO B O 1
ATOM 3721 N N . GLU B 1 167 ? 87.708 -37.932 1.518 1.00 54.92 167 GLU B N 1
ATOM 3722 C CA . GLU B 1 167 ? 88.769 -37.275 0.697 1.00 56.25 167 GLU B CA 1
ATOM 3723 C C . GLU B 1 167 ? 88.898 -35.787 1.068 1.00 50.67 167 GLU B C 1
ATOM 3724 O O . GLU B 1 167 ? 90.003 -35.257 1.025 1.00 50.34 167 GLU B O 1
ATOM 3730 N N . LEU B 1 168 ? 87.820 -35.093 1.400 1.00 47.12 168 LEU B N 1
ATOM 3731 C CA . LEU B 1 168 ? 87.934 -33.659 1.800 1.00 45.11 168 LEU B CA 1
ATOM 3732 C C . LEU B 1 168 ? 88.656 -33.544 3.161 1.00 44.14 168 LEU B C 1
ATOM 3733 O O . LEU B 1 168 ? 89.530 -32.700 3.314 1.00 41.65 168 LEU B O 1
ATOM 3738 N N . LEU B 1 169 ? 88.336 -34.447 4.095 1.00 44.88 169 LEU B N 1
ATOM 3739 C CA . LEU B 1 169 ? 89.022 -34.652 5.399 1.00 45.64 169 LEU B CA 1
ATOM 3740 C C . LEU B 1 169 ? 90.520 -34.859 5.162 1.00 47.60 169 LEU B C 1
ATOM 3741 O O . LEU B 1 169 ? 91.294 -34.044 5.669 1.00 45.60 169 LEU B O 1
ATOM 3746 N N . GLU B 1 170 ? 90.894 -35.889 4.390 1.00 51.26 170 GLU B N 1
ATOM 3747 C CA . GLU B 1 170 ? 92.286 -36.207 3.948 1.00 54.56 170 GLU B CA 1
ATOM 3748 C C . GLU B 1 170 ? 92.997 -34.903 3.548 1.00 53.72 170 GLU B C 1
ATOM 3749 O O . GLU B 1 170 ? 94.088 -34.611 4.103 1.00 53.67 170 GLU B O 1
ATOM 3755 N N . GLU B 1 171 ? 92.406 -34.133 2.632 1.00 52.59 171 GLU B N 1
ATOM 3756 C CA . GLU B 1 171 ? 93.049 -32.890 2.129 1.00 53.77 171 GLU B CA 1
ATOM 3757 C C . GLU B 1 171 ? 93.253 -31.923 3.310 1.00 52.56 171 GLU B C 1
ATOM 3758 O O . GLU B 1 171 ? 94.402 -31.555 3.539 1.00 52.55 171 GLU B O 1
ATOM 3764 N N . PHE B 1 172 ? 92.204 -31.590 4.072 1.00 51.46 172 PHE B N 1
ATOM 3765 C CA . PHE B 1 172 ? 92.291 -30.770 5.312 1.00 50.36 172 PHE B CA 1
ATOM 3766 C C . PHE B 1 172 ? 93.365 -31.343 6.250 1.00 53.19 172 PHE B C 1
ATOM 3767 O O . PHE B 1 172 ? 94.199 -30.558 6.721 1.00 52.88 172 PHE B O 1
ATOM 3775 N N . GLU B 1 173 ? 93.308 -32.643 6.575 1.00 57.81 173 GLU B N 1
ATOM 3776 C CA . GLU B 1 173 ? 94.281 -33.347 7.475 1.00 62.42 173 GLU B CA 1
ATOM 3777 C C . GLU B 1 173 ? 95.701 -32.978 7.030 1.00 65.61 173 GLU B C 1
ATOM 3778 O O . GLU B 1 173 ? 96.458 -32.445 7.866 1.00 70.34 173 GLU B O 1
ATOM 3784 N N . LYS B 1 174 ? 96.015 -33.232 5.749 1.00 63.76 174 LYS B N 1
ATOM 3785 C CA . LYS B 1 174 ? 97.375 -33.134 5.130 1.00 64.24 174 LYS B CA 1
ATOM 3786 C C . LYS B 1 174 ? 97.825 -31.664 5.049 1.00 61.87 174 LYS B C 1
ATOM 3787 O O . LYS B 1 174 ? 99.037 -31.430 5.087 1.00 63.32 174 LYS B O 1
ATOM 3793 N N . ALA B 1 175 ? 96.901 -30.707 4.976 1.00 58.88 175 ALA B N 1
ATOM 3794 C CA . ALA B 1 175 ? 97.195 -29.260 4.824 1.00 57.87 175 ALA B CA 1
ATOM 3795 C C . ALA B 1 175 ? 97.452 -28.579 6.179 1.00 55.10 175 ALA B C 1
ATOM 3796 O O . ALA B 1 175 ? 97.622 -27.348 6.176 1.00 53.88 175 ALA B O 1
ATOM 3798 N N . GLY B 1 176 ? 97.467 -29.344 7.277 1.00 53.44 176 GLY B N 1
ATOM 3799 C CA . GLY B 1 176 ? 97.553 -28.825 8.660 1.00 53.66 176 GLY B CA 1
ATOM 3800 C C . GLY B 1 176 ? 96.359 -27.967 9.070 1.00 50.97 176 GLY B C 1
ATOM 3801 O O . GLY B 1 176 ? 96.555 -27.087 9.895 1.00 51.19 176 GLY B O 1
ATOM 3802 N N . VAL B 1 177 ? 95.170 -28.210 8.526 1.00 48.89 177 VAL B N 1
ATOM 3803 C CA . VAL B 1 177 ? 93.977 -27.339 8.730 1.00 48.06 177 VAL B CA 1
ATOM 3804 C C . VAL B 1 177 ? 92.912 -28.180 9.425 1.00 47.36 177 VAL B C 1
ATOM 3805 O O . VAL B 1 177 ? 92.634 -29.308 8.987 1.00 45.42 177 VAL B O 1
ATOM 3809 N N . PRO B 1 178 ? 92.290 -27.652 10.522 1.00 45.58 178 PRO B N 1
ATOM 3810 C CA . PRO B 1 178 ? 91.227 -28.356 11.228 1.00 43.08 178 PRO B CA 1
ATOM 3811 C C . PRO B 1 178 ? 89.934 -28.299 10.416 1.00 41.48 178 PRO B C 1
ATOM 3812 O O . PRO B 1 178 ? 89.622 -27.269 9.847 1.00 39.64 178 PRO B O 1
ATOM 3816 N N . LEU B 1 179 ? 89.216 -29.420 10.412 1.00 41.42 179 LEU B N 1
ATOM 3817 C CA . LEU B 1 179 ? 87.860 -29.554 9.823 1.00 41.32 179 LEU B CA 1
ATOM 3818 C C . LEU B 1 179 ? 86.956 -30.192 10.887 1.00 41.03 179 LEU B C 1
ATOM 3819 O O . LEU B 1 179 ? 87.186 -31.363 11.247 1.00 41.73 179 LEU B O 1
ATOM 3824 N N . ILE B 1 180 ? 85.962 -29.450 11.374 1.00 40.57 180 ILE B N 1
ATOM 3825 C CA . ILE B 1 180 ? 85.166 -29.830 12.578 1.00 40.12 180 ILE B CA 1
ATOM 3826 C C . ILE B 1 180 ? 83.713 -29.996 12.157 1.00 39.25 180 ILE B C 1
ATOM 3827 O O . ILE B 1 180 ? 83.089 -29.010 11.743 1.00 40.01 180 ILE B O 1
ATOM 3832 N N . GLY B 1 181 ? 83.215 -31.216 12.257 1.00 38.16 181 GLY B N 1
ATOM 3833 C CA . GLY B 1 181 ? 81.881 -31.555 11.766 1.00 38.00 181 GLY B CA 1
ATOM 3834 C C . GLY B 1 181 ? 81.620 -33.041 11.888 1.00 37.76 181 GLY B C 1
ATOM 3835 O O . GLY B 1 181 ? 82.533 -33.763 12.246 1.00 37.37 181 GLY B O 1
ATOM 3836 N N . ASP B 1 182 ? 80.366 -33.443 11.641 1.00 38.10 182 ASP B N 1
ATOM 3837 C CA . ASP B 1 182 ? 79.318 -32.517 11.208 1.00 38.82 182 ASP B CA 1
ATOM 3838 C C . ASP B 1 182 ? 78.106 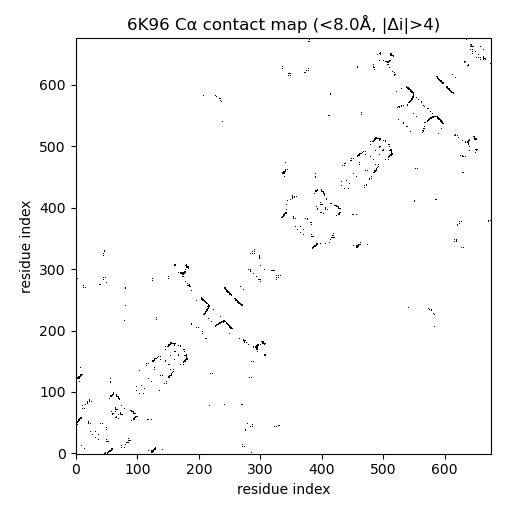-32.497 12.165 1.00 39.38 182 ASP B C 1
ATOM 3839 O O . ASP B 1 182 ? 77.878 -33.461 12.891 1.00 39.79 182 ASP B O 1
ATOM 3844 N N . ASP B 1 183 ? 77.357 -31.400 12.137 1.00 41.12 183 ASP B N 1
ATOM 3845 C CA . ASP B 1 183 ? 75.965 -31.294 12.652 1.00 42.87 183 ASP B CA 1
ATOM 3846 C C . ASP B 1 183 ? 75.954 -31.078 14.167 1.00 39.97 183 ASP B C 1
ATOM 3847 O O . ASP B 1 183 ? 76.161 -32.099 14.857 1.00 40.28 183 ASP B O 1
ATOM 3852 N N . LEU B 1 184 ? 75.671 -29.844 14.631 1.00 37.51 184 LEU B N 1
ATOM 3853 C CA . LEU B 1 184 ? 75.596 -29.512 16.098 1.00 36.34 184 LEU B CA 1
ATOM 3854 C C . LEU B 1 184 ? 74.588 -30.408 16.806 1.00 34.96 184 LEU B C 1
ATOM 3855 O O . LEU B 1 184 ? 73.407 -30.430 16.366 1.00 34.12 184 LEU B O 1
ATOM 3860 N N . ALA B 1 185 ? 75.019 -31.049 17.897 1.00 34.67 185 ALA B N 1
ATOM 3861 C CA . ALA B 1 185 ? 74.129 -31.605 18.952 1.00 34.45 185 ALA B CA 1
ATOM 3862 C C . ALA B 1 185 ? 73.773 -30.504 19.966 1.00 34.19 185 ALA B C 1
ATOM 3863 O O . ALA B 1 185 ? 74.672 -30.022 20.695 1.00 33.58 185 ALA B O 1
ATOM 3865 N N . SER B 1 186 ? 72.510 -30.082 20.013 1.00 35.06 186 SER B N 1
ATOM 3866 C CA . SER B 1 186 ? 72.088 -28.852 20.731 1.00 34.73 186 SER B CA 1
ATOM 3867 C C . SER B 1 186 ? 72.533 -28.959 22.189 1.00 35.23 186 SER B C 1
ATOM 3868 O O . SER B 1 186 ? 72.595 -30.088 22.694 1.00 35.90 186 SER B O 1
ATOM 3871 N N . HIS B 1 187 ? 72.887 -27.830 22.823 1.00 35.47 187 HIS B N 1
ATOM 3872 C CA . HIS B 1 187 ? 73.426 -27.789 24.214 1.00 34.51 187 HIS B CA 1
ATOM 3873 C C . HIS B 1 187 ? 72.596 -28.739 25.078 1.00 35.26 187 HIS B C 1
ATOM 3874 O O . HIS B 1 187 ? 73.167 -29.676 25.712 1.00 35.28 187 HIS B O 1
ATOM 3881 N N . LEU B 1 188 ? 71.279 -28.515 25.090 1.00 35.68 188 LEU B N 1
ATOM 3882 C CA . LEU B 1 188 ? 70.320 -29.446 25.739 1.00 35.60 188 LEU B CA 1
ATOM 3883 C C . LEU B 1 188 ? 69.139 -29.681 24.815 1.00 35.11 188 LEU B C 1
ATOM 3884 O O . LEU B 1 188 ? 68.243 -28.859 24.718 1.00 35.41 188 LEU B O 1
ATOM 3889 N N . GLY B 1 189 ? 69.129 -30.837 24.202 1.00 34.72 189 GLY B N 1
ATOM 3890 C CA . GLY B 1 189 ? 68.169 -31.075 23.123 1.00 33.39 189 GLY B CA 1
ATOM 3891 C C . GLY B 1 189 ? 67.044 -31.932 23.571 1.00 32.59 189 GLY B C 1
ATOM 3892 O O . GLY B 1 189 ? 67.257 -32.741 24.468 1.00 33.50 189 GLY B O 1
ATOM 3893 N N . THR B 1 190 ? 65.913 -31.770 22.897 1.00 31.80 190 THR B N 1
ATOM 3894 C CA . THR B 1 190 ? 64.687 -32.545 23.112 1.00 31.41 190 THR B CA 1
ATOM 3895 C C . THR B 1 190 ? 65.047 -34.015 23.268 1.00 31.93 190 THR B C 1
ATOM 3896 O O . THR B 1 190 ? 64.478 -34.693 24.189 1.00 30.92 190 THR B O 1
ATOM 3900 N N . SER B 1 191 ? 65.902 -34.502 22.345 1.00 32.40 191 SER B N 1
ATOM 3901 C CA . SER B 1 191 ? 66.082 -35.947 22.088 1.00 32.76 191 SER B CA 1
ATOM 3902 C C . SER B 1 191 ? 66.934 -36.563 23.209 1.00 32.86 191 SER B C 1
ATOM 3903 O O . SER B 1 191 ? 66.672 -37.730 23.607 1.00 32.95 191 SER B O 1
ATOM 3906 N N . VAL B 1 192 ? 67.922 -35.837 23.730 1.00 32.33 192 VAL B N 1
ATOM 3907 C CA . VAL B 1 192 ? 68.704 -36.361 24.877 1.00 32.19 192 VAL B CA 1
ATOM 3908 C C . VAL B 1 192 ? 67.776 -36.445 26.093 1.00 29.77 192 VAL B C 1
ATOM 3909 O O . VAL B 1 192 ? 67.878 -37.437 26.796 1.00 29.78 192 VAL B O 1
ATOM 3913 N N . VAL B 1 193 ? 66.854 -35.515 26.299 1.00 27.66 193 VAL B N 1
ATOM 3914 C CA . VAL B 1 193 ? 65.875 -35.648 27.417 1.00 27.28 193 VAL B CA 1
ATOM 3915 C C . VAL B 1 193 ? 64.983 -36.851 27.164 1.00 26.78 193 VAL B C 1
ATOM 3916 O O . VAL B 1 193 ? 64.814 -37.638 28.050 1.00 26.54 193 VAL B O 1
ATOM 3920 N N . HIS B 1 194 ? 64.372 -36.961 25.992 1.00 26.93 194 HIS B N 1
ATOM 3921 C CA . HIS B 1 194 ? 63.437 -38.088 25.726 1.00 27.00 194 HIS B CA 1
ATOM 3922 C C . HIS B 1 194 ? 64.169 -39.416 25.955 1.00 27.66 194 HIS B C 1
ATOM 3923 O O . HIS B 1 194 ? 63.638 -40.322 26.628 1.00 27.06 194 HIS B O 1
ATOM 3930 N N . ARG B 1 195 ? 65.382 -39.489 25.422 1.00 28.99 195 ARG B N 1
ATOM 3931 C CA . ARG B 1 195 ? 66.216 -40.712 25.366 1.00 31.12 195 ARG B CA 1
ATOM 3932 C C . ARG B 1 195 ? 66.603 -41.110 26.794 1.00 29.62 195 ARG B C 1
ATOM 3933 O O . ARG B 1 195 ? 66.602 -42.288 27.063 1.00 28.76 195 ARG B O 1
ATOM 3941 N N . ALA B 1 196 ? 66.976 -40.136 27.634 1.00 28.82 196 ALA B N 1
ATOM 3942 C CA . ALA B 1 196 ? 67.400 -40.365 29.024 1.00 28.97 196 ALA B CA 1
ATOM 3943 C C . ALA B 1 196 ? 66.231 -40.997 29.786 1.00 28.74 196 ALA B C 1
ATOM 3944 O O . ALA B 1 196 ? 66.480 -41.946 30.576 1.00 29.72 196 ALA B O 1
ATOM 3946 N N . LEU B 1 197 ? 65.016 -40.496 29.579 1.00 27.45 197 LEU B N 1
ATOM 3947 C CA . LEU B 1 197 ? 63.829 -40.963 30.323 1.00 27.41 197 LEU B CA 1
ATOM 3948 C C . LEU B 1 197 ? 63.505 -42.362 29.859 1.00 27.79 197 LEU B C 1
ATOM 3949 O O . LEU B 1 197 ? 63.143 -43.190 30.709 1.00 28.63 197 LEU B O 1
ATOM 3954 N N . LEU B 1 198 ? 63.601 -42.621 28.553 1.00 28.15 198 LEU B N 1
ATOM 3955 C CA . LEU B 1 198 ? 63.282 -43.966 28.016 1.00 28.00 198 LEU B CA 1
ATOM 3956 C C . LEU B 1 198 ? 64.341 -44.920 28.532 1.00 28.08 198 LEU B C 1
ATOM 3957 O O . LEU B 1 198 ? 63.942 -46.017 28.949 1.00 28.48 198 LEU B O 1
ATOM 3962 N N . GLY B 1 199 ? 65.594 -44.465 28.567 1.00 28.14 199 GLY B N 1
ATOM 3963 C CA . GLY B 1 199 ? 66.747 -45.168 29.181 1.00 29.06 199 GLY B CA 1
ATOM 3964 C C . GLY B 1 199 ? 66.425 -45.691 30.579 1.00 30.15 199 GLY B C 1
ATOM 3965 O O . GLY B 1 199 ? 66.654 -46.879 30.811 1.00 31.05 199 GLY B O 1
ATOM 3966 N N . LEU B 1 200 ? 65.912 -44.812 31.458 1.00 30.55 200 LEU B N 1
ATOM 3967 C CA . LEU B 1 200 ? 65.495 -45.068 32.849 1.00 31.23 200 LEU B CA 1
ATOM 3968 C C . LEU B 1 200 ? 64.496 -46.210 32.898 1.00 31.58 200 LEU B C 1
ATOM 3969 O O . LEU B 1 200 ? 64.744 -47.149 33.693 1.00 31.14 200 LEU B O 1
ATOM 3974 N N . LEU B 1 201 ? 63.422 -46.113 32.103 1.00 31.56 201 LEU B N 1
ATOM 3975 C CA . LEU B 1 201 ? 62.356 -47.140 32.102 1.00 32.36 201 LEU B CA 1
ATOM 3976 C C . LEU B 1 201 ? 62.925 -48.524 31.795 1.00 32.42 201 LEU B C 1
ATOM 3977 O O . LEU B 1 201 ? 62.460 -49.495 32.442 1.00 32.40 201 LEU B O 1
ATOM 3982 N N . SER B 1 202 ? 63.834 -48.658 30.839 1.00 32.89 202 SER B N 1
ATOM 3983 C CA . SER B 1 202 ? 64.256 -50.002 30.350 1.00 34.62 202 SER B CA 1
ATOM 3984 C C . SER B 1 202 ? 65.427 -50.546 31.193 1.00 35.24 202 SER B C 1
ATOM 3985 O O . SER B 1 202 ? 65.458 -51.759 31.474 1.00 34.38 202 SER B O 1
ATOM 3988 N N . GLU B 1 203 ? 66.338 -49.667 31.597 1.00 37.35 203 GLU B N 1
ATOM 3989 C CA . GLU B 1 203 ? 67.419 -49.934 32.602 1.00 40.90 203 GLU B CA 1
ATOM 3990 C C . GLU B 1 203 ? 66.785 -50.606 33.844 1.00 40.02 203 GLU B C 1
ATOM 3991 O O . GLU B 1 203 ? 67.276 -51.620 34.245 1.00 39.87 203 GLU B O 1
ATOM 3997 N N . ARG B 1 204 ? 65.661 -50.125 34.379 1.00 39.67 204 ARG B N 1
ATOM 3998 C CA . ARG B 1 204 ? 65.071 -50.679 35.641 1.00 40.57 204 ARG B CA 1
ATOM 3999 C C . ARG B 1 204 ? 63.967 -51.681 35.267 1.00 39.25 204 ARG B C 1
ATOM 4000 O O . ARG B 1 204 ? 63.351 -52.232 36.189 1.00 40.38 204 ARG B O 1
ATOM 4008 N N . GLY B 1 205 ? 63.694 -51.897 33.977 1.00 37.63 205 GLY B N 1
ATOM 4009 C CA . GLY B 1 205 ? 62.907 -53.043 33.483 1.00 36.68 205 GLY B CA 1
ATOM 4010 C C . GLY B 1 205 ? 61.429 -52.732 33.415 1.00 35.81 205 GLY B C 1
ATOM 4011 O O . GLY B 1 205 ? 60.603 -53.671 33.430 1.00 35.06 205 GLY B O 1
ATOM 4012 N N . LEU B 1 206 ? 61.076 -51.453 33.294 1.00 34.75 206 LEU B N 1
ATOM 4013 C CA . LEU B 1 206 ? 59.663 -51.079 33.056 1.00 34.52 206 LEU B CA 1
ATOM 4014 C C . LEU B 1 206 ? 59.343 -51.261 31.563 1.00 34.04 206 LEU B C 1
ATOM 4015 O O . LEU B 1 206 ? 60.222 -51.009 30.660 1.00 33.82 206 LEU B O 1
ATOM 4020 N N . SER B 1 207 ? 58.128 -51.690 31.251 1.00 32.85 207 SER B N 1
ATOM 4021 C CA . SER B 1 207 ? 57.768 -51.977 29.842 1.00 32.25 207 SER B CA 1
ATOM 4022 C C . SER B 1 207 ? 57.200 -50.702 29.216 1.00 30.98 207 SER B C 1
ATOM 4023 O O . SER B 1 207 ? 56.370 -50.032 29.858 1.00 30.94 207 SER B O 1
ATOM 4026 N N . LEU B 1 208 ? 57.614 -50.378 27.988 1.00 29.84 208 LEU B N 1
ATOM 4027 C CA . LEU B 1 208 ? 57.046 -49.224 27.239 1.00 28.60 208 LEU B CA 1
ATOM 4028 C C . LEU B 1 208 ? 55.732 -49.669 26.603 1.00 28.28 208 LEU B C 1
ATOM 4029 O O . LEU B 1 208 ? 55.658 -50.766 26.085 1.00 28.71 208 LEU B O 1
ATOM 4034 N N . ALA B 1 209 ? 54.667 -48.945 26.854 1.00 27.89 209 ALA B N 1
ATOM 4035 C CA . ALA B 1 209 ? 53.412 -49.036 26.088 1.00 28.05 209 ALA B CA 1
ATOM 4036 C C . ALA B 1 209 ? 53.525 -48.079 24.903 1.00 27.69 209 ALA B C 1
ATOM 4037 O O . ALA B 1 209 ? 53.103 -48.478 23.815 1.00 28.43 209 ALA B O 1
ATOM 4039 N N . SER B 1 210 ? 54.031 -46.864 25.098 1.00 26.79 210 SER B N 1
ATOM 4040 C CA . SER B 1 210 ? 53.876 -45.805 24.083 1.00 26.39 210 SER B CA 1
ATOM 4041 C C . SER B 1 210 ? 54.577 -44.551 24.526 1.00 25.91 210 SER B C 1
ATOM 4042 O O . SER B 1 210 ? 54.739 -44.371 25.784 1.00 26.13 210 SER B O 1
ATOM 4045 N N . SER B 1 211 ? 54.988 -43.739 23.551 1.00 25.28 211 SER B N 1
ATOM 4046 C CA . SER B 1 211 ? 55.608 -42.414 23.823 1.00 24.70 211 SER B CA 1
ATOM 4047 C C . SER B 1 211 ? 55.403 -41.509 22.607 1.00 24.36 211 SER B C 1
ATOM 4048 O O . SER B 1 211 ? 55.182 -42.022 21.585 1.00 24.68 211 SER B O 1
ATOM 4051 N N . TYR B 1 212 ? 55.310 -40.211 22.795 1.00 24.12 212 TYR B N 1
AT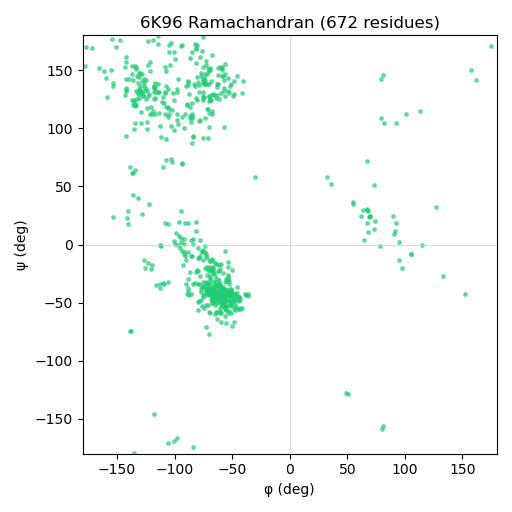OM 4052 C CA . TYR B 1 212 ? 55.408 -39.206 21.720 1.00 24.21 212 TYR B CA 1
ATOM 4053 C C . TYR B 1 212 ? 56.271 -38.062 22.211 1.00 24.60 212 TYR B C 1
ATOM 4054 O O . TYR B 1 212 ? 56.377 -37.792 23.422 1.00 24.66 212 TYR B O 1
ATOM 4063 N N . GLN B 1 213 ? 56.862 -37.416 21.228 1.00 25.52 213 GLN B N 1
ATOM 4064 C CA . GLN B 1 213 ? 57.675 -36.192 21.336 1.00 26.24 213 GLN B CA 1
ATOM 4065 C C . GLN B 1 213 ? 57.119 -35.257 20.269 1.00 26.73 213 GLN B C 1
ATOM 4066 O O . GLN B 1 213 ? 57.026 -35.714 19.147 1.00 26.97 213 GLN B O 1
ATOM 4072 N N . LEU B 1 214 ? 56.728 -34.033 20.612 1.00 27.49 214 LEU B N 1
ATOM 4073 C CA . LEU B 1 214 ? 56.464 -33.007 19.582 1.00 28.44 214 LEU B CA 1
ATOM 4074 C C . LEU B 1 214 ? 57.177 -31.725 19.941 1.00 28.06 214 LEU B C 1
ATOM 4075 O O . LEU B 1 214 ? 57.305 -31.513 21.119 1.00 29.22 214 LEU B O 1
ATOM 4080 N N . ASN B 1 215 ? 57.611 -30.961 18.930 1.00 27.74 215 ASN B N 1
ATOM 4081 C CA . ASN B 1 215 ? 58.402 -29.702 19.032 1.00 27.21 215 ASN B CA 1
ATOM 4082 C C . ASN B 1 215 ? 57.613 -28.570 18.349 1.00 26.97 215 ASN B C 1
ATOM 4083 O O . ASN B 1 215 ? 56.747 -28.850 17.501 1.00 26.70 215 ASN B O 1
ATOM 4088 N N . LEU B 1 216 ? 57.785 -27.342 18.838 1.00 26.30 216 LEU B N 1
ATOM 4089 C CA . LEU B 1 216 ? 57.123 -26.125 18.301 1.00 26.12 216 LEU B CA 1
ATOM 4090 C C . LEU B 1 216 ? 58.244 -25.107 18.167 1.00 25.20 216 LEU B C 1
ATOM 4091 O O . LEU B 1 216 ? 59.075 -25.130 19.029 1.00 24.76 216 LEU B O 1
ATOM 4096 N N . GLY B 1 217 ? 58.225 -24.240 17.170 1.00 24.69 217 GLY B N 1
ATOM 4097 C CA . GLY B 1 217 ? 59.263 -23.224 16.985 1.00 24.44 217 GLY B CA 1
ATOM 4098 C C . GLY B 1 217 ? 58.697 -22.058 16.219 1.00 24.74 217 GLY B C 1
ATOM 4099 O O . GLY B 1 217 ? 57.512 -22.150 15.773 1.00 25.05 217 GLY B O 1
ATOM 4100 N N . GLY B 1 218 ? 59.487 -21.009 16.022 1.00 24.79 218 GLY B N 1
ATOM 4101 C CA . GLY B 1 218 ? 59.023 -19.789 15.330 1.00 25.18 218 GLY B CA 1
ATOM 4102 C C . GLY B 1 218 ? 60.125 -19.014 14.660 1.00 25.47 218 GLY B C 1
ATOM 4103 O O . GLY B 1 218 ? 59.918 -17.857 14.459 1.00 25.51 218 GLY B O 1
ATOM 4104 N N . ASN B 1 219 ? 61.242 -19.647 14.311 1.00 26.33 219 ASN B N 1
ATOM 4105 C CA . ASN B 1 219 ? 62.379 -19.004 13.603 1.00 27.62 219 ASN B CA 1
ATOM 4106 C C . ASN B 1 219 ? 62.560 -19.594 12.202 1.00 29.42 219 ASN B C 1
ATOM 4107 O O . ASN B 1 219 ? 61.906 -20.579 11.829 1.00 29.72 219 ASN B O 1
ATOM 4112 N N . GLU B 1 220 ? 63.457 -18.984 11.437 1.00 32.14 220 GLU B N 1
ATOM 4113 C CA . GLU B 1 220 ? 63.758 -19.383 10.053 1.00 33.51 220 GLU B CA 1
ATOM 4114 C C . GLU B 1 220 ? 64.257 -20.831 10.097 1.00 33.29 220 GLU B C 1
ATOM 4115 O O . GLU B 1 220 ? 63.808 -21.598 9.207 1.00 35.07 220 GLU B O 1
ATOM 4121 N N . ASP B 1 221 ? 65.061 -21.255 11.080 1.00 32.62 221 ASP B N 1
ATOM 4122 C CA . ASP B 1 221 ? 65.581 -22.654 11.088 1.00 32.54 221 ASP B CA 1
ATOM 4123 C C . ASP B 1 221 ? 64.366 -23.586 11.069 1.00 32.68 221 ASP B C 1
ATOM 4124 O O . ASP B 1 221 ? 64.273 -24.487 10.156 1.00 33.80 221 ASP B O 1
ATOM 4129 N N . PHE B 1 222 ? 63.436 -23.368 11.982 1.00 31.35 222 PHE B N 1
ATOM 4130 C CA . PHE B 1 222 ? 62.294 -24.288 12.163 1.00 31.40 222 PHE B CA 1
ATOM 4131 C C . PHE B 1 222 ? 61.407 -24.273 10.903 1.00 32.85 222 PHE B C 1
ATOM 4132 O O . PHE B 1 222 ? 60.949 -25.346 10.494 1.00 32.21 222 PHE B O 1
ATOM 4140 N N . ARG B 1 223 ? 61.145 -23.088 10.366 1.00 35.44 223 ARG B N 1
ATOM 4141 C CA . ARG B 1 223 ? 60.428 -22.829 9.085 1.00 38.93 223 ARG B CA 1
ATOM 4142 C C . ARG B 1 223 ? 61.105 -23.586 7.907 1.00 39.49 223 ARG B C 1
ATOM 4143 O O . ARG B 1 223 ? 60.390 -24.244 7.120 1.00 38.40 223 ARG B O 1
ATOM 4151 N N . ASN B 1 224 ? 62.440 -23.549 7.814 1.00 39.30 224 ASN B N 1
ATOM 4152 C CA . ASN B 1 224 ? 63.223 -24.335 6.825 1.00 39.27 224 ASN B CA 1
ATOM 4153 C C . ASN B 1 224 ? 62.986 -25.835 7.048 1.00 40.20 224 ASN B C 1
ATOM 4154 O O . ASN B 1 224 ? 62.566 -26.523 6.092 1.00 39.39 224 ASN B O 1
ATOM 4159 N N . LEU B 1 225 ? 63.252 -26.373 8.245 1.00 42.11 225 LEU B N 1
ATOM 4160 C CA . LEU B 1 225 ? 63.168 -27.851 8.440 1.00 42.86 225 LEU B CA 1
ATOM 4161 C C . LEU B 1 225 ? 61.808 -28.377 7.921 1.00 44.86 225 LEU B C 1
ATOM 4162 O O . LEU B 1 225 ? 61.831 -29.363 7.137 1.00 45.44 225 LEU B O 1
ATOM 4167 N N . ARG B 1 226 ? 60.718 -27.661 8.246 1.00 45.58 226 ARG B N 1
ATOM 4168 C CA . ARG B 1 226 ? 59.273 -27.850 7.890 1.00 47.62 226 ARG B CA 1
ATOM 4169 C C . ARG B 1 226 ? 59.058 -28.525 6.512 1.00 46.74 226 ARG B C 1
ATOM 4170 O O . ARG B 1 226 ? 59.748 -28.174 5.549 1.00 46.08 226 ARG B O 1
ATOM 4178 N N . ARG B 1 233 ? 64.744 -35.778 11.250 1.00 67.38 233 ARG B N 1
ATOM 4179 C CA . ARG B 1 233 ? 63.626 -36.459 11.968 1.00 66.32 233 ARG B CA 1
ATOM 4180 C C . ARG B 1 233 ? 63.931 -37.942 12.223 1.00 71.01 233 ARG B C 1
ATOM 4181 O O . ARG B 1 233 ? 63.565 -38.447 13.287 1.00 74.49 233 ARG B O 1
ATOM 4189 N N . GLN B 1 234 ? 64.483 -38.645 11.235 1.00 74.29 234 GLN B N 1
ATOM 4190 C CA . GLN B 1 234 ? 64.912 -40.068 11.360 1.00 73.35 234 GLN B CA 1
ATOM 4191 C C . GLN B 1 234 ? 65.979 -40.210 12.463 1.00 69.27 234 GLN B C 1
ATOM 4192 O O . GLN B 1 234 ? 65.933 -41.195 13.236 1.00 64.84 234 GLN B O 1
ATOM 4198 N N . SER B 1 235 ? 66.929 -39.270 12.478 1.00 69.95 235 SER B N 1
ATOM 4199 C CA . SER B 1 235 ? 67.955 -39.036 13.530 1.00 72.03 235 SER B CA 1
ATOM 4200 C C . SER B 1 235 ? 67.307 -39.078 14.925 1.00 71.31 235 SER B C 1
ATOM 4201 O O . SER B 1 235 ? 67.900 -39.688 15.838 1.00 69.36 235 SER B O 1
ATOM 4204 N N . LYS B 1 236 ? 66.125 -38.471 15.074 1.00 70.97 236 LYS B N 1
ATOM 4205 C CA . LYS B 1 236 ? 65.380 -38.377 16.360 1.00 68.77 236 LYS B CA 1
ATOM 4206 C C . LYS B 1 236 ? 64.930 -39.775 16.825 1.00 70.02 236 LYS B C 1
ATOM 4207 O O . LYS B 1 236 ? 65.031 -40.038 18.057 1.00 71.09 236 LYS B O 1
ATOM 4213 N N . ILE B 1 237 ? 64.457 -40.633 15.903 1.00 69.92 237 ILE B N 1
ATOM 4214 C CA . ILE B 1 237 ? 63.726 -41.900 16.241 1.00 70.37 237 ILE B CA 1
ATOM 4215 C C . ILE B 1 237 ? 64.757 -43.026 16.454 1.00 71.49 237 ILE B C 1
ATOM 4216 O O . ILE B 1 237 ? 64.444 -44.009 17.203 1.00 68.31 237 ILE B O 1
ATOM 4221 N N . ASN B 1 238 ? 65.947 -42.857 15.855 1.00 71.65 238 ASN B N 1
ATOM 4222 C CA . ASN B 1 238 ? 67.153 -43.717 16.029 1.00 70.68 238 ASN B CA 1
ATOM 4223 C C . ASN B 1 238 ? 67.701 -43.560 17.461 1.00 67.13 238 ASN B C 1
ATOM 4224 O O . ASN B 1 238 ? 67.970 -44.617 18.136 1.00 60.63 238 ASN B O 1
ATOM 4229 N N . ALA B 1 239 ? 67.872 -42.285 17.864 1.00 65.29 239 ALA B N 1
ATOM 4230 C CA . ALA B 1 239 ? 68.244 -41.790 19.219 1.00 64.99 239 ALA B CA 1
ATOM 4231 C C . ALA B 1 239 ? 67.551 -42.639 20.291 1.00 64.14 239 ALA B C 1
ATOM 4232 O O . ALA B 1 239 ? 68.226 -43.054 21.262 1.00 65.71 239 ALA B O 1
ATOM 4234 N N . LEU B 1 240 ? 66.268 -42.942 20.096 1.00 61.28 240 LEU B N 1
ATOM 4235 C CA . LEU B 1 240 ? 65.440 -43.613 21.125 1.00 60.09 240 LEU B CA 1
ATOM 4236 C C . LEU B 1 240 ? 65.620 -45.141 21.016 1.00 64.17 240 LEU B C 1
ATOM 4237 O O . LEU B 1 240 ? 65.217 -45.835 21.978 1.00 67.80 240 LEU B O 1
ATOM 4242 N N . ALA B 1 241 ? 66.276 -45.644 19.949 1.00 66.56 241 ALA B N 1
ATOM 4243 C CA . ALA B 1 241 ? 66.808 -47.030 19.845 1.00 67.05 241 ALA B CA 1
ATOM 4244 C C . ALA B 1 241 ? 68.310 -46.995 19.543 1.00 68.17 241 ALA B C 1
ATOM 4245 O O . ALA B 1 241 ? 69.079 -46.989 20.528 1.00 68.57 241 ALA B O 1
ATOM 4247 N N . VAL B 1 245 ? 64.404 -50.879 24.438 1.00 59.07 245 VAL B N 1
ATOM 4248 C CA . VAL B 1 245 ? 63.353 -49.880 24.060 1.00 60.92 245 VAL B CA 1
ATOM 4249 C C . VAL B 1 245 ? 62.515 -50.449 22.908 1.00 60.56 245 VAL B C 1
ATOM 4250 O O . VAL B 1 245 ? 63.059 -50.452 21.777 1.00 63.65 245 VAL B O 1
ATOM 4254 N N . ASP B 1 246 ? 61.273 -50.915 23.153 1.00 58.74 246 ASP B N 1
ATOM 4255 C CA . ASP B 1 246 ? 60.293 -51.247 22.067 1.00 56.31 246 ASP B CA 1
ATOM 4256 C C . ASP B 1 246 ? 59.776 -49.916 21.483 1.00 54.96 246 ASP B C 1
ATOM 4257 O O . ASP B 1 246 ? 59.008 -49.248 22.219 1.00 55.72 246 ASP B O 1
ATOM 4262 N N . THR B 1 247 ? 60.171 -49.545 20.245 1.00 51.98 247 THR B N 1
ATOM 4263 C CA . THR B 1 247 ? 59.784 -48.280 19.545 1.00 50.45 247 THR B CA 1
ATOM 4264 C C . THR B 1 247 ? 58.626 -48.524 18.545 1.00 51.13 247 THR B C 1
ATOM 4265 O O . THR B 1 247 ? 58.307 -47.601 17.744 1.00 50.20 247 THR B O 1
ATOM 4269 N N . SER B 1 248 ? 57.984 -49.693 18.542 1.00 51.51 248 SER B N 1
ATOM 4270 C CA . SER B 1 248 ? 56.822 -49.920 17.633 1.00 52.05 248 SER B CA 1
ATOM 4271 C C . SER B 1 248 ? 55.695 -48.933 17.990 1.00 50.43 248 SER B C 1
ATOM 4272 O O . SER B 1 248 ? 54.905 -48.629 17.095 1.00 50.42 248 SER B O 1
ATOM 4275 N N . ASN B 1 249 ? 55.646 -48.388 19.223 1.00 48.45 249 ASN B N 1
ATOM 4276 C CA . ASN B 1 249 ? 54.644 -47.339 19.592 1.00 44.84 249 ASN B CA 1
ATOM 4277 C C . ASN B 1 249 ? 55.295 -46.046 20.091 1.00 40.55 249 ASN B C 1
ATOM 4278 O O . ASN B 1 249 ? 54.667 -45.370 20.852 1.00 39.50 249 ASN B O 1
ATOM 4283 N N . VAL B 1 250 ? 56.439 -45.658 19.557 1.00 38.22 250 VAL B N 1
ATOM 4284 C CA . VAL B 1 250 ? 57.111 -44.362 19.843 1.00 36.36 250 VAL B CA 1
ATOM 4285 C C . VAL B 1 250 ? 57.012 -43.473 18.606 1.00 36.20 250 VAL B C 1
ATOM 4286 O O . VAL B 1 250 ? 57.594 -43.826 17.628 1.00 36.22 250 VAL B O 1
ATOM 4290 N N . GLU B 1 251 ? 56.423 -42.293 18.714 1.00 36.65 251 GLU B N 1
ATOM 4291 C CA . GLU B 1 251 ? 56.159 -41.404 17.561 1.00 37.29 251 GLU B CA 1
ATOM 4292 C C . GLU B 1 251 ? 56.986 -40.153 17.800 1.00 35.66 251 GLU B C 1
ATOM 4293 O O . GLU B 1 251 ? 56.903 -39.632 18.847 1.00 34.74 251 GLU B O 1
ATOM 4299 N N . VAL B 1 252 ? 57.727 -39.693 16.830 1.00 35.67 252 VAL B N 1
ATOM 4300 C CA . VAL B 1 252 ? 58.319 -38.348 16.894 1.00 36.67 252 VAL B CA 1
ATOM 4301 C C . VAL B 1 252 ? 57.605 -37.473 15.870 1.00 38.42 252 VAL B C 1
ATOM 4302 O O . VAL B 1 252 ? 57.551 -37.847 14.721 1.00 37.54 252 VAL B O 1
ATOM 4306 N N . ILE B 1 253 ? 57.091 -36.325 16.288 1.00 40.92 253 ILE B N 1
ATOM 4307 C CA . ILE B 1 253 ? 56.746 -35.205 15.369 1.00 43.10 253 ILE B CA 1
ATOM 4308 C C . ILE B 1 253 ? 57.759 -34.059 15.541 1.00 46.03 253 ILE B C 1
ATOM 4309 O O . ILE B 1 253 ? 57.547 -33.149 16.360 1.00 48.40 253 ILE B O 1
ATOM 4314 N N . PRO B 1 254 ? 58.879 -34.018 14.765 1.00 45.94 254 PRO B N 1
ATOM 4315 C CA . PRO B 1 254 ? 59.899 -32.974 14.914 1.00 44.08 254 PRO B CA 1
ATOM 4316 C C . PRO B 1 254 ? 59.403 -31.586 14.497 1.00 41.72 254 PRO B C 1
ATOM 4317 O O . PRO B 1 254 ? 60.091 -30.656 14.771 1.00 41.08 254 PRO B O 1
ATOM 4321 N N . SER B 1 255 ? 58.254 -31.496 13.822 1.00 41.36 255 SER B N 1
ATOM 4322 C CA . SER B 1 255 ? 57.672 -30.193 13.427 1.00 41.24 255 SER B CA 1
ATOM 4323 C C . SER B 1 255 ? 56.154 -30.187 13.623 1.00 41.68 255 SER B C 1
ATOM 4324 O O . SER B 1 255 ? 55.431 -30.047 12.602 1.00 44.60 255 SER B O 1
ATOM 4327 N N . ALA B 1 256 ? 55.680 -30.253 14.884 1.00 39.61 256 ALA B N 1
ATOM 4328 C CA . ALA B 1 256 ? 54.230 -30.244 15.218 1.00 38.45 256 ALA B CA 1
ATOM 4329 C C . ALA B 1 256 ? 53.585 -28.975 14.665 1.00 37.97 256 ALA B C 1
ATOM 4330 O O . ALA B 1 256 ? 52.352 -28.972 14.420 1.00 39.43 256 ALA B O 1
ATOM 4332 N N . GLY B 1 257 ? 54.362 -27.911 14.455 1.00 35.96 257 GLY B N 1
ATOM 4333 C CA . GLY B 1 257 ? 53.724 -26.625 14.123 1.00 34.00 257 GLY B CA 1
ATOM 4334 C C . GLY B 1 257 ? 54.590 -25.441 14.439 1.00 31.79 257 GLY B C 1
ATOM 4335 O O . GLY B 1 257 ? 55.439 -25.498 15.368 1.00 32.22 257 GLY B O 1
ATOM 4336 N N . TYR B 1 258 ? 54.379 -24.414 13.646 1.00 30.17 258 TYR B N 1
ATOM 4337 C CA . TYR B 1 258 ? 55.187 -23.189 13.615 1.00 29.20 258 TYR B CA 1
ATOM 4338 C C . TYR B 1 258 ? 54.352 -22.115 14.313 1.00 29.15 258 TYR B C 1
ATOM 4339 O O . TYR B 1 258 ? 53.247 -21.779 13.825 1.00 29.21 258 TYR B O 1
ATOM 4348 N N . VAL B 1 259 ? 54.851 -21.606 15.451 1.00 28.49 259 VAL B N 1
ATOM 4349 C CA . VAL B 1 259 ? 54.104 -20.603 16.264 1.00 28.01 259 VAL B CA 1
ATOM 4350 C C . VAL B 1 259 ? 54.922 -19.328 16.280 1.00 27.56 259 VAL B C 1
ATOM 4351 O O . VAL B 1 259 ? 56.018 -19.309 16.836 1.00 26.89 259 VAL B O 1
ATOM 4355 N N . ALA B 1 260 ? 54.378 -18.317 15.624 1.00 27.79 260 ALA B N 1
ATOM 4356 C CA . ALA B 1 260 ? 55.123 -17.130 15.189 1.00 28.05 260 ALA B CA 1
ATOM 4357 C C . ALA B 1 260 ? 55.662 -16.431 16.437 1.00 27.81 260 ALA B C 1
ATOM 4358 O O . ALA B 1 260 ? 56.860 -16.101 16.400 1.00 27.33 260 ALA B O 1
ATOM 4360 N N . HIS B 1 261 ? 54.822 -16.298 17.483 1.00 27.90 261 HIS B N 1
ATOM 4361 C CA . HIS B 1 261 ? 55.147 -15.559 18.744 1.00 28.02 261 HIS B CA 1
ATOM 4362 C C . HIS B 1 261 ? 56.151 -16.333 19.618 1.00 27.84 261 HIS B C 1
ATOM 4363 O O . HIS B 1 261 ? 56.535 -15.772 20.602 1.00 28.09 261 HIS B O 1
ATOM 4370 N N . LEU B 1 262 ? 56.508 -17.582 19.322 1.00 27.72 262 LEU B N 1
ATOM 4371 C CA . LEU B 1 262 ? 57.684 -18.248 19.947 1.00 27.77 262 LEU B CA 1
ATOM 4372 C C . LEU B 1 262 ? 59.009 -17.679 19.435 1.00 28.10 262 LEU B C 1
ATOM 4373 O O . LEU B 1 262 ? 59.995 -17.859 20.164 1.00 27.53 262 LEU B O 1
ATOM 4378 N N . LYS B 1 263 ? 59.078 -17.116 18.223 1.00 29.05 263 LYS B N 1
ATOM 4379 C CA . LYS B 1 263 ? 60.355 -16.606 17.646 1.00 29.47 263 LYS B CA 1
ATOM 4380 C C . LYS B 1 263 ? 61.446 -17.685 17.755 1.00 28.15 263 LYS B C 1
ATOM 4381 O O . LYS B 1 263 ? 61.206 -18.831 17.369 1.00 27.22 263 LYS B O 1
ATOM 4387 N N . ASP B 1 264 ? 62.615 -17.347 18.304 1.00 27.77 264 ASP B N 1
ATOM 4388 C CA . ASP B 1 264 ? 63.762 -18.287 18.475 1.00 26.95 264 ASP B CA 1
ATOM 4389 C C . ASP B 1 264 ? 63.572 -19.223 19.668 1.00 26.49 264 ASP B C 1
ATOM 4390 O O . ASP B 1 264 ? 64.452 -20.055 19.825 1.00 25.87 264 ASP B O 1
ATOM 4395 N N . HIS B 1 265 ? 62.444 -19.196 20.370 1.00 26.75 265 HIS B N 1
ATOM 4396 C CA . HIS B 1 265 ? 62.145 -20.207 21.413 1.00 27.67 265 HIS B CA 1
ATOM 4397 C C . HIS B 1 265 ? 61.783 -21.545 20.804 1.00 27.76 265 HIS B C 1
ATOM 4398 O O . HIS B 1 265 ? 61.145 -21.557 19.800 1.00 28.32 265 HIS B O 1
ATOM 4405 N N . LYS B 1 266 ? 62.123 -22.647 21.444 1.00 28.02 266 LYS B N 1
ATOM 4406 C CA . LYS B 1 266 ? 61.651 -23.960 20.972 1.00 28.31 266 LYS B CA 1
ATOM 4407 C C . LYS B 1 266 ? 60.989 -24.639 22.178 1.00 27.56 266 LYS B C 1
ATOM 4408 O O . LYS B 1 266 ? 61.595 -24.628 23.226 1.00 27.39 266 LYS B O 1
ATOM 4414 N N . VAL B 1 267 ? 59.836 -25.267 21.986 1.00 26.89 267 VAL B N 1
ATOM 4415 C CA . VAL B 1 267 ? 59.071 -25.982 23.025 1.00 26.96 267 VAL B CA 1
ATOM 4416 C C . VAL B 1 267 ? 59.019 -27.431 22.624 1.00 27.54 267 VAL B C 1
ATOM 4417 O O . VAL B 1 267 ? 58.831 -27.661 21.494 1.00 29.59 267 VAL B O 1
ATOM 4421 N N . ALA B 1 268 ? 59.171 -28.349 23.558 1.00 27.78 268 ALA B N 1
ATOM 4422 C CA . ALA B 1 268 ? 59.075 -29.798 23.383 1.00 27.92 268 ALA B CA 1
ATOM 4423 C C . ALA B 1 268 ? 58.037 -30.317 24.366 1.00 28.74 268 ALA B C 1
ATOM 4424 O O . ALA B 1 268 ? 57.906 -29.736 25.351 1.00 28.76 268 ALA B O 1
ATOM 4426 N N . MET B 1 269 ? 57.220 -31.278 24.008 1.00 30.03 269 MET B N 1
ATOM 4427 C CA . MET B 1 269 ? 56.218 -31.844 24.920 1.00 31.51 269 MET B CA 1
ATOM 4428 C C . MET B 1 269 ? 56.406 -33.328 24.777 1.00 31.08 269 MET B C 1
ATOM 4429 O O . MET B 1 269 ? 56.571 -33.771 23.623 1.00 31.74 269 MET B O 1
ATOM 4434 N N . LEU B 1 270 ? 56.549 -34.057 25.874 1.00 30.10 270 LEU B N 1
ATOM 4435 C CA . LEU B 1 270 ? 56.685 -35.505 25.666 1.00 30.03 270 LEU B CA 1
ATOM 4436 C C . LEU B 1 270 ? 55.788 -36.240 26.648 1.00 29.44 270 LEU B C 1
ATOM 4437 O O . LEU B 1 270 ? 55.252 -35.603 27.573 1.00 29.48 270 LEU B O 1
ATOM 4442 N N . ASN B 1 271 ? 55.406 -37.428 26.206 1.00 28.95 271 ASN B N 1
ATOM 4443 C CA . ASN B 1 271 ? 54.550 -38.386 26.935 1.00 28.25 271 ASN B CA 1
ATOM 4444 C C . ASN B 1 271 ? 55.258 -39.729 26.888 1.00 27.67 271 ASN B C 1
ATOM 4445 O O . ASN B 1 271 ? 55.747 -40.085 25.802 1.00 27.27 271 ASN B O 1
ATOM 4450 N N . ILE B 1 272 ? 55.357 -40.389 28.033 1.00 27.29 272 ILE B N 1
ATOM 4451 C CA . ILE B 1 272 ? 55.843 -41.789 28.138 1.00 27.39 272 ILE B CA 1
ATOM 4452 C C . ILE B 1 272 ? 54.856 -42.538 28.995 1.00 27.77 272 ILE B C 1
ATOM 4453 O O . ILE B 1 272 ? 54.480 -42.004 29.986 1.00 27.61 272 ILE B O 1
ATOM 4458 N N . GLU B 1 273 ? 54.428 -43.700 28.525 1.00 28.80 273 GLU B N 1
ATOM 4459 C CA . GLU B 1 273 ? 53.405 -44.541 29.169 1.00 29.74 273 GLU B CA 1
ATOM 4460 C C . GLU B 1 273 ? 54.065 -45.880 29.374 1.00 29.39 273 GLU B C 1
ATOM 4461 O O . GLU B 1 273 ? 54.129 -46.639 28.439 1.00 29.36 273 GLU B O 1
ATOM 4467 N N . GLY B 1 274 ? 54.544 -46.141 30.583 1.00 28.98 274 GLY B N 1
ATOM 4468 C CA . GLY B 1 274 ? 55.174 -47.429 30.930 1.00 28.58 274 GLY B CA 1
ATOM 4469 C C . GLY B 1 274 ? 54.182 -48.366 31.550 1.00 28.43 274 GLY B C 1
ATOM 4470 O O . GLY B 1 274 ? 53.070 -47.962 31.890 1.00 28.38 274 GLY B O 1
ATOM 4471 N N . LEU B 1 275 ? 54.589 -49.596 31.733 1.00 28.71 275 LEU B N 1
ATOM 4472 C CA . LEU B 1 275 ? 53.795 -50.564 32.523 1.00 29.37 275 LEU B CA 1
ATOM 4473 C C . LEU B 1 275 ? 54.782 -51.169 33.521 1.00 29.38 275 LEU B C 1
ATOM 4474 O O . LEU B 1 275 ? 55.971 -51.422 33.154 1.00 29.48 275 LEU B O 1
ATOM 4479 N N . GLY B 1 276 ? 54.344 -51.307 34.763 1.00 29.36 276 GLY B N 1
ATOM 4480 C CA . GLY B 1 276 ? 55.230 -51.832 35.807 1.00 29.60 276 GLY B CA 1
ATOM 4481 C C . GLY B 1 276 ? 54.644 -53.103 36.312 1.00 30.17 276 GLY B C 1
ATOM 4482 O O . GLY B 1 276 ? 53.906 -53.739 35.538 1.00 30.65 276 GLY B O 1
ATOM 4483 N N . TRP B 1 277 ? 54.818 -53.372 37.595 1.00 30.32 277 TRP B N 1
ATOM 4484 C CA . TRP B 1 277 ? 54.290 -54.619 38.186 1.00 30.85 277 TRP B CA 1
ATOM 4485 C C . TRP B 1 277 ? 52.809 -54.733 37.860 1.00 31.34 277 TRP B C 1
ATOM 4486 O O . TRP B 1 277 ? 52.114 -53.721 37.991 1.00 31.00 277 TRP B O 1
ATOM 4497 N N . ALA B 1 278 ? 52.397 -55.898 37.349 1.00 32.23 278 ALA B N 1
ATOM 4498 C CA . ALA B 1 278 ? 50.980 -56.262 37.172 1.00 32.90 278 ALA B CA 1
ATOM 4499 C C . ALA B 1 278 ? 50.314 -55.381 36.110 1.00 32.78 278 ALA B C 1
ATOM 4500 O O . ALA B 1 278 ? 49.035 -55.318 36.119 1.00 33.10 278 ALA B O 1
ATOM 4502 N N . GLY B 1 279 ? 51.133 -54.735 35.275 1.00 32.43 279 GLY B N 1
ATOM 4503 C CA . GLY B 1 279 ? 50.675 -53.879 34.172 1.00 32.65 279 GLY B CA 1
ATOM 4504 C C . GLY B 1 279 ? 50.031 -52.571 34.642 1.00 32.57 279 GLY B C 1
ATOM 4505 O O . GLY B 1 279 ? 49.269 -51.942 33.883 1.00 32.47 279 GLY B O 1
ATOM 4506 N N . THR B 1 280 ? 50.361 -52.093 35.839 1.00 32.86 280 THR B N 1
ATOM 4507 C CA . THR B 1 280 ? 49.859 -50.767 36.309 1.00 32.12 280 THR B CA 1
ATOM 4508 C C . THR B 1 280 ? 50.649 -49.697 35.569 1.00 31.10 280 THR B C 1
ATOM 4509 O O . THR B 1 280 ? 51.823 -49.903 35.273 1.00 31.15 280 THR B O 1
ATOM 4513 N N . PRO B 1 281 ? 50.003 -48.585 35.171 1.00 30.54 281 PRO B N 1
ATOM 4514 C CA . PRO B 1 281 ? 50.668 -47.564 34.386 1.00 30.13 281 PRO B CA 1
ATOM 4515 C C . PRO B 1 281 ? 51.699 -46.740 35.167 1.00 30.23 281 PRO B C 1
ATOM 4516 O O . PRO B 1 281 ? 51.449 -46.325 36.297 1.00 30.47 281 PRO B O 1
ATOM 4520 N N . VAL B 1 282 ? 52.823 -46.485 34.517 1.00 29.89 282 VAL B N 1
ATOM 4521 C CA . VAL B 1 282 ? 53.785 -45.444 34.921 1.00 29.91 282 VAL B CA 1
ATOM 4522 C C . VAL B 1 282 ? 53.658 -44.339 33.888 1.00 29.68 282 VAL B C 1
ATOM 4523 O O . VAL B 1 282 ? 53.998 -44.639 32.716 1.00 30.20 282 VAL B O 1
ATOM 4527 N N . SER B 1 283 ? 53.156 -43.160 34.262 1.00 29.23 283 SER B N 1
ATOM 4528 C CA . SER B 1 283 ? 52.904 -42.057 33.291 1.00 29.09 283 SER B CA 1
ATOM 4529 C C . SER B 1 283 ? 53.930 -40.918 33.442 1.00 28.64 283 SER B C 1
ATOM 4530 O O . SER B 1 283 ? 54.223 -40.614 34.579 1.00 28.98 283 SER B O 1
ATOM 4533 N N . ILE B 1 284 ? 54.483 -40.362 32.351 1.00 27.69 284 ILE B N 1
ATOM 4534 C CA . ILE B 1 284 ? 55.352 -39.155 32.386 1.00 27.27 284 ILE B CA 1
ATOM 4535 C C . ILE B 1 284 ? 54.846 -38.143 31.353 1.00 27.30 284 ILE B C 1
ATOM 4536 O O . ILE B 1 284 ? 54.625 -38.498 30.217 1.00 27.17 284 ILE B O 1
ATOM 4541 N N . ASP B 1 285 ? 54.662 -36.902 31.775 1.00 27.44 285 ASP B N 1
ATOM 4542 C CA . ASP B 1 285 ? 54.305 -35.758 30.921 1.00 27.72 285 ASP B CA 1
ATOM 4543 C C . ASP B 1 285 ? 55.424 -34.761 31.147 1.00 27.46 285 ASP B C 1
ATOM 4544 O O . ASP B 1 285 ? 55.755 -34.572 32.282 1.00 28.17 285 ASP B O 1
ATOM 4549 N N . LEU B 1 286 ? 56.047 -34.219 30.115 1.00 26.83 286 LEU B N 1
ATOM 4550 C CA . LEU B 1 286 ? 57.159 -33.262 30.294 1.00 26.59 286 LEU B CA 1
ATOM 4551 C C . LEU B 1 286 ? 56.961 -32.086 29.311 1.00 26.52 286 LEU B C 1
ATOM 4552 O O . LEU B 1 286 ? 56.379 -32.296 28.281 1.00 26.50 286 LEU B O 1
ATOM 4557 N N . LYS B 1 287 ? 57.267 -30.846 29.735 1.00 26.44 287 LYS B N 1
ATOM 4558 C CA . LYS B 1 287 ? 57.452 -29.695 28.831 1.00 25.77 287 LYS B CA 1
ATOM 4559 C C . LYS B 1 287 ? 58.888 -29.195 28.959 1.00 25.60 287 LYS B C 1
ATOM 4560 O O . LYS B 1 287 ? 59.355 -29.162 30.077 1.00 25.87 287 LYS B O 1
ATOM 4566 N N . LEU B 1 288 ? 59.551 -28.902 27.835 1.00 25.18 288 LEU B N 1
ATOM 4567 C CA . LEU B 1 288 ? 60.887 -28.304 27.743 1.00 25.14 288 LEU B CA 1
ATOM 4568 C C . LEU B 1 288 ? 60.731 -26.979 27.036 1.00 25.82 288 LEU B C 1
ATOM 4569 O O . LEU B 1 288 ? 60.029 -26.968 26.042 1.00 25.54 288 LEU B O 1
ATOM 4574 N N . LYS B 1 289 ? 61.192 -25.870 27.623 1.00 27.18 289 LYS B N 1
ATOM 4575 C CA . LYS B 1 289 ? 61.305 -24.597 26.869 1.00 28.39 289 LYS B CA 1
ATOM 4576 C C . LYS B 1 289 ? 62.779 -24.242 26.831 1.00 28.68 289 LYS B C 1
ATOM 4577 O O . LYS B 1 289 ? 63.359 -24.395 27.884 1.00 30.94 289 LYS B O 1
ATOM 4583 N N . VAL B 1 290 ? 63.345 -23.836 25.681 1.00 28.11 290 VAL B N 1
ATOM 4584 C CA . VAL B 1 290 ? 64.739 -23.337 25.548 1.00 27.88 290 VAL B CA 1
ATOM 4585 C C . VAL B 1 290 ? 64.811 -22.185 24.546 1.00 28.28 290 VAL B C 1
ATOM 4586 O O . VAL B 1 290 ? 63.864 -22.015 23.743 1.00 28.83 290 VAL B O 1
ATOM 4590 N N . GLN B 1 291 ? 65.874 -21.392 24.595 1.00 28.88 291 GLN B N 1
ATOM 4591 C CA . GLN B 1 291 ? 66.216 -20.386 23.541 1.00 29.54 291 GLN B CA 1
ATOM 4592 C C . GLN B 1 291 ? 66.969 -21.142 22.456 1.00 29.57 291 GLN B C 1
ATOM 4593 O O . GLN B 1 291 ? 68.171 -21.308 22.627 1.00 28.16 291 GLN B O 1
ATOM 4599 N N . ASP B 1 292 ? 66.275 -21.624 21.421 1.00 31.16 292 ASP B N 1
ATOM 4600 C CA . ASP B 1 292 ? 66.830 -22.631 20.455 1.00 31.90 292 ASP B CA 1
ATOM 4601 C C . ASP B 1 292 ? 68.254 -22.217 20.042 1.00 31.54 292 ASP B C 1
ATOM 4602 O O . ASP B 1 292 ? 69.158 -23.042 20.136 1.00 31.82 292 ASP B O 1
ATOM 4607 N N . SER B 1 293 ? 68.502 -20.961 19.716 1.00 31.28 293 SER B N 1
ATOM 4608 C CA . SER B 1 293 ? 69.828 -20.546 19.192 1.00 31.86 293 SER B CA 1
ATOM 4609 C C . SER B 1 293 ? 70.885 -20.365 20.300 1.00 33.33 293 SER B C 1
ATOM 4610 O O . SER B 1 293 ? 72.109 -20.245 19.937 1.00 36.85 293 SER B O 1
ATOM 4613 N N . SER B 1 294 ? 70.497 -20.350 21.574 1.00 32.69 294 SER B N 1
ATOM 4614 C CA . SER B 1 294 ? 71.449 -20.508 22.706 1.00 32.90 294 SER B CA 1
ATOM 4615 C C . SER B 1 294 ? 71.885 -21.967 22.707 1.00 33.26 294 SER B C 1
ATOM 4616 O O . SER B 1 294 ? 73.055 -22.223 23.039 1.00 35.31 294 SER B O 1
ATOM 4619 N N . ASN B 1 295 ? 71.001 -22.889 22.316 1.00 32.60 295 ASN B N 1
ATOM 4620 C CA . ASN B 1 295 ? 71.346 -24.327 22.283 1.00 32.23 295 ASN B CA 1
ATOM 4621 C C . ASN B 1 295 ? 72.399 -24.520 21.208 1.00 32.05 295 ASN B C 1
ATOM 4622 O O . ASN B 1 295 ? 73.087 -25.505 21.295 1.00 32.43 295 ASN B O 1
ATOM 4627 N N . ALA B 1 296 ? 72.481 -23.645 20.206 1.00 31.88 296 ALA B N 1
ATOM 4628 C CA . ALA B 1 296 ? 73.531 -23.692 19.163 1.00 31.32 296 ALA B CA 1
ATOM 4629 C C . ALA B 1 296 ? 74.783 -23.079 19.761 1.00 31.10 296 ALA B C 1
ATOM 4630 O O . ALA B 1 296 ? 75.776 -23.732 19.786 1.00 31.20 296 ALA B O 1
ATOM 4632 N N . ALA B 1 297 ? 74.697 -21.845 20.243 1.00 31.46 297 ALA B N 1
ATOM 4633 C CA . ALA B 1 297 ? 75.895 -21.033 20.624 1.00 31.47 297 ALA B CA 1
ATOM 4634 C C . ALA B 1 297 ? 76.603 -21.678 21.826 1.00 30.95 297 ALA B C 1
ATOM 4635 O O . ALA B 1 297 ? 77.825 -21.760 21.833 1.00 31.13 297 ALA B O 1
ATOM 4637 N N . GLY B 1 298 ? 75.851 -22.248 22.738 1.00 30.42 298 GLY B N 1
ATOM 4638 C CA . GLY B 1 298 ? 76.410 -23.057 23.840 1.00 31.16 298 GLY B CA 1
ATOM 4639 C C . GLY B 1 298 ? 77.315 -24.176 23.376 1.00 31.00 298 GLY B C 1
ATOM 4640 O O . GLY B 1 298 ? 78.103 -24.664 24.202 1.00 31.45 298 GLY B O 1
ATOM 4641 N N . VAL B 1 299 ? 77.224 -24.579 22.104 1.00 30.85 299 VAL B N 1
ATOM 4642 C CA . VAL B 1 299 ? 78.082 -25.682 21.565 1.00 30.75 299 VAL B CA 1
ATOM 4643 C C . VAL B 1 299 ? 79.059 -25.098 20.531 1.00 30.64 299 VAL B C 1
ATOM 4644 O O . VAL B 1 299 ? 80.211 -25.513 20.497 1.00 30.55 299 VAL B O 1
ATOM 4648 N N . ILE B 1 300 ? 78.642 -24.090 19.788 1.00 30.73 300 ILE B N 1
ATOM 4649 C CA . ILE B 1 300 ? 79.521 -23.414 18.815 1.00 31.88 300 ILE B CA 1
ATOM 4650 C C . ILE B 1 300 ? 80.728 -22.917 19.613 1.00 33.74 300 ILE B C 1
ATOM 4651 O O . ILE B 1 300 ? 81.859 -23.270 19.276 1.00 35.39 300 ILE B O 1
ATOM 4656 N N . ILE B 1 301 ? 80.528 -22.207 20.712 1.00 35.15 301 ILE B N 1
ATOM 4657 C CA . ILE B 1 301 ? 81.685 -21.636 21.471 1.00 36.29 301 ILE B CA 1
ATOM 4658 C C . ILE B 1 301 ? 82.730 -22.710 21.802 1.00 37.09 301 ILE B C 1
ATOM 4659 O O . ILE B 1 301 ? 83.872 -22.362 21.873 1.00 37.93 301 ILE B O 1
ATOM 4664 N N . ASP B 1 302 ? 82.329 -23.950 22.062 1.00 38.69 302 ASP B N 1
ATOM 4665 C CA . ASP B 1 302 ? 83.211 -25.136 22.215 1.00 40.05 302 ASP B CA 1
ATOM 4666 C C . ASP B 1 302 ? 83.940 -25.373 20.867 1.00 39.87 302 ASP B C 1
ATOM 4667 O O . ASP B 1 302 ? 85.147 -25.176 20.821 1.00 39.08 302 ASP B O 1
ATOM 4672 N N . LEU B 1 303 ? 83.206 -25.687 19.788 1.00 39.00 303 LEU B N 1
ATOM 4673 C CA . LEU B 1 303 ? 83.780 -26.090 18.478 1.00 39.67 303 LEU B CA 1
ATOM 4674 C C . LEU B 1 303 ? 84.707 -24.994 17.918 1.00 38.82 303 LEU B C 1
ATOM 4675 O O . LEU B 1 303 ? 85.769 -25.353 17.408 1.00 38.60 303 LEU B O 1
ATOM 4680 N N . ILE B 1 304 ? 84.321 -23.720 17.943 1.00 37.91 304 ILE B N 1
ATOM 4681 C CA . ILE B 1 304 ? 85.168 -22.673 17.300 1.00 39.69 304 ILE B CA 1
ATOM 4682 C C . ILE B 1 304 ? 86.485 -22.561 18.059 1.00 41.20 304 ILE B C 1
ATOM 4683 O O . ILE B 1 304 ? 87.498 -22.220 17.431 1.00 42.53 304 ILE B O 1
ATOM 4688 N N . ARG B 1 305 ? 86.484 -22.803 19.365 1.00 42.69 305 ARG B N 1
ATOM 4689 C CA . ARG B 1 305 ? 87.737 -22.709 20.148 1.00 44.13 305 ARG B CA 1
ATOM 4690 C C . ARG B 1 305 ? 88.522 -23.999 19.895 1.00 44.33 305 ARG B C 1
ATOM 4691 O O . ARG B 1 305 ? 89.786 -23.924 19.885 1.00 44.97 305 ARG B O 1
ATOM 4699 N N . ILE B 1 306 ? 87.835 -25.137 19.715 1.00 42.57 306 ILE B N 1
ATOM 4700 C CA . ILE B 1 306 ? 88.552 -26.406 19.437 1.00 41.82 306 ILE B CA 1
ATOM 4701 C C . ILE B 1 306 ? 89.302 -26.185 18.134 1.00 41.08 306 ILE B C 1
ATOM 4702 O O . ILE B 1 306 ? 90.503 -26.502 18.078 1.00 41.65 306 ILE B O 1
ATOM 4707 N N . ALA B 1 307 ? 88.609 -25.562 17.183 1.00 40.79 307 ALA B N 1
ATOM 4708 C CA . ALA B 1 307 ? 89.082 -25.179 15.833 1.00 39.71 307 ALA B CA 1
ATOM 4709 C C . ALA B 1 307 ? 90.338 -24.319 15.933 1.00 39.96 307 ALA B C 1
ATOM 4710 O O . ALA B 1 307 ? 91.408 -24.780 15.485 1.00 40.97 307 ALA B O 1
ATOM 4712 N N . ALA B 1 308 ? 90.212 -23.096 16.458 1.00 39.83 308 ALA B N 1
ATOM 4713 C CA . ALA B 1 308 ? 91.293 -22.079 16.478 1.00 39.39 308 ALA B CA 1
ATOM 4714 C C . ALA B 1 308 ? 92.523 -22.633 17.192 1.00 39.65 308 ALA B C 1
ATOM 4715 O O . ALA B 1 308 ? 93.610 -22.563 16.590 1.00 39.95 308 ALA B O 1
ATOM 4717 N N . ALA B 1 309 ? 92.375 -23.208 18.386 1.00 40.35 309 ALA B N 1
ATOM 4718 C CA . ALA B 1 309 ? 93.529 -23.654 19.206 1.00 41.96 309 ALA B CA 1
ATOM 4719 C C . ALA B 1 309 ? 94.308 -24.734 18.450 1.00 42.95 309 ALA B C 1
ATOM 4720 O O . ALA B 1 309 ? 95.524 -24.715 18.487 1.00 43.23 309 ALA B O 1
ATOM 4722 N N . ALA B 1 310 ? 93.600 -25.580 17.711 1.00 44.98 310 ALA B N 1
ATOM 4723 C CA . ALA B 1 310 ? 94.159 -26.692 16.905 1.00 46.63 310 ALA B CA 1
ATOM 4724 C C . ALA B 1 310 ? 94.952 -26.131 15.724 1.00 47.51 310 ALA B C 1
ATOM 4725 O O . ALA B 1 310 ? 96.079 -26.578 15.507 1.00 50.81 310 ALA B O 1
ATOM 4727 N N . ARG B 1 311 ? 94.423 -25.134 15.031 1.00 47.27 311 ARG B N 1
ATOM 4728 C CA . ARG B 1 311 ? 95.162 -24.448 13.938 1.00 48.75 311 ARG B CA 1
ATOM 4729 C C . ARG B 1 311 ? 96.429 -23.749 14.484 1.00 49.41 311 ARG B C 1
ATOM 4730 O O . ARG B 1 311 ? 97.468 -23.776 13.792 1.00 50.32 311 ARG B O 1
ATOM 4738 N N . ARG B 1 312 ? 96.348 -23.111 15.654 1.00 50.60 312 ARG B N 1
ATOM 4739 C CA . ARG B 1 312 ? 97.509 -22.444 16.339 1.00 51.60 312 ARG B CA 1
ATOM 4740 C C . ARG B 1 312 ? 98.585 -23.496 16.639 1.00 51.68 312 ARG B C 1
ATOM 4741 O O . ARG B 1 312 ? 99.756 -23.187 16.458 1.00 52.05 312 ARG B O 1
ATOM 4749 N N . VAL B 1 313 ? 98.184 -24.718 16.977 1.00 52.13 313 VAL B N 1
ATOM 4750 C CA . VAL B 1 313 ? 99.098 -25.834 17.355 1.00 54.02 313 VAL B CA 1
ATOM 4751 C C . VAL B 1 313 ? 99.322 -26.801 16.166 1.00 53.91 313 VAL B C 1
ATOM 4752 O O . VAL B 1 313 ? 100.091 -27.778 16.335 1.00 52.69 313 VAL B O 1
ATOM 4756 N N . GLY B 1 314 ? 98.707 -26.529 15.000 1.00 53.65 314 GLY B N 1
ATOM 4757 C CA . GLY B 1 314 ? 98.904 -27.291 13.746 1.00 53.63 314 GLY B CA 1
ATOM 4758 C C . GLY B 1 314 ? 98.321 -28.705 13.768 1.00 53.34 314 GLY B C 1
ATOM 4759 O O . GLY B 1 314 ? 98.800 -29.560 13.006 1.00 53.55 314 GLY B O 1
ATOM 4760 N N . PHE B 1 315 ? 97.317 -28.962 14.605 1.00 52.23 315 PHE B N 1
ATOM 4761 C CA . PHE B 1 315 ? 96.522 -30.218 14.616 1.00 51.06 315 PHE B CA 1
ATOM 4762 C C . PHE B 1 315 ? 95.386 -30.110 13.584 1.00 49.65 315 PHE B C 1
ATOM 4763 O O . PHE B 1 315 ? 94.244 -29.701 13.905 1.00 48.30 315 PHE B O 1
ATOM 4771 N N . GLY B 1 316 ? 95.683 -30.471 12.341 1.00 49.01 316 GLY B N 1
ATOM 4772 C CA . GLY B 1 316 ? 94.704 -30.461 11.243 1.00 47.47 316 GLY B CA 1
ATOM 4773 C C . GLY B 1 316 ? 93.824 -31.702 11.292 1.00 45.24 316 GLY B C 1
ATOM 4774 O O . GLY B 1 316 ? 94.129 -32.647 12.056 1.00 43.47 316 GLY B O 1
ATOM 4775 N N . GLY B 1 317 ? 92.791 -31.714 10.458 1.00 43.55 317 GLY B N 1
ATOM 4776 C CA . GLY B 1 317 ? 91.809 -32.800 10.432 1.00 43.60 317 GLY B CA 1
ATOM 4777 C C . GLY B 1 317 ? 90.794 -32.630 11.543 1.00 43.03 317 GLY B C 1
ATOM 4778 O O . GLY B 1 317 ? 90.582 -31.506 12.035 1.00 40.53 317 GLY B O 1
ATOM 4779 N N . PHE B 1 318 ? 90.159 -33.738 11.885 1.00 44.12 318 PHE B N 1
ATOM 4780 C CA . PHE B 1 318 ? 89.085 -33.782 12.900 1.00 44.64 318 PHE B CA 1
ATOM 4781 C C . PHE B 1 318 ? 89.723 -33.859 14.299 1.00 43.96 318 PHE B C 1
ATOM 4782 O O . PHE B 1 318 ? 90.707 -34.600 14.488 1.00 42.68 318 PHE B O 1
ATOM 4790 N N . SER B 1 319 ? 89.196 -33.087 15.252 1.00 42.92 319 SER B N 1
ATOM 4791 C CA . SER B 1 319 ? 89.596 -33.208 16.676 1.00 42.72 319 SER B CA 1
ATOM 4792 C C . SER B 1 319 ? 88.557 -34.071 17.390 1.00 41.56 319 SER B C 1
ATOM 4793 O O . SER B 1 319 ? 87.328 -33.827 17.206 1.00 41.68 319 SER B O 1
ATOM 4796 N N . ALA B 1 320 ? 89.030 -35.027 18.186 1.00 39.71 320 ALA B N 1
ATOM 4797 C CA . ALA B 1 320 ? 88.139 -35.884 18.986 1.00 38.82 320 ALA B CA 1
ATOM 4798 C C . ALA B 1 320 ? 87.477 -35.052 20.114 1.00 38.17 320 ALA B C 1
ATOM 4799 O O . ALA B 1 320 ? 86.415 -35.445 20.587 1.00 38.33 320 ALA B O 1
ATOM 4801 N N . ALA B 1 321 ? 88.014 -33.891 20.487 1.00 37.43 321 ALA B N 1
ATOM 4802 C CA . ALA B 1 321 ? 87.399 -33.037 21.525 1.00 37.15 321 ALA B CA 1
ATOM 4803 C C . ALA B 1 321 ? 86.025 -32.570 21.058 1.00 36.24 321 ALA B C 1
ATOM 4804 O O . ALA B 1 321 ? 85.295 -32.021 21.855 1.00 35.19 321 ALA B O 1
ATOM 4806 N N . ALA B 1 322 ? 85.717 -32.667 19.767 1.00 36.53 322 ALA B N 1
ATOM 4807 C CA . ALA B 1 322 ? 84.471 -32.095 19.203 1.00 35.45 322 ALA B CA 1
ATOM 4808 C C . ALA B 1 322 ? 83.344 -33.109 19.306 1.00 34.90 322 ALA B C 1
ATOM 4809 O O . ALA B 1 322 ? 82.206 -32.741 18.986 1.00 34.49 322 ALA B O 1
ATOM 4811 N N . VAL B 1 323 ? 83.628 -34.332 19.736 1.00 35.03 323 VAL B N 1
ATOM 4812 C CA . VAL B 1 323 ? 82.700 -35.473 19.478 1.00 35.54 323 VAL B CA 1
ATOM 4813 C C . VAL B 1 323 ? 81.402 -35.275 20.275 1.00 36.86 323 VAL B C 1
ATOM 4814 O O . VAL B 1 323 ? 80.285 -35.431 19.714 1.00 37.94 323 VAL B O 1
ATOM 4818 N N . LYS B 1 324 ? 81.480 -34.925 21.543 1.00 39.61 324 LYS B N 1
ATOM 4819 C CA . LYS B 1 324 ? 80.255 -34.938 22.382 1.00 41.46 324 LYS B CA 1
ATOM 4820 C C . LYS B 1 324 ? 79.266 -33.865 21.911 1.00 41.20 324 LYS B C 1
ATOM 4821 O O . LYS B 1 324 ? 78.072 -34.018 22.256 1.00 40.22 324 LYS B O 1
ATOM 4827 N N . VAL B 1 325 ? 79.710 -32.843 21.157 1.00 39.86 325 VAL B N 1
ATOM 4828 C CA . VAL B 1 325 ? 78.798 -31.729 20.769 1.00 39.75 325 VAL B CA 1
ATOM 4829 C C . VAL B 1 325 ? 78.385 -31.819 19.286 1.00 39.37 325 VAL B C 1
ATOM 4830 O O . VAL B 1 325 ? 77.850 -30.811 18.763 1.00 38.07 325 VAL B O 1
ATOM 4834 N N . LEU B 1 326 ? 78.555 -32.987 18.650 1.00 39.51 326 LEU B N 1
ATOM 4835 C CA . LEU B 1 326 ? 78.235 -33.198 17.211 1.00 39.21 326 LEU B CA 1
ATOM 4836 C C . LEU B 1 326 ? 77.309 -34.405 17.098 1.00 40.62 326 LEU B C 1
ATOM 4837 O O . LEU B 1 326 ? 77.551 -35.403 17.827 1.00 41.35 326 LEU B O 1
ATOM 4842 N N . LYS B 1 327 ? 76.332 -34.357 16.182 1.00 41.74 327 LYS B N 1
ATOM 4843 C CA . LYS B 1 327 ? 75.522 -35.560 15.828 1.00 43.59 327 LYS B CA 1
ATOM 4844 C C . LYS B 1 327 ? 76.343 -36.515 14.945 1.00 42.82 327 LYS B C 1
ATOM 4845 O O . LYS B 1 327 ? 76.224 -37.720 15.168 1.00 42.85 327 LYS B O 1
ATOM 4851 N N . SER B 1 328 ? 77.197 -36.013 14.047 1.00 41.64 328 SER B N 1
ATOM 4852 C CA . SER B 1 328 ? 77.781 -36.803 12.930 1.00 43.08 328 SER B CA 1
ATOM 4853 C C . SER B 1 328 ? 79.266 -36.504 12.788 1.00 43.06 328 SER B C 1
ATOM 4854 O O . SER B 1 328 ? 79.726 -35.986 11.776 1.00 41.72 328 SER B O 1
ATOM 4857 N N . PRO B 1 329 ? 80.072 -36.800 13.825 1.00 43.49 329 PRO B N 1
ATOM 4858 C CA . PRO B 1 329 ? 81.472 -36.434 13.825 1.00 43.12 329 PRO B CA 1
ATOM 4859 C C . PRO B 1 329 ? 82.135 -37.327 12.798 1.00 44.44 329 PRO B C 1
ATOM 4860 O O . PRO B 1 329 ? 81.676 -38.440 12.680 1.00 46.92 329 PRO B O 1
ATOM 4864 N N . ALA B 1 330 ? 83.189 -36.837 12.155 1.00 43.61 330 ALA B N 1
ATOM 4865 C CA . ALA B 1 330 ? 84.057 -37.646 11.302 1.00 44.83 330 ALA B CA 1
ATOM 4866 C C . ALA B 1 330 ? 84.456 -38.908 12.077 1.00 45.94 330 ALA B C 1
ATOM 4867 O O . ALA B 1 330 ? 84.92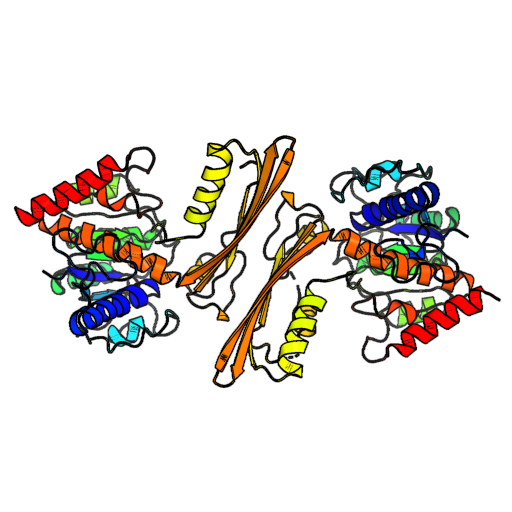7 -38.784 13.239 1.00 46.80 330 ALA B O 1
ATOM 4869 N N . GLY B 1 331 ? 84.253 -40.086 11.471 1.00 46.97 331 GLY B N 1
ATOM 4870 C CA . GLY B 1 331 ? 84.692 -41.395 12.002 1.00 46.38 331 GLY B CA 1
ATOM 4871 C C . GLY B 1 331 ? 83.588 -42.079 12.788 1.00 45.94 331 GLY B C 1
ATOM 4872 O O . GLY B 1 331 ? 83.719 -43.282 13.087 1.00 45.51 331 GLY B O 1
ATOM 4873 N N . GLY B 1 332 ? 82.540 -41.327 13.119 1.00 45.71 332 GLY B N 1
ATOM 4874 C CA . GLY B 1 332 ? 81.316 -41.847 13.748 1.00 46.24 332 GLY B CA 1
ATOM 4875 C C . GLY B 1 332 ? 81.500 -42.037 15.244 1.00 46.03 332 GLY B C 1
ATOM 4876 O O . GLY B 1 332 ? 82.603 -42.432 15.675 1.00 45.79 332 GLY B O 1
ATOM 4877 N N . HIS B 1 333 ? 80.427 -41.808 15.993 1.00 46.07 333 HIS B N 1
ATOM 4878 C CA . HIS B 1 333 ? 80.352 -41.948 17.474 1.00 47.39 333 HIS B CA 1
ATOM 4879 C C . HIS B 1 333 ? 80.856 -43.329 17.915 1.00 49.40 333 HIS B C 1
ATOM 4880 O O . HIS B 1 333 ? 81.586 -43.439 18.903 1.00 51.18 333 HIS B O 1
ATOM 4887 N N . PRO B 1 334 ? 80.463 -44.428 17.240 1.00 49.97 334 PRO B N 1
ATOM 4888 C CA . PRO B 1 334 ? 80.890 -45.761 17.662 1.00 50.35 334 PRO B CA 1
ATOM 4889 C C . PRO B 1 334 ? 82.415 -45.927 17.813 1.00 52.12 334 PRO B C 1
ATOM 4890 O O . PRO B 1 334 ? 82.806 -46.780 18.601 1.00 55.09 334 PRO B O 1
ATOM 4894 N N . SER B 1 335 ? 83.244 -45.148 17.102 1.00 51.58 335 SER B N 1
ATOM 4895 C CA . SER B 1 335 ? 84.733 -45.207 17.172 1.00 52.44 335 SER B CA 1
ATOM 4896 C C . SER B 1 335 ? 85.323 -44.249 18.230 1.00 53.76 335 SER B C 1
ATOM 4897 O O . SER B 1 335 ? 86.530 -43.969 18.146 1.00 56.33 335 SER B O 1
ATOM 4900 N N . TYR B 1 336 ? 84.540 -43.760 19.200 1.00 53.50 336 TYR B N 1
ATOM 4901 C CA . TYR B 1 336 ? 85.006 -42.791 20.230 1.00 53.49 336 TYR B CA 1
ATOM 4902 C C . TYR B 1 336 ? 84.370 -43.088 21.591 1.00 54.00 336 TYR B C 1
ATOM 4903 O O . TYR B 1 336 ? 83.144 -43.363 21.605 1.00 54.67 336 TYR B O 1
ATOM 4912 N N . THR B 1 337 ? 85.212 -43.067 22.649 1.00 53.00 337 THR B N 1
ATOM 4913 C CA . THR B 1 337 ? 84.867 -43.200 24.093 1.00 54.65 337 THR B CA 1
ATOM 4914 C C . THR B 1 337 ? 84.971 -41.822 24.753 1.00 55.25 337 THR B C 1
ATOM 4915 O O . THR B 1 337 ? 85.539 -40.944 24.091 1.00 53.86 337 THR B O 1
ATOM 4919 N N . SER B 1 338 ? 84.542 -41.655 26.019 1.00 56.66 338 SER B N 1
ATOM 4920 C CA . SER B 1 338 ? 84.606 -40.358 26.765 1.00 58.26 338 SER B CA 1
ATOM 4921 C C . SER B 1 338 ? 86.061 -39.940 26.946 1.00 60.44 338 SER B C 1
ATOM 4922 O O . SER B 1 338 ? 86.337 -38.733 26.986 1.00 63.16 338 SER B O 1
ATOM 4925 N N . GLU B 1 339 ? 86.931 -40.936 27.091 1.00 62.32 339 GLU B N 1
ATOM 4926 C CA . GLU B 1 339 ? 88.386 -40.743 27.308 1.00 63.61 339 GLU B CA 1
ATOM 4927 C C . GLU B 1 339 ? 89.018 -40.256 26.006 1.00 61.32 339 GLU B C 1
ATOM 4928 O O . GLU B 1 339 ? 89.858 -39.357 26.094 1.00 62.99 339 GLU B O 1
ATOM 4934 N N . ASP B 1 340 ? 88.603 -40.772 24.850 1.00 60.09 340 ASP B N 1
ATOM 4935 C CA . ASP B 1 340 ? 89.061 -40.256 23.529 1.00 58.45 340 ASP B CA 1
ATOM 4936 C C . ASP B 1 340 ? 88.851 -38.738 23.515 1.00 57.06 340 ASP B C 1
ATOM 4937 O O . ASP B 1 340 ? 89.766 -37.996 23.067 1.00 61.80 340 ASP B O 1
ATOM 4942 N N . VAL B 1 341 ? 87.730 -38.292 24.060 1.00 54.16 341 VAL B N 1
ATOM 4943 C CA . VAL B 1 341 ? 87.313 -36.869 23.966 1.00 52.50 341 VAL B CA 1
ATOM 4944 C C . VAL B 1 341 ? 88.164 -36.082 24.962 1.00 52.18 341 VAL B C 1
ATOM 4945 O O . VAL B 1 341 ? 88.872 -35.153 24.546 1.00 53.86 341 VAL B O 1
ATOM 4949 N N . ALA B 1 342 ? 88.174 -36.522 26.212 1.00 51.43 342 ALA B N 1
ATOM 4950 C CA . ALA B 1 342 ? 89.020 -35.999 27.316 1.00 50.23 342 ALA B CA 1
ATOM 4951 C C . ALA B 1 342 ? 90.514 -35.925 26.925 1.00 49.03 342 ALA B C 1
ATOM 4952 O O . ALA B 1 342 ? 91.102 -34.857 27.120 1.00 47.30 342 ALA B O 1
ATOM 4954 N N . GLU B 1 343 ? 91.094 -37.003 26.381 1.00 49.71 343 GLU B N 1
ATOM 4955 C CA . GLU B 1 343 ? 92.523 -37.106 25.943 1.00 51.56 343 GLU B CA 1
ATOM 4956 C C . GLU B 1 343 ? 92.834 -35.950 24.979 1.00 50.45 343 GLU B C 1
ATOM 4957 O O . GLU B 1 343 ? 93.831 -35.244 25.186 1.00 52.61 343 GLU B O 1
ATOM 4963 N N . ALA B 1 344 ? 91.961 -35.734 23.996 1.00 47.80 344 ALA B N 1
ATOM 4964 C CA . ALA B 1 344 ? 92.041 -34.651 22.992 1.00 44.78 344 ALA B CA 1
ATOM 4965 C C . ALA B 1 344 ? 91.947 -33.257 23.650 1.00 42.96 344 ALA B C 1
ATOM 4966 O O . ALA B 1 344 ? 92.697 -32.389 23.249 1.00 42.37 344 ALA B O 1
ATOM 4968 N N . TYR B 1 345 ? 91.054 -33.018 24.613 1.00 43.08 345 TYR B N 1
ATOM 4969 C CA . TYR B 1 345 ? 90.933 -31.712 25.352 1.00 42.38 345 TYR B CA 1
ATOM 4970 C C . TYR B 1 345 ? 92.211 -31.418 26.152 1.00 42.82 345 TYR B C 1
ATOM 4971 O O . TYR B 1 345 ? 92.782 -30.322 26.078 1.00 41.59 345 TYR B O 1
ATOM 4980 N N . ARG B 1 346 ? 92.639 -32.408 26.922 1.00 44.96 346 ARG B N 1
ATOM 4981 C CA . ARG B 1 346 ? 93.821 -32.330 27.833 1.00 48.70 346 ARG B CA 1
ATOM 4982 C C . ARG B 1 346 ? 95.091 -32.110 26.990 1.00 51.38 346 ARG B C 1
ATOM 4983 O O . ARG B 1 346 ? 95.853 -31.169 27.327 1.00 51.90 346 ARG B O 1
ATOM 4991 N N . GLN B 1 347 ? 95.276 -32.897 25.911 1.00 53.69 347 GLN B N 1
ATOM 4992 C CA . GLN B 1 347 ? 96.435 -32.746 24.991 1.00 56.10 347 GLN B CA 1
ATOM 4993 C C . GLN B 1 347 ? 96.372 -31.360 24.328 1.00 55.37 347 GLN B C 1
ATOM 4994 O O . GLN B 1 347 ? 97.404 -30.689 24.267 1.00 54.66 347 GLN B O 1
ATOM 5000 N N . LEU B 1 348 ? 95.194 -30.915 23.899 1.00 55.27 348 LEU B N 1
ATOM 5001 C CA . LEU B 1 348 ? 95.057 -29.650 23.135 1.00 57.22 348 LEU B CA 1
ATOM 5002 C C . LEU B 1 348 ? 95.424 -28.468 24.026 1.00 58.30 348 LEU B C 1
ATOM 5003 O O . LEU B 1 348 ? 96.127 -27.546 23.544 1.00 58.58 348 LEU B O 1
ATOM 5008 N N . ASP B 1 349 ? 94.922 -28.482 25.265 1.00 59.83 349 ASP B N 1
ATOM 5009 C CA . ASP B 1 349 ? 95.155 -27.421 26.277 1.00 60.92 349 ASP B CA 1
ATOM 5010 C C . ASP B 1 349 ? 96.653 -27.389 26.623 1.00 59.36 349 ASP B C 1
ATOM 5011 O O . ASP B 1 349 ? 97.249 -26.280 26.707 1.00 58.63 349 ASP B O 1
ATOM 5016 N N . ALA B 1 350 ? 97.230 -28.572 26.839 1.00 57.46 350 ALA B N 1
ATOM 5017 C CA . ALA B 1 350 ? 98.577 -28.742 27.415 1.00 57.41 350 ALA B CA 1
ATOM 5018 C C . ALA B 1 350 ? 99.642 -28.474 26.334 1.00 57.13 350 ALA B C 1
ATOM 5019 O O . ALA B 1 350 ? 100.776 -28.051 26.699 1.00 58.98 350 ALA B O 1
ATOM 5021 N N . VAL B 1 351 ? 99.332 -28.683 25.056 1.00 54.86 351 VAL B N 1
ATOM 5022 C CA . VAL B 1 351 ? 100.355 -28.411 24.010 1.00 54.64 351 VAL B CA 1
ATOM 5023 C C . VAL B 1 351 ? 100.394 -26.897 23.885 1.00 54.40 351 VAL B C 1
ATOM 5024 O O . VAL B 1 351 ? 101.462 -26.323 23.926 1.00 56.17 351 VAL B O 1
ATOM 5028 N N . THR B 1 352 ? 99.224 -26.290 23.828 1.00 56.53 352 THR B N 1
ATOM 5029 C CA . THR B 1 352 ? 99.058 -24.813 23.763 1.00 57.65 352 THR B CA 1
ATOM 5030 C C . THR B 1 352 ? 99.940 -24.186 24.847 1.00 58.04 352 THR B C 1
ATOM 5031 O O . THR B 1 352 ? 100.593 -23.172 24.566 1.00 53.61 352 THR B O 1
ATOM 5035 N N . GLU B 1 353 ? 99.908 -24.790 26.039 1.00 60.66 353 GLU B N 1
ATOM 5036 C CA . GLU B 1 353 ? 100.730 -24.364 27.196 1.00 64.62 353 GLU B CA 1
ATOM 5037 C C . GLU B 1 353 ? 102.183 -24.184 26.707 1.00 67.18 353 GLU B C 1
ATOM 5038 O O . GLU B 1 353 ? 102.652 -23.011 26.624 1.00 69.77 353 GLU B O 1
ATOM 5044 N N . ALA B 1 354 ? 102.857 -25.267 26.309 1.00 66.16 354 ALA B N 1
ATOM 5045 C CA . ALA B 1 354 ? 104.273 -25.224 25.869 1.00 65.89 354 ALA B CA 1
ATOM 5046 C C . ALA B 1 354 ? 104.367 -24.717 24.421 1.00 64.81 354 ALA B C 1
ATOM 5047 O O . ALA B 1 354 ? 104.606 -23.554 24.136 1.00 62.72 354 ALA B O 1
#

Organism: NCBI:txid212427

B-factor: mean 42.74, std 12.96, range [18.49, 92.32]

InterPro domains:
  IPR002587 Myo-inositol-1-phosphate synthase [PF07994] (141-330)
  IPR013021 Myo-inositol-1-phosphate synthase, GAPDH-like [PF01658] (189-293)
  IPR036291 NAD(P)-binding domain superfamily [SSF51735] (4-329)
  IPR052199 Myo-inositol 1-phosphate synthase [PTHR43125] (4-340)

CATH classification: 3.30.360.10

Nearest PDB structures (foldseek):
  6k96-assembly1_A-2  TM=1.003E+00  e=5.329E-70  Streptomyces citricolor
  6k96-assembly1_B-2  TM=9.998E-01  e=9.313E-65  Streptomyces citricolor
  1gr0-assembly1_A  TM=8.724E-01  e=3.243E-31  Mycobacterium tuberculosis
  3qvx-assembly1_A  TM=7.084E-01  e=5.513E-16  Archaeoglobus fulgidus
  3qvw-assembly1_A  TM=6.949E-01  e=8.228E-16  Archaeoglobus fulgidus